Protein AF-A0A6P0JNZ3-F1 (afdb_monomer)

Secondary structure (DSSP, 8-state):
---PPPSS-TT-TTGGGG--HHHHHTTGGG---B-HHHHHHHHHHHHTSTTTTSHHHHHHHHHHTT--HHHHHHHHHB-HHHHHHHSPPPHHHHHHHHHHH-S--TT-----TTTS-TTTGGGGGGGGGHHHHHHHHHHHHHHHHHHHHH-S--SB-TTTHHHHHHTTHHHHHHHHHHHHHHHHHHHHHHTT----SSHHHHHHHHHHHHTSHHHHHHHHHHSHHHHHHHHHHHHHHHHHHHHHHHHHHHHHHHHHHHTT----SEEEEEE-SS--BTTTB--EEEEETTS-EEEEESS--HHHHHHHHHHHHHHHTT-SSPPP---EEE-SSSEEEE----BEESSHHHHHHHHHHHHHHHHHHHHTT----BTTSEEEETTEEEE---TTTT------TTS-HHHHHHHHHHHTSGGGGS-S--EE--SSS--EE-BTTT--SSEE-SSPEEEEESTTSTT-EEEEE--EEPP-TTS-EETTEEPPGGGGHHHHHHHHHHHHHHHHHT-

Mean predicted aligned error: 6.79 Å

Solvent-accessible surface area (backbone atoms only — not comparable to full-atom values): 27688 Å² total; per-residue (Å²): 132,82,80,72,77,60,59,54,59,83,86,45,28,52,49,49,69,37,58,52,69,76,70,54,56,81,51,58,88,64,71,80,44,64,40,62,71,62,10,52,55,48,50,52,56,51,41,70,35,86,72,32,58,39,65,70,54,35,52,52,50,34,53,76,72,74,42,53,76,66,57,49,47,45,62,52,9,46,36,43,60,38,48,39,74,64,46,77,89,52,72,47,55,55,50,48,35,56,17,57,60,53,88,79,46,80,93,51,85,78,72,58,52,88,78,39,53,45,88,48,29,60,53,35,61,44,40,44,46,40,39,53,54,27,44,40,50,52,52,41,51,51,51,50,52,54,47,60,76,75,43,96,58,70,60,42,49,83,88,54,47,60,58,42,70,47,63,63,47,58,60,56,53,25,62,73,43,44,66,60,50,35,50,52,44,45,52,36,52,77,69,66,70,49,51,60,98,44,50,45,44,22,34,38,39,47,38,56,51,28,54,36,61,57,53,22,39,53,51,34,43,76,39,18,49,59,43,41,52,54,42,49,51,44,50,25,49,38,53,43,51,51,52,50,53,51,50,50,44,75,41,41,70,58,49,34,62,75,68,71,48,79,41,62,40,51,69,42,58,46,70,63,76,43,74,69,42,94,69,64,38,35,32,29,41,40,33,20,71,67,70,43,51,38,31,40,34,81,41,56,38,64,64,59,51,54,50,44,52,50,47,52,51,46,36,73,74,64,46,76,81,61,72,84,76,81,60,67,52,74,63,68,60,20,32,40,32,64,59,84,66,65,36,61,22,84,50,70,67,36,52,45,47,18,33,19,49,47,14,27,49,50,35,52,35,47,75,42,43,22,37,77,32,24,30,86,28,25,36,9,40,24,43,39,69,42,80,47,84,73,85,41,53,63,52,76,88,84,76,66,90,86,51,56,69,73,56,48,55,50,49,51,56,48,61,76,32,70,65,37,25,21,38,53,70,47,71,42,70,70,83,79,84,58,45,44,40,53,8,21,52,44,44,62,61,73,36,67,47,81,58,60,39,81,41,82,38,56,59,47,32,52,71,33,40,81,40,76,39,84,36,71,43,74,61,67,47,28,56,38,19,51,76,81,42,80,58,65,52,79,82,42,49,67,35,22,52,50,20,21,53,51,43,45,50,53,53,62,78,70,107

Foldseek 3Di:
DPPDPQLQDLLPLLLLVLDDPVQLVVQLVQQDDFQQVQLVVVVVVQCPDPPNVDVVVVVVVCVVVPHDPVSSSSVSRGDSNSSSVRGPRDPLSVLVSVLSVDPDLPVDDQDQLVPDDLVCSLLLLCLLVSSSLSSLLVLLLVLLVVLVVVFPDALADSVCVSCQLCVCVSVVLSVLCVALLLVVLLVCVVVVVFDDPFQLSSSSSSSVQSNDNNSSSVSCSVVSNSSSVSSLLSVLSSVQSSVVRNVCRVCVVVVCVQVVDDQGHFDHKDFCLDDADDRRHDWIWTAGPVRFIKIKFQAFCPLVVVVLVVQVVCVVVVDPPGADHWRWDGPGGITMTGDAAADAAADVVLVLLLLLVVLQVLLVQLVQLFADQWQSQWAHHRSHIDGHDRPRTNPDDDADPPDDPVVRVVCVVCSSDSVRRQQDWDFDLPPDNFTATGGLQQGDAKGKDNFFDWDWDPRSGSNIDTDGHIDIDGHGRSFHHHVNHTDHSVVNVVSSNNSNVVNNVVVVVVD

Sequence (511 aa):
MTEFPHPVNPDCPHWYRGLPLGERLQHVETIEAVDGVGGDRRKQGWQAQTPLTNPELYDKKLEQIGLTPEQWSKILGETAASLASRCPSPPWLEQLHRAFARSDCSNIQIAPVEELSDEQASLGFLQSVKPLCSDAIARLEQGIETLSQTTPHLPFNPQKIKGILFAPVPEMLGSMLAQTMVLELHVARLQGQLSGATPKARLGSFMQQLANPERAVSLLQEYPVLARQLAVTLEQWVESSLECLQRLCSDWGDLCTHYQTEPGELVKVHQGAGDRHRGGRSVAILEFSSGFKLVYKPKSLAIDVHLQDLLAWLNQQGLKPAFPLLNILNRERYGWVEFISAETCHETEEIERFYERVGEYLALMYVLEATDFHLENLIAVGEYPVLIDLETLFRPEILDPDAPESRLIANQKMGRSVMSVGLLPQRTGVKAGTGLDLSGIGAVGEQTLPNRRLQLAGVGSDTMHLDRQPGTLAATHNRPHLNGKPVQGWQYRESILQGFTRLYRLLWEKR

pLDDT: mean 90.22, std 8.84, range [31.47, 98.06]

Radius of gyration: 27.18 Å; Cα contacts (8 Å, |Δi|>4): 774; chains: 1; bounding box: 67×61×68 Å

Nearest PDB structures (foldseek):
  6st5-assembly1_A  TM=8.780E-01  e=1.577E-17  Bacillus licheniformis
  5dzt-assembly1_A  TM=8.455E-01  e=6.134E-17  Enterococcus faecalis
  5iqh-assembly3_C  TM=3.984E-01  e=1.679E-01  Staphylococcus aureus
  8ow3-assembly1_A  TM=3.190E-01  e=1.043E+00  Homo sapiens
  6nsl-assembly1_A  TM=3.675E-01  e=1.448E+00  Homo sapiens

Structure (mmCIF, N/CA/C/O backbone):
data_AF-A0A6P0JNZ3-F1
#
_entry.id   AF-A0A6P0JNZ3-F1
#
loop_
_atom_site.group_PDB
_atom_site.id
_atom_site.type_symbol
_atom_site.label_atom_id
_atom_site.label_alt_id
_atom_site.label_comp_id
_atom_site.label_asym_id
_atom_site.label_entity_id
_atom_site.label_seq_id
_atom_site.pdbx_PDB_ins_code
_atom_site.Cartn_x
_atom_site.Cartn_y
_atom_site.Cartn_z
_atom_site.occupancy
_atom_site.B_iso_or_equiv
_atom_site.auth_seq_id
_atom_site.auth_comp_id
_atom_site.auth_asym_id
_atom_site.auth_atom_id
_atom_site.pdbx_PDB_model_num
ATOM 1 N N . MET A 1 1 ? 36.245 -23.676 -19.707 1.00 35.69 1 MET A N 1
ATOM 2 C CA . MET A 1 1 ? 34.903 -23.246 -19.277 1.00 35.69 1 MET A CA 1
ATOM 3 C C . MET A 1 1 ? 34.638 -21.934 -19.977 1.00 35.69 1 MET A C 1
ATOM 5 O O . MET A 1 1 ? 35.238 -20.938 -19.618 1.00 35.69 1 MET A O 1
ATOM 9 N N . THR A 1 2 ? 33.892 -21.975 -21.073 1.00 31.47 2 THR A N 1
ATOM 10 C CA . THR A 1 2 ? 33.425 -20.777 -21.773 1.00 31.47 2 THR A CA 1
ATOM 11 C C . THR A 1 2 ? 32.426 -20.073 -20.864 1.00 31.47 2 THR A C 1
ATOM 13 O O . THR A 1 2 ? 31.382 -20.651 -20.565 1.00 31.47 2 THR A O 1
ATOM 16 N N . GLU A 1 3 ? 32.772 -18.883 -20.373 1.00 37.09 3 GLU A N 1
ATOM 17 C CA . GLU A 1 3 ? 31.820 -17.973 -19.736 1.00 37.09 3 GLU A CA 1
ATOM 18 C C . GLU A 1 3 ? 30.715 -17.690 -20.755 1.00 37.09 3 GLU A C 1
ATOM 20 O O . GLU A 1 3 ? 30.948 -17.070 -21.793 1.00 37.09 3 GLU A O 1
ATOM 25 N N . PHE A 1 4 ? 29.522 -18.231 -20.514 1.00 43.97 4 PHE A N 1
ATOM 26 C CA . PHE A 1 4 ? 28.343 -17.787 -21.242 1.00 43.97 4 PHE A CA 1
ATOM 27 C C . PHE A 1 4 ? 28.122 -16.315 -20.872 1.00 43.97 4 PHE A C 1
ATOM 29 O O . PHE A 1 4 ? 28.184 -15.994 -19.682 1.00 43.97 4 PHE A O 1
ATOM 36 N N . PRO A 1 5 ? 27.914 -15.414 -21.846 1.00 58.19 5 PRO A N 1
ATOM 37 C CA . PRO A 1 5 ? 27.713 -14.004 -21.547 1.00 58.19 5 PRO A CA 1
ATOM 38 C C . PRO A 1 5 ? 26.530 -13.850 -20.589 1.00 58.19 5 PRO A C 1
ATOM 40 O O . PRO A 1 5 ? 25.477 -14.457 -20.790 1.00 58.19 5 PRO A O 1
ATOM 43 N N . HIS A 1 6 ? 26.709 -13.052 -19.533 1.00 72.19 6 HIS A N 1
ATOM 44 C CA . HIS A 1 6 ? 25.609 -12.697 -18.643 1.00 72.19 6 HIS A CA 1
ATOM 45 C C . HIS A 1 6 ? 24.471 -12.090 -19.475 1.00 72.19 6 HIS A C 1
ATOM 47 O O . HIS A 1 6 ? 24.722 -11.166 -20.251 1.00 72.19 6 HIS A O 1
ATOM 53 N N . PRO A 1 7 ? 23.224 -12.576 -19.331 1.00 80.25 7 PRO A N 1
ATOM 54 C CA . PRO A 1 7 ? 22.138 -12.163 -20.216 1.00 80.25 7 PRO A CA 1
ATOM 55 C C . PRO A 1 7 ? 21.796 -10.676 -20.044 1.00 80.25 7 PRO A C 1
ATOM 57 O O . PRO A 1 7 ? 21.377 -10.035 -21.001 1.00 80.25 7 PRO A O 1
ATOM 60 N N . VAL A 1 8 ? 22.038 -10.099 -18.860 1.00 86.88 8 VAL A N 1
ATOM 61 C CA . VAL A 1 8 ? 21.966 -8.649 -18.626 1.00 86.88 8 VAL A CA 1
ATOM 62 C C . VAL A 1 8 ? 23.337 -8.029 -18.870 1.00 86.88 8 VAL A C 1
ATOM 64 O O . VAL A 1 8 ? 24.233 -8.184 -18.042 1.00 86.88 8 VAL A O 1
ATOM 67 N N . ASN A 1 9 ? 23.471 -7.275 -19.962 1.00 87.88 9 ASN A N 1
ATOM 68 C CA . ASN A 1 9 ? 24.608 -6.390 -20.205 1.00 87.88 9 ASN A CA 1
ATOM 69 C C . ASN A 1 9 ? 24.331 -4.995 -19.595 1.00 87.88 9 ASN A C 1
ATOM 71 O O . ASN A 1 9 ? 23.477 -4.281 -20.138 1.00 87.88 9 ASN A O 1
ATOM 75 N N . PRO A 1 10 ? 25.015 -4.591 -18.503 1.00 85.00 10 PRO A N 1
ATOM 76 C CA . PRO A 1 10 ? 24.823 -3.278 -17.879 1.00 85.00 10 PRO A CA 1
ATOM 77 C C . PRO A 1 10 ? 25.204 -2.112 -18.798 1.00 85.00 10 PRO A C 1
ATOM 79 O O . PRO A 1 10 ? 24.588 -1.053 -18.720 1.00 85.00 10 PRO A O 1
ATOM 82 N N . ASP A 1 11 ? 26.136 -2.328 -19.732 1.00 85.75 11 ASP A N 1
ATOM 83 C CA . ASP A 1 11 ? 26.593 -1.307 -20.683 1.00 85.75 11 ASP A CA 1
ATOM 84 C C . ASP A 1 11 ? 25.564 -1.029 -21.790 1.00 85.75 11 ASP A C 1
ATOM 86 O O . ASP A 1 11 ? 25.757 -0.150 -22.632 1.00 85.75 11 ASP A O 1
ATOM 90 N N . CYS A 1 12 ? 24.456 -1.779 -21.831 1.00 91.19 12 CYS A N 1
ATOM 91 C CA . CYS A 1 12 ? 23.411 -1.538 -22.808 1.00 91.19 12 CYS A CA 1
ATOM 92 C C . CYS A 1 12 ? 22.724 -0.181 -22.550 1.00 91.19 12 CYS A C 1
ATOM 94 O O . CYS A 1 12 ? 22.040 -0.015 -21.532 1.00 91.19 12 CYS A O 1
ATOM 96 N N . PRO A 1 13 ? 22.768 0.774 -23.501 1.00 92.50 13 PRO A N 1
ATOM 97 C CA . PRO A 1 13 ? 22.254 2.118 -23.250 1.00 92.50 13 PRO A CA 1
ATOM 98 C C . PRO A 1 13 ? 20.740 2.194 -23.014 1.00 92.50 13 PRO A C 1
ATOM 100 O O . PRO A 1 13 ? 20.225 3.172 -22.472 1.00 92.50 13 PRO A O 1
ATOM 103 N N . HIS A 1 14 ? 19.992 1.171 -23.433 1.00 92.88 14 HIS A N 1
ATOM 104 C CA . HIS A 1 14 ? 18.536 1.148 -23.313 1.00 92.88 14 HIS A CA 1
ATOM 105 C C . HIS A 1 14 ? 18.055 1.126 -21.856 1.00 92.88 14 HIS A C 1
ATOM 107 O O . HIS A 1 14 ? 17.032 1.750 -21.568 1.00 92.88 14 HIS A O 1
ATOM 113 N N . TRP A 1 15 ? 18.813 0.523 -20.932 1.00 95.50 15 TRP A N 1
ATOM 114 C CA . TRP A 1 15 ? 18.474 0.502 -19.504 1.00 95.50 15 TRP A CA 1
ATOM 115 C C . TRP A 1 15 ? 18.338 1.897 -18.908 1.00 95.50 15 TRP A C 1
ATOM 117 O O . TRP A 1 15 ? 17.416 2.174 -18.139 1.00 95.50 15 TRP A O 1
ATOM 127 N N . TYR A 1 16 ? 19.195 2.816 -19.340 1.00 94.50 16 TYR A N 1
ATOM 128 C CA . TYR A 1 16 ? 19.241 4.180 -18.833 1.00 94.50 16 TYR A CA 1
ATOM 129 C C . TYR A 1 16 ? 17.988 4.989 -19.195 1.00 94.50 16 TYR A C 1
ATOM 131 O O . TYR A 1 16 ? 17.649 5.959 -18.518 1.00 94.50 16 TYR A O 1
ATOM 139 N N . ARG A 1 17 ? 17.188 4.549 -20.180 1.00 93.50 17 ARG A N 1
ATOM 140 C CA . ARG A 1 17 ? 15.856 5.135 -20.423 1.00 93.50 17 ARG A CA 1
ATOM 141 C C . ARG A 1 17 ? 14.879 4.904 -19.264 1.00 93.50 17 ARG A C 1
ATOM 143 O O . ARG A 1 17 ? 13.874 5.609 -19.199 1.00 93.50 17 ARG A O 1
ATOM 150 N N . GLY A 1 18 ? 15.168 3.973 -18.355 1.00 94.06 18 GLY A N 1
ATOM 151 C CA . GLY A 1 18 ? 14.425 3.760 -17.112 1.00 94.06 18 GLY A CA 1
ATOM 152 C C . GLY A 1 18 ? 14.658 4.834 -16.040 1.00 94.06 18 GLY A C 1
ATOM 153 O O . GLY A 1 18 ? 13.890 4.895 -15.078 1.00 94.06 18 GLY A O 1
ATOM 154 N N . LEU A 1 19 ? 15.674 5.698 -16.197 1.00 94.06 19 LEU A N 1
ATOM 155 C CA . LEU A 1 19 ? 15.976 6.758 -15.231 1.00 94.06 19 LEU A CA 1
ATOM 156 C C . LEU A 1 19 ? 14.848 7.808 -15.195 1.00 94.06 19 LEU A C 1
ATOM 158 O O . LEU A 1 19 ? 14.441 8.295 -16.261 1.00 94.06 19 LEU A O 1
ATOM 162 N N . PRO A 1 20 ? 14.348 8.195 -14.006 1.00 93.00 20 PRO A N 1
ATOM 163 C CA . PRO A 1 20 ? 13.378 9.269 -13.846 1.00 93.00 20 PRO A CA 1
ATOM 164 C C . PRO A 1 20 ? 14.037 10.625 -14.100 1.00 93.00 20 PRO A C 1
ATOM 166 O O . PRO A 1 20 ? 15.255 10.765 -14.002 1.00 93.00 20 PRO A O 1
ATOM 1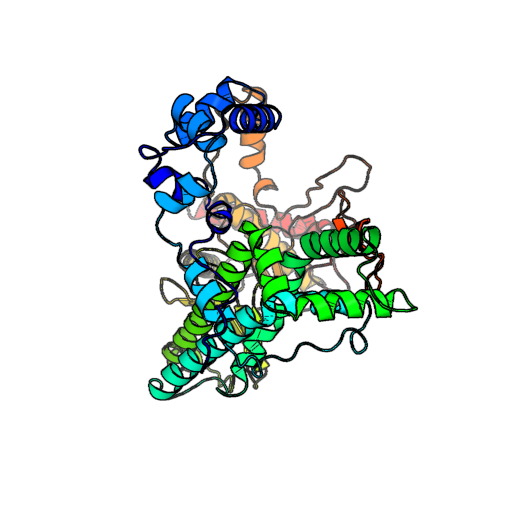69 N N . LEU A 1 21 ? 13.223 11.651 -14.354 1.00 90.94 21 LEU A N 1
ATOM 170 C CA . LEU A 1 21 ? 13.725 12.993 -14.649 1.00 90.94 21 LEU A CA 1
ATOM 171 C C . LEU A 1 21 ? 14.718 13.492 -13.588 1.00 90.94 21 LEU A C 1
ATOM 173 O O . LEU A 1 21 ? 15.805 13.907 -13.959 1.00 90.94 21 LEU A O 1
ATOM 177 N N . GLY A 1 22 ? 14.400 13.360 -12.295 1.00 89.56 22 GLY A N 1
ATOM 178 C CA . GLY A 1 22 ? 15.274 13.819 -11.207 1.00 89.56 22 GLY A CA 1
ATOM 179 C C . GLY A 1 22 ? 16.695 13.238 -11.239 1.00 89.56 22 GLY A C 1
ATOM 180 O O . GLY A 1 22 ? 17.647 13.973 -11.007 1.00 89.56 22 GLY A O 1
ATOM 181 N N . GLU A 1 23 ? 16.857 11.960 -11.599 1.00 90.69 23 GLU A N 1
ATOM 182 C CA . GLU A 1 23 ? 18.182 11.330 -11.752 1.00 90.69 23 GLU A CA 1
ATOM 183 C C . GLU A 1 23 ? 18.897 11.847 -13.014 1.00 90.69 23 GLU A C 1
ATOM 185 O O . GLU A 1 23 ? 20.102 12.081 -13.003 1.00 90.69 23 GLU A O 1
ATOM 190 N N . ARG A 1 24 ? 18.155 12.126 -14.096 1.00 91.00 24 ARG A N 1
ATOM 191 C CA . ARG A 1 24 ? 18.728 12.695 -15.331 1.00 91.00 24 ARG A CA 1
ATOM 192 C C . ARG A 1 24 ? 19.217 14.132 -15.160 1.00 91.00 24 ARG A C 1
ATOM 194 O O . ARG A 1 24 ? 20.134 14.529 -15.883 1.00 91.00 24 ARG A O 1
ATOM 201 N N . LEU A 1 25 ? 18.605 14.901 -14.253 1.00 88.75 25 LEU A N 1
ATOM 202 C CA . LEU A 1 25 ? 18.923 16.316 -14.031 1.00 88.75 25 LEU A CA 1
ATOM 203 C C . LEU A 1 25 ? 20.286 16.541 -13.375 1.00 88.75 25 LEU A C 1
ATOM 205 O O . LEU A 1 25 ? 20.912 17.559 -13.650 1.00 88.75 25 LEU A O 1
ATOM 209 N N . GLN A 1 26 ? 20.780 15.588 -12.581 1.00 86.00 26 GLN A N 1
ATOM 210 C CA . GLN A 1 26 ? 22.044 15.722 -11.841 1.00 86.00 26 GLN A CA 1
ATOM 211 C C . GLN A 1 26 ? 23.266 15.960 -12.746 1.00 86.00 26 GLN A C 1
ATOM 213 O O . GLN A 1 26 ? 24.259 16.528 -12.303 1.00 86.00 26 GLN A O 1
ATOM 218 N N . HIS A 1 27 ? 23.177 15.569 -14.022 1.00 81.81 27 HIS A N 1
ATOM 219 C CA . HIS A 1 27 ? 24.254 15.692 -15.008 1.00 81.81 27 HIS A CA 1
ATOM 220 C C . HIS A 1 27 ? 23.757 16.295 -16.333 1.00 81.81 27 HIS A C 1
ATOM 222 O O . HIS A 1 27 ? 24.199 15.896 -17.404 1.00 81.81 27 HIS A O 1
ATOM 228 N N . VAL A 1 28 ? 22.765 17.194 -16.300 1.00 84.00 28 VAL A N 1
ATOM 229 C CA . VAL A 1 28 ? 22.131 17.739 -17.523 1.00 84.00 28 VAL A CA 1
ATOM 230 C C . VAL A 1 28 ? 23.097 18.537 -18.414 1.00 84.00 28 VAL A C 1
ATOM 232 O O . VAL A 1 28 ? 22.898 18.638 -19.623 1.00 84.00 28 VAL A O 1
ATOM 235 N N . GLU A 1 29 ? 24.157 19.100 -17.836 1.00 82.38 29 GLU A N 1
ATOM 236 C CA . GLU A 1 29 ? 25.126 19.930 -18.561 1.00 82.38 29 GLU A CA 1
ATOM 237 C C . GLU A 1 29 ? 26.031 19.120 -19.499 1.00 82.38 29 GLU A C 1
ATOM 239 O O . GLU A 1 29 ? 26.552 19.670 -20.467 1.00 82.38 29 GLU A O 1
ATOM 244 N N . THR A 1 30 ? 26.164 17.812 -19.265 1.00 86.25 30 THR A N 1
ATOM 245 C CA . THR A 1 30 ? 27.039 16.904 -20.021 1.00 86.25 30 THR A CA 1
ATOM 246 C C . THR A 1 30 ? 26.301 16.130 -21.117 1.00 86.25 30 THR A C 1
ATOM 248 O O . THR A 1 30 ? 26.770 15.089 -21.564 1.00 86.25 30 THR A O 1
ATOM 251 N N . ILE A 1 31 ? 25.132 16.604 -21.565 1.00 86.94 31 ILE A N 1
ATOM 252 C CA . ILE A 1 31 ? 24.424 16.000 -22.705 1.00 86.94 31 ILE A CA 1
ATOM 253 C C . ILE A 1 31 ? 25.225 16.262 -23.988 1.00 86.94 31 ILE A C 1
ATOM 255 O O . ILE A 1 31 ? 25.295 17.399 -24.462 1.00 86.94 31 ILE A O 1
ATOM 259 N N . GLU A 1 32 ? 25.785 15.200 -24.565 1.00 79.56 32 GLU A N 1
ATOM 260 C CA . GLU A 1 32 ? 26.657 15.267 -25.745 1.00 79.56 32 GLU A CA 1
ATOM 261 C C . GLU A 1 32 ? 25.903 15.022 -27.059 1.00 79.56 32 GLU A C 1
ATOM 263 O O . GLU A 1 32 ? 26.216 15.646 -28.073 1.00 79.56 32 GLU A O 1
ATOM 268 N N . ALA A 1 33 ? 24.898 14.132 -27.058 1.00 82.44 33 ALA A N 1
ATOM 269 C CA . ALA A 1 33 ? 24.208 13.712 -28.282 1.00 82.44 33 ALA A CA 1
ATOM 270 C C . ALA A 1 33 ? 22.678 13.789 -28.180 1.00 82.44 33 ALA A C 1
ATOM 272 O O . ALA A 1 33 ? 22.043 13.116 -27.357 1.00 82.44 33 ALA A O 1
ATOM 273 N N . VAL A 1 34 ? 22.089 14.563 -29.097 1.00 87.88 34 VAL A N 1
ATOM 274 C CA . VAL A 1 34 ? 20.660 14.898 -29.149 1.00 87.88 34 VAL A CA 1
ATOM 275 C C . VAL A 1 34 ? 20.087 14.564 -30.533 1.00 87.88 34 VAL A C 1
ATOM 277 O O . VAL A 1 34 ? 20.591 15.018 -31.556 1.00 87.88 34 VAL A O 1
ATOM 280 N N . ASP A 1 35 ? 19.001 13.799 -30.560 1.00 89.06 35 ASP A N 1
ATOM 281 C CA . ASP A 1 35 ? 18.092 13.634 -31.694 1.00 89.06 35 ASP A CA 1
ATOM 282 C C . ASP A 1 35 ? 17.090 14.799 -31.698 1.00 89.06 35 ASP A C 1
ATOM 284 O O . ASP A 1 35 ? 16.086 14.776 -30.982 1.00 89.06 35 ASP A O 1
ATOM 288 N N . GLY A 1 36 ? 17.379 15.842 -32.482 1.00 87.00 36 GLY A N 1
ATOM 289 C CA . GLY A 1 36 ? 16.537 17.041 -32.554 1.00 87.00 36 GLY A CA 1
ATOM 290 C C . GLY A 1 36 ? 15.105 16.746 -33.010 1.00 87.00 36 GLY A C 1
ATOM 291 O O . GLY A 1 36 ? 14.153 17.213 -32.391 1.00 87.00 36 GLY A O 1
ATOM 292 N N . VAL A 1 37 ? 14.935 15.887 -34.022 1.00 89.25 37 VAL A N 1
ATOM 293 C CA . VAL A 1 37 ? 13.610 15.534 -34.566 1.00 89.25 37 VAL A CA 1
ATOM 294 C C . VAL A 1 37 ? 12.797 14.745 -33.538 1.00 89.25 37 VAL A C 1
ATOM 296 O O . VAL A 1 37 ? 11.621 15.034 -33.296 1.00 89.25 37 VAL A O 1
ATOM 299 N N . GLY A 1 38 ? 13.417 13.749 -32.899 1.00 88.81 38 GLY A N 1
ATOM 300 C CA . GLY A 1 38 ? 12.784 12.982 -31.830 1.00 88.81 38 GLY A CA 1
ATOM 301 C C . GLY A 1 38 ? 12.458 13.834 -30.604 1.00 88.81 38 GLY A C 1
ATOM 302 O O . GLY A 1 38 ? 11.391 13.650 -30.008 1.00 88.81 38 GLY A O 1
ATOM 303 N N . GLY A 1 39 ? 13.341 14.773 -30.257 1.00 90.94 39 GLY A N 1
ATOM 304 C CA . GLY A 1 39 ? 13.159 15.734 -29.173 1.00 90.94 39 GLY A CA 1
ATOM 305 C C . GLY A 1 39 ? 11.959 16.647 -29.394 1.00 90.94 39 GLY A C 1
ATOM 306 O O . GLY A 1 39 ? 11.085 16.719 -28.528 1.00 90.94 39 GLY A O 1
ATOM 307 N N . ASP A 1 40 ? 11.849 17.251 -30.577 1.00 91.94 40 ASP A N 1
ATOM 308 C CA . ASP A 1 40 ? 10.730 18.128 -30.935 1.00 91.94 40 ASP A CA 1
ATOM 309 C C . ASP A 1 40 ? 9.393 17.386 -30.913 1.00 91.94 40 ASP A C 1
ATOM 311 O O . ASP A 1 40 ? 8.411 17.871 -30.344 1.00 91.94 40 ASP A O 1
ATOM 315 N N . ARG A 1 41 ? 9.356 16.155 -31.439 1.00 93.75 41 ARG A N 1
ATOM 316 C CA . ARG A 1 41 ? 8.155 15.311 -31.379 1.00 93.75 41 ARG A CA 1
ATOM 317 C C . ARG A 1 41 ? 7.728 15.026 -29.936 1.00 93.75 41 ARG A C 1
ATOM 319 O O . ARG A 1 41 ? 6.541 15.087 -29.620 1.00 93.75 41 ARG A O 1
ATOM 326 N N . ARG A 1 42 ? 8.672 14.707 -29.042 1.00 93.88 42 ARG A N 1
ATOM 327 C CA . ARG A 1 42 ? 8.367 14.472 -27.617 1.00 93.88 42 ARG A CA 1
ATOM 328 C C . ARG A 1 42 ? 7.909 15.759 -26.930 1.00 93.88 42 ARG A C 1
ATOM 330 O O . ARG A 1 42 ? 6.982 15.702 -26.127 1.00 93.88 42 ARG A O 1
ATOM 337 N N . LYS A 1 43 ? 8.505 16.906 -27.269 1.00 92.50 43 LYS A N 1
ATOM 338 C CA . LYS A 1 43 ? 8.119 18.229 -26.753 1.00 92.50 43 LYS A CA 1
ATOM 339 C C . LYS A 1 43 ? 6.672 18.561 -27.102 1.00 92.50 43 LYS A C 1
ATOM 341 O O . LYS A 1 43 ? 5.897 18.884 -26.206 1.00 92.50 43 LYS A O 1
ATOM 346 N N . GLN A 1 44 ? 6.287 18.374 -28.363 1.00 92.69 44 GLN A N 1
ATOM 347 C CA . GLN A 1 44 ? 4.897 18.517 -28.806 1.00 92.69 44 GLN A CA 1
ATOM 348 C C . GLN A 1 44 ? 3.962 17.562 -28.056 1.00 92.69 44 GLN A C 1
ATOM 350 O O . GLN A 1 44 ? 2.882 17.961 -27.635 1.00 92.69 44 GLN A O 1
ATOM 355 N N . GLY A 1 45 ? 4.397 16.318 -27.827 1.00 93.44 45 GLY A N 1
ATOM 356 C CA . GLY A 1 45 ? 3.646 15.345 -27.034 1.00 93.44 45 GLY A CA 1
ATOM 357 C C . GLY A 1 45 ? 3.360 15.814 -25.603 1.00 93.44 45 GLY A C 1
ATOM 358 O O . GLY A 1 45 ? 2.250 15.619 -25.117 1.00 93.44 45 GLY A O 1
ATOM 359 N N . TRP A 1 46 ? 4.322 16.464 -24.942 1.00 91.88 46 TRP A N 1
ATOM 360 C CA . TRP A 1 46 ? 4.116 17.078 -23.624 1.00 91.88 46 TRP A CA 1
ATOM 361 C C . TRP A 1 46 ? 3.177 18.286 -23.686 1.00 91.88 46 TRP A C 1
ATOM 363 O O . TRP A 1 46 ? 2.258 18.387 -22.878 1.00 91.88 46 TRP A O 1
ATOM 373 N N . GLN A 1 47 ? 3.364 19.167 -24.670 1.00 92.12 47 GLN A N 1
ATOM 374 C CA . GLN A 1 47 ? 2.528 20.357 -24.871 1.00 92.12 47 GLN A CA 1
ATOM 375 C C . GLN A 1 47 ? 1.092 20.023 -25.309 1.00 92.12 47 GLN A C 1
ATOM 377 O O . GLN A 1 47 ? 0.216 20.875 -25.241 1.00 92.12 47 GLN A O 1
ATOM 382 N N . ALA A 1 48 ? 0.823 18.785 -25.729 1.00 93.69 48 ALA A N 1
ATOM 383 C CA . ALA A 1 48 ? -0.518 18.305 -26.047 1.00 93.69 48 ALA A CA 1
ATOM 384 C C . ALA A 1 48 ? -1.292 17.767 -24.824 1.00 93.69 48 ALA A C 1
ATOM 386 O O . ALA A 1 48 ? -2.467 17.426 -24.954 1.00 93.69 48 ALA A O 1
ATOM 387 N N . GLN A 1 49 ? -0.668 17.670 -23.642 1.00 91.69 49 GLN A N 1
ATOM 388 C CA . GLN A 1 49 ? -1.304 17.136 -22.432 1.00 91.69 49 GLN A CA 1
ATOM 389 C C . GLN A 1 49 ? -1.781 18.256 -21.508 1.00 91.69 49 GLN A C 1
ATOM 391 O O . GLN A 1 49 ? -1.021 19.148 -21.155 1.00 91.69 49 GLN A O 1
ATOM 396 N N . THR A 1 50 ? -3.031 18.212 -21.052 1.00 86.50 50 THR A N 1
ATOM 397 C CA . THR A 1 50 ? -3.521 19.129 -20.009 1.00 86.50 50 THR A CA 1
ATOM 398 C C . THR A 1 50 ? -2.820 18.833 -18.668 1.00 86.50 50 THR A C 1
ATOM 400 O O . THR A 1 50 ? -2.677 17.660 -18.325 1.00 86.50 50 THR A O 1
ATOM 403 N N . PRO A 1 51 ? -2.407 19.845 -17.874 1.00 87.75 51 PRO A N 1
ATOM 404 C CA . PRO A 1 51 ? -2.582 21.289 -18.085 1.00 87.75 51 PRO A CA 1
ATOM 405 C C . PRO A 1 51 ? -1.461 21.974 -18.892 1.00 87.75 51 PRO A C 1
ATOM 407 O O . PRO A 1 51 ? -1.514 23.182 -19.099 1.00 87.75 51 PRO A O 1
ATOM 410 N N . LEU A 1 52 ? -0.473 21.222 -19.376 1.00 89.25 52 LEU A N 1
ATOM 411 C CA . LEU A 1 52 ? 0.707 21.707 -20.105 1.00 89.25 52 LEU A CA 1
ATOM 412 C C . LEU A 1 52 ? 0.417 22.230 -21.524 1.00 89.25 52 LEU A C 1
ATOM 414 O O . LEU A 1 52 ? 1.304 22.775 -22.173 1.00 89.25 52 LEU A O 1
ATOM 418 N N . THR A 1 53 ? -0.829 22.119 -21.986 1.00 91.06 53 THR A N 1
ATOM 419 C CA . THR A 1 53 ? -1.345 22.844 -23.156 1.00 91.06 53 THR A CA 1
ATOM 420 C C . THR A 1 53 ? -1.366 24.360 -22.951 1.00 91.06 53 THR A C 1
ATOM 422 O O . THR A 1 53 ? -1.398 25.096 -23.933 1.00 91.06 53 THR A O 1
ATOM 425 N N . ASN A 1 54 ? -1.379 24.841 -21.700 1.00 91.56 54 ASN A N 1
ATOM 426 C CA . ASN A 1 54 ? -1.210 26.259 -21.385 1.00 91.56 54 ASN A CA 1
ATOM 427 C C . ASN A 1 54 ? 0.298 26.593 -21.315 1.00 91.56 54 ASN A C 1
ATOM 429 O O . ASN A 1 54 ? 0.975 26.052 -20.436 1.00 91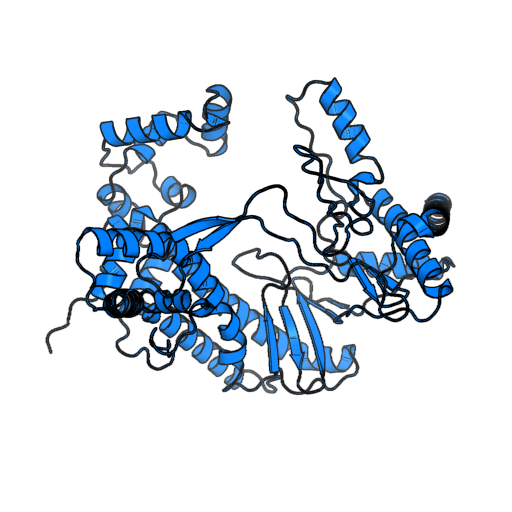.56 54 ASN A O 1
ATOM 433 N N . PRO A 1 55 ? 0.817 27.493 -22.176 1.00 89.50 55 PRO A N 1
ATOM 434 C CA . PRO A 1 55 ? 2.228 27.880 -22.179 1.00 89.50 55 PRO A CA 1
ATOM 435 C C . PRO A 1 55 ? 2.734 28.409 -20.831 1.00 89.50 55 PRO A C 1
ATOM 437 O O . PRO A 1 55 ? 3.823 28.040 -20.410 1.00 89.50 55 PRO A O 1
ATOM 440 N N . GLU A 1 56 ? 1.930 29.188 -20.106 1.00 90.50 56 GLU A N 1
ATOM 441 C CA . GLU A 1 56 ? 2.330 29.746 -18.808 1.00 90.50 56 GLU A CA 1
ATOM 442 C C . GLU A 1 56 ? 2.504 28.648 -17.753 1.00 90.50 56 GLU A C 1
ATOM 444 O O . GLU A 1 56 ? 3.459 28.660 -16.980 1.00 90.50 56 GLU A O 1
ATOM 449 N N . LEU A 1 57 ? 1.607 27.654 -17.737 1.00 89.94 57 LEU A N 1
ATOM 450 C CA . LEU A 1 57 ? 1.715 26.512 -16.823 1.00 89.94 57 LEU A CA 1
ATOM 451 C C . LEU A 1 57 ? 2.862 25.581 -17.209 1.00 89.94 57 LEU A C 1
ATOM 453 O O . LEU A 1 57 ? 3.475 24.971 -16.334 1.00 89.94 57 LEU A O 1
ATOM 457 N N . TYR A 1 58 ? 3.152 25.473 -18.503 1.00 90.56 58 TYR A N 1
ATOM 458 C CA . TYR A 1 58 ? 4.298 24.733 -19.004 1.00 90.56 58 TYR A CA 1
ATOM 459 C C . TYR A 1 58 ? 5.616 25.378 -18.556 1.00 90.56 58 TYR A C 1
ATOM 461 O O . TYR A 1 58 ? 6.440 24.697 -17.946 1.00 90.56 58 TYR A O 1
ATOM 469 N N . ASP A 1 59 ? 5.779 26.686 -18.757 1.00 90.31 59 ASP A N 1
ATOM 470 C CA . ASP A 1 59 ? 6.981 27.421 -18.350 1.00 90.31 59 ASP A CA 1
ATOM 471 C C . ASP A 1 59 ? 7.134 27.440 -16.824 1.00 90.31 59 ASP A C 1
ATOM 473 O O . ASP A 1 59 ? 8.199 27.100 -16.307 1.00 90.31 59 ASP A O 1
ATOM 477 N N . LYS A 1 60 ? 6.044 27.690 -16.084 1.00 90.44 60 LYS A N 1
ATOM 478 C CA . LYS A 1 60 ? 6.022 27.594 -14.614 1.00 90.44 60 LYS A CA 1
ATOM 479 C C . LYS A 1 60 ? 6.413 26.197 -14.135 1.00 90.44 60 LYS A C 1
ATOM 481 O O . LYS A 1 60 ? 7.090 26.058 -13.119 1.00 90.44 60 LYS A O 1
ATOM 486 N N . LYS A 1 61 ? 6.013 25.139 -14.852 1.00 90.56 61 LYS A N 1
ATOM 487 C CA . LYS A 1 61 ? 6.408 23.770 -14.508 1.00 90.56 61 LYS A CA 1
ATOM 488 C C . LYS A 1 61 ? 7.900 23.538 -14.727 1.00 90.56 61 LYS A C 1
ATOM 490 O O . LYS A 1 61 ? 8.502 22.874 -13.886 1.00 90.56 61 LYS A O 1
ATOM 495 N N . LEU A 1 62 ? 8.474 24.055 -15.815 1.00 91.50 62 LEU A N 1
ATOM 496 C CA . LEU A 1 62 ? 9.915 23.984 -16.081 1.00 91.50 62 LEU A CA 1
ATOM 497 C C . LEU A 1 62 ? 10.718 24.753 -15.024 1.00 91.50 62 LEU A C 1
ATOM 499 O O . LEU A 1 62 ? 11.677 24.214 -14.477 1.00 91.50 62 LEU A O 1
ATOM 503 N N . GLU A 1 63 ? 10.270 25.952 -14.656 1.00 91.94 63 GLU A N 1
ATOM 504 C CA . GLU A 1 63 ? 10.881 26.753 -13.593 1.00 91.94 63 GLU A CA 1
ATOM 505 C C . GLU A 1 63 ? 10.842 26.023 -12.240 1.00 91.94 63 GLU A C 1
ATOM 507 O O . GLU A 1 63 ? 11.862 25.915 -11.562 1.00 91.94 63 GLU A O 1
ATOM 512 N N . GLN A 1 64 ? 9.700 25.424 -11.876 1.00 90.25 64 GLN A N 1
ATOM 513 C CA . GLN A 1 64 ? 9.549 24.650 -10.635 1.00 90.25 64 GLN A CA 1
ATOM 514 C C . GLN A 1 64 ? 10.508 23.461 -10.523 1.00 90.25 64 GLN A C 1
ATOM 516 O O . GLN A 1 64 ? 10.883 23.079 -9.416 1.00 90.25 64 GLN A O 1
ATOM 521 N N . ILE A 1 65 ? 10.864 22.839 -11.647 1.00 89.56 65 ILE A N 1
ATOM 522 C CA . ILE A 1 65 ? 11.826 21.728 -11.685 1.00 89.56 65 ILE A CA 1
ATOM 523 C C . ILE A 1 65 ? 13.258 22.203 -11.971 1.00 89.56 65 ILE A C 1
ATOM 525 O O . ILE A 1 65 ? 14.147 21.366 -12.110 1.00 89.56 65 ILE A O 1
ATOM 529 N N . GLY A 1 66 ? 13.482 23.520 -12.041 1.00 89.69 66 GLY A N 1
ATOM 530 C CA . GLY A 1 66 ? 14.794 24.133 -12.229 1.00 89.69 66 GLY A CA 1
ATOM 531 C C . GLY A 1 66 ? 15.379 23.953 -13.629 1.00 89.69 66 GLY A C 1
ATOM 532 O O . GLY A 1 66 ? 16.593 23.825 -13.758 1.00 89.69 66 GLY A O 1
ATOM 533 N N . LEU A 1 67 ? 14.541 23.899 -14.669 1.00 90.38 67 LEU A N 1
ATOM 534 C CA . LEU A 1 67 ? 14.973 23.702 -16.054 1.00 90.38 67 LEU A CA 1
ATOM 535 C C . LEU A 1 67 ? 14.729 24.928 -16.927 1.00 90.38 67 LEU A C 1
ATOM 537 O O . LEU A 1 67 ? 13.637 25.494 -16.926 1.00 90.38 67 LEU A O 1
ATOM 541 N N . THR A 1 68 ? 15.704 25.255 -17.777 1.00 89.81 68 THR A N 1
ATOM 542 C CA . THR A 1 68 ? 15.470 26.171 -18.902 1.00 89.81 68 THR A CA 1
ATOM 543 C C . THR A 1 68 ? 14.794 25.447 -20.079 1.00 89.81 68 THR A C 1
ATOM 545 O O . THR A 1 68 ? 14.944 24.224 -20.231 1.00 89.81 68 THR A O 1
ATOM 548 N N . PRO A 1 69 ? 14.082 26.165 -20.970 1.00 88.31 69 PRO A N 1
ATOM 549 C CA . PRO A 1 69 ? 13.518 25.581 -22.190 1.00 88.31 69 PRO A CA 1
ATOM 550 C C . PRO A 1 69 ? 14.555 24.866 -23.074 1.00 88.31 69 PRO A C 1
ATOM 552 O O . PRO A 1 69 ? 14.239 23.857 -23.718 1.00 88.31 69 PRO A O 1
ATOM 555 N N . GLU A 1 70 ? 15.798 25.349 -23.093 1.00 87.69 70 GLU A N 1
ATOM 556 C CA . GLU A 1 70 ? 16.918 24.754 -23.827 1.00 87.69 70 GLU A CA 1
ATOM 557 C C . GLU A 1 70 ? 17.350 23.430 -23.194 1.00 87.69 70 GLU A C 1
ATOM 559 O O . GLU A 1 70 ? 17.474 22.428 -23.899 1.00 87.69 70 GLU A O 1
ATOM 564 N N . GLN A 1 71 ? 17.539 23.397 -21.869 1.00 89.38 71 GLN A N 1
ATOM 565 C CA . GLN A 1 71 ? 17.878 22.171 -21.139 1.00 89.38 71 GLN A CA 1
ATOM 566 C C . GLN A 1 71 ? 16.788 21.112 -21.301 1.00 89.38 71 GLN A C 1
ATOM 568 O O . GLN A 1 71 ? 17.082 19.949 -21.574 1.00 89.38 71 GLN A O 1
ATOM 573 N N . TRP A 1 72 ? 15.523 21.520 -21.214 1.00 91.44 72 TRP A N 1
ATOM 574 C CA . TRP A 1 72 ? 14.396 20.625 -21.430 1.00 91.44 72 TRP A CA 1
ATOM 575 C C . TRP A 1 72 ? 14.372 20.049 -22.849 1.00 91.44 72 TRP A C 1
ATOM 577 O O . TRP A 1 72 ? 14.199 18.844 -23.029 1.00 91.44 72 TRP A O 1
ATOM 587 N N . SER A 1 73 ? 14.628 20.879 -23.863 1.00 89.81 73 SER A N 1
ATOM 588 C CA . SER A 1 73 ? 14.701 20.419 -25.256 1.00 89.81 73 SER A CA 1
ATOM 589 C C . SER A 1 73 ? 15.869 19.440 -25.468 1.00 89.81 73 SER A C 1
ATOM 591 O O . SER A 1 73 ? 15.694 18.420 -26.137 1.00 89.81 73 SER A O 1
ATOM 593 N N . LYS A 1 74 ? 17.028 19.673 -24.827 1.00 90.69 74 LYS A N 1
ATOM 594 C CA . LYS A 1 74 ? 18.161 18.730 -24.829 1.00 90.69 74 LYS A CA 1
ATOM 595 C C . LYS A 1 74 ? 17.803 17.391 -24.181 1.00 90.69 74 LYS A C 1
ATOM 597 O O . LYS A 1 74 ? 18.056 16.356 -24.786 1.00 90.69 74 LYS A O 1
ATOM 602 N N . ILE A 1 75 ? 17.169 17.397 -23.004 1.00 92.56 75 ILE A N 1
ATOM 603 C CA . ILE A 1 75 ? 16.726 16.172 -22.308 1.00 92.56 75 ILE A CA 1
ATOM 604 C C . ILE A 1 75 ? 15.741 15.383 -23.171 1.00 92.56 75 ILE A C 1
ATOM 606 O O . ILE A 1 75 ? 15.825 14.159 -23.272 1.00 92.56 75 ILE A O 1
ATOM 610 N N . LEU A 1 76 ? 14.792 16.076 -23.802 1.00 92.75 76 LEU A N 1
ATOM 611 C CA . LEU A 1 76 ? 13.801 15.431 -24.650 1.00 92.75 76 LEU A CA 1
ATOM 612 C C . LEU A 1 76 ? 14.418 14.813 -25.898 1.00 92.75 76 LEU A C 1
ATOM 614 O O . LEU A 1 76 ? 13.947 13.759 -26.315 1.00 92.75 76 LEU A O 1
ATOM 618 N N . GLY A 1 77 ? 15.445 15.419 -26.491 1.00 92.56 77 GLY A N 1
ATOM 619 C CA . GLY A 1 77 ? 16.143 14.847 -27.642 1.00 92.56 77 GLY A CA 1
ATOM 620 C C . GLY A 1 77 ? 17.270 13.879 -27.279 1.00 92.56 77 GLY A C 1
ATOM 621 O O . GLY A 1 77 ? 17.809 13.226 -28.162 1.00 92.56 77 GLY A O 1
ATOM 622 N N . GLU A 1 78 ? 17.636 13.740 -26.008 1.00 93.50 78 GLU A N 1
ATOM 623 C CA . GLU A 1 78 ? 18.794 12.945 -25.606 1.00 93.50 78 GLU A CA 1
ATOM 624 C C . GLU A 1 78 ? 18.713 11.475 -26.069 1.00 93.50 78 GLU A C 1
ATOM 626 O O . GLU A 1 78 ? 17.687 10.788 -25.941 1.00 93.50 78 GLU A O 1
ATOM 631 N N . THR A 1 79 ? 19.829 10.989 -26.618 1.00 92.50 79 THR A N 1
ATOM 632 C CA . THR A 1 79 ? 19.977 9.595 -27.053 1.00 92.50 79 THR A CA 1
ATOM 633 C C . THR A 1 79 ? 20.254 8.660 -25.873 1.00 92.50 79 THR A C 1
ATOM 635 O O . THR A 1 79 ? 20.785 9.060 -24.843 1.00 92.50 79 THR A O 1
ATOM 638 N N . ALA A 1 80 ? 19.932 7.371 -26.028 1.00 91.12 80 ALA A N 1
ATOM 639 C CA . ALA A 1 80 ? 20.197 6.378 -24.984 1.00 91.12 80 ALA A CA 1
ATOM 640 C C . ALA A 1 80 ? 21.699 6.267 -24.659 1.00 91.12 80 ALA A C 1
ATOM 642 O O . ALA A 1 80 ? 22.056 6.161 -23.494 1.00 91.12 80 ALA A O 1
ATOM 643 N N . ALA A 1 81 ? 22.561 6.341 -25.681 1.00 92.31 81 ALA A N 1
ATOM 644 C CA . ALA A 1 81 ? 24.016 6.287 -25.530 1.00 92.31 81 ALA A CA 1
ATOM 645 C C . ALA A 1 81 ? 24.571 7.483 -24.743 1.00 92.31 81 ALA A C 1
ATOM 647 O O . ALA A 1 81 ? 25.337 7.267 -23.813 1.00 92.31 81 ALA A O 1
ATOM 648 N N . SER A 1 82 ? 24.129 8.709 -25.058 1.00 92.56 82 SER A N 1
ATOM 649 C CA . SER A 1 82 ? 24.476 9.916 -24.282 1.00 92.56 82 SER A CA 1
ATOM 650 C C . SER A 1 82 ? 24.043 9.787 -22.825 1.00 92.56 82 SER A C 1
ATOM 652 O O . SER A 1 82 ? 24.792 10.115 -21.912 1.00 92.56 82 SER A O 1
ATOM 654 N N . LEU A 1 83 ? 22.833 9.270 -22.595 1.00 91.81 83 LEU A N 1
ATOM 655 C CA . LEU A 1 83 ? 22.325 9.109 -21.240 1.00 91.81 83 LEU A CA 1
ATOM 656 C C . LEU A 1 83 ? 23.131 8.066 -20.449 1.00 91.81 83 LEU A C 1
ATOM 658 O O . LEU A 1 83 ? 23.414 8.279 -19.275 1.00 91.81 83 LEU A O 1
ATOM 662 N N . ALA A 1 84 ? 23.519 6.964 -21.094 1.00 92.00 84 ALA A N 1
ATOM 663 C CA . ALA A 1 84 ? 24.328 5.913 -20.486 1.00 92.00 84 ALA A CA 1
ATOM 664 C C . ALA A 1 84 ? 25.773 6.342 -20.206 1.00 92.00 84 ALA A C 1
ATOM 666 O O . ALA A 1 84 ? 26.327 5.949 -19.186 1.00 92.00 84 ALA A O 1
ATOM 667 N N . SER A 1 85 ? 26.381 7.164 -21.069 1.00 91.75 85 SER A N 1
ATOM 668 C CA . SER A 1 85 ? 27.760 7.625 -20.871 1.00 91.75 85 SER A CA 1
ATOM 669 C C . SER A 1 85 ? 27.896 8.617 -19.717 1.00 91.75 85 SER A C 1
ATOM 671 O O . SER A 1 85 ? 28.925 8.629 -19.044 1.00 91.75 85 SER A O 1
ATOM 673 N N . ARG A 1 86 ? 26.875 9.451 -19.478 1.00 91.44 86 ARG A N 1
ATOM 674 C CA . ARG A 1 86 ? 26.945 10.518 -18.466 1.00 91.44 86 ARG A CA 1
ATOM 675 C C . ARG A 1 86 ? 26.339 10.168 -17.110 1.00 91.44 86 ARG A C 1
ATOM 677 O O . ARG A 1 86 ? 26.599 10.880 -16.143 1.00 91.44 86 ARG A O 1
ATOM 684 N N . CYS A 1 87 ? 25.490 9.145 -17.031 1.00 90.44 87 CYS A N 1
ATOM 685 C CA . CYS A 1 87 ? 24.853 8.736 -15.781 1.00 90.44 87 CYS A CA 1
ATOM 686 C C . CYS A 1 87 ? 25.562 7.512 -15.184 1.00 90.44 87 CYS A C 1
ATOM 688 O O . CYS A 1 87 ? 25.896 6.584 -15.920 1.00 90.44 87 CYS A O 1
ATOM 690 N N . PRO A 1 88 ? 25.750 7.451 -13.852 1.00 90.00 88 PRO A N 1
ATOM 691 C CA . PRO A 1 88 ? 26.255 6.241 -13.212 1.00 90.00 88 PRO A CA 1
ATOM 692 C C . PRO A 1 88 ? 25.270 5.077 -13.395 1.00 90.00 88 PRO A C 1
ATOM 694 O O . PRO A 1 88 ? 24.062 5.290 -13.545 1.00 90.00 88 PRO A O 1
ATOM 697 N N . SER A 1 89 ? 25.783 3.843 -13.358 1.00 90.06 89 SER A N 1
ATOM 698 C CA . SER A 1 89 ? 24.934 2.646 -13.327 1.00 90.06 89 SER A CA 1
ATOM 699 C C . SER A 1 89 ? 23.999 2.717 -12.113 1.00 90.06 89 SER A C 1
ATOM 701 O O . SER A 1 89 ? 24.478 2.899 -10.989 1.00 90.06 89 SER A O 1
ATOM 703 N N . PRO A 1 90 ? 22.670 2.630 -12.297 1.00 91.50 90 PRO A N 1
ATOM 704 C CA . PRO A 1 90 ? 21.750 2.751 -11.181 1.00 91.50 90 PRO A CA 1
ATOM 705 C C . PRO A 1 90 ? 21.677 1.437 -10.375 1.00 91.50 90 PRO A C 1
ATOM 707 O O . PRO A 1 90 ? 21.740 0.356 -10.965 1.00 91.50 90 PRO A O 1
ATOM 710 N N . PRO A 1 91 ? 21.422 1.481 -9.050 1.00 92.88 91 PRO A N 1
ATOM 711 C CA . PRO A 1 91 ? 21.424 0.281 -8.200 1.00 92.88 91 PRO A CA 1
ATOM 712 C C . PRO A 1 91 ? 20.461 -0.831 -8.648 1.00 92.88 91 PRO A C 1
ATOM 714 O O . PRO A 1 91 ? 20.755 -2.018 -8.522 1.00 92.88 91 PRO A O 1
ATOM 717 N N . TRP A 1 92 ? 19.309 -0.466 -9.224 1.00 95.25 92 TRP A N 1
ATOM 718 C CA . TRP A 1 92 ? 18.337 -1.442 -9.734 1.00 95.25 92 TRP A CA 1
ATOM 719 C C . TRP A 1 92 ? 18.866 -2.231 -10.946 1.00 95.25 92 TRP A C 1
ATOM 721 O O . TRP A 1 92 ? 18.429 -3.357 -11.176 1.00 95.25 92 TRP A O 1
ATOM 731 N N . LEU A 1 93 ? 19.805 -1.668 -11.717 1.00 95.06 93 LEU A N 1
ATOM 732 C CA . LEU A 1 93 ? 20.439 -2.354 -12.845 1.00 95.06 93 LEU A CA 1
ATOM 733 C C . LEU A 1 93 ? 21.494 -3.351 -12.359 1.00 95.06 93 LEU A C 1
ATOM 735 O O . LEU A 1 93 ? 21.569 -4.461 -12.880 1.00 95.06 93 LEU A O 1
ATOM 739 N N . GLU A 1 94 ? 22.247 -3.003 -11.315 1.00 92.88 94 GLU A N 1
ATOM 740 C CA . GLU A 1 94 ? 23.158 -3.940 -10.644 1.00 92.88 94 GLU A CA 1
ATOM 741 C C . GLU A 1 94 ? 22.390 -5.120 -10.038 1.00 92.88 94 GLU A C 1
ATOM 743 O O . GLU A 1 94 ? 22.803 -6.272 -10.174 1.00 92.88 94 GLU A O 1
ATOM 748 N N . GLN A 1 95 ? 21.225 -4.852 -9.438 1.00 93.81 95 GLN A N 1
ATOM 749 C CA . GLN A 1 95 ? 20.315 -5.887 -8.950 1.00 93.81 95 GLN A CA 1
ATOM 750 C C . GLN A 1 95 ? 19.830 -6.803 -10.081 1.00 93.81 95 GLN A C 1
ATOM 752 O O . GLN A 1 95 ? 19.848 -8.022 -9.916 1.00 93.81 95 GLN A O 1
ATOM 757 N N . LEU A 1 96 ? 19.425 -6.251 -11.232 1.00 94.81 96 LEU A N 1
ATOM 758 C CA . LEU A 1 96 ? 19.055 -7.053 -12.405 1.00 94.81 96 LEU A CA 1
ATOM 759 C C . LEU A 1 96 ? 20.219 -7.924 -12.874 1.00 94.81 96 LEU A C 1
ATOM 761 O O . LEU A 1 96 ? 20.040 -9.124 -13.076 1.00 94.81 96 LEU A O 1
ATOM 765 N N . HIS A 1 97 ? 21.407 -7.336 -13.012 1.00 93.50 97 HIS A N 1
ATOM 766 C CA . HIS A 1 97 ? 22.600 -8.053 -13.439 1.00 93.50 97 HIS A CA 1
ATOM 767 C C . HIS A 1 97 ? 22.928 -9.209 -12.487 1.00 93.50 97 HIS A C 1
ATOM 769 O O . HIS A 1 97 ? 23.063 -10.348 -12.933 1.00 93.50 97 HIS A O 1
ATOM 775 N N . ARG A 1 98 ? 22.936 -8.953 -11.173 1.00 92.31 98 ARG A N 1
ATOM 776 C CA . ARG A 1 98 ? 23.131 -9.979 -10.139 1.00 92.31 98 ARG A CA 1
ATOM 777 C C . ARG A 1 98 ? 22.069 -11.073 -10.208 1.00 92.31 98 ARG A C 1
ATOM 779 O O . ARG A 1 98 ? 22.412 -12.250 -10.174 1.00 92.31 98 ARG A O 1
ATOM 786 N N . ALA A 1 99 ? 20.792 -10.710 -10.296 1.00 94.44 99 ALA A N 1
ATOM 787 C CA . ALA A 1 99 ? 19.699 -11.674 -10.267 1.00 94.44 99 ALA A CA 1
ATOM 788 C C . ALA A 1 99 ? 19.736 -12.618 -11.476 1.00 94.44 99 ALA A C 1
ATOM 790 O O . ALA A 1 99 ? 19.613 -13.829 -11.320 1.00 94.44 99 ALA A O 1
ATOM 791 N N . PHE A 1 100 ? 19.960 -12.078 -12.675 1.00 93.25 100 PHE A N 1
ATOM 792 C CA . PHE A 1 100 ? 20.032 -12.858 -13.912 1.00 93.25 100 PHE A CA 1
ATOM 793 C C . PHE A 1 100 ? 21.388 -13.552 -14.131 1.00 93.25 100 PHE A C 1
ATOM 795 O O . PHE A 1 100 ? 21.505 -14.404 -15.010 1.00 93.25 100 PHE A O 1
ATOM 802 N N . ALA A 1 101 ? 22.403 -13.232 -13.324 1.00 90.44 101 ALA A N 1
ATOM 803 C CA . ALA A 1 101 ? 23.644 -13.996 -13.229 1.00 90.44 101 ALA A CA 1
ATOM 804 C C . ALA A 1 101 ? 23.478 -15.324 -12.470 1.00 90.44 101 ALA A C 1
ATOM 806 O O . ALA A 1 101 ? 24.319 -16.216 -12.601 1.00 90.44 101 ALA A O 1
ATOM 807 N N . ARG A 1 102 ? 22.408 -15.475 -11.678 1.00 85.69 102 ARG A N 1
ATOM 808 C CA . ARG A 1 102 ? 22.146 -16.693 -10.906 1.00 85.69 102 ARG A CA 1
ATOM 809 C C . ARG A 1 102 ? 21.718 -17.830 -11.830 1.00 85.69 102 ARG A C 1
ATOM 811 O O . ARG A 1 102 ? 20.718 -17.729 -12.535 1.00 85.69 102 ARG A O 1
ATOM 818 N N . SER A 1 103 ? 22.436 -18.947 -11.764 1.00 75.81 103 SER A N 1
ATOM 819 C CA . SER A 1 103 ? 22.066 -20.184 -12.462 1.00 75.81 103 SER A CA 1
ATOM 820 C C . SER A 1 103 ? 20.980 -20.977 -11.729 1.00 75.81 103 SER A C 1
ATOM 822 O O . SER A 1 103 ? 20.203 -21.683 -12.368 1.00 75.81 103 SER A O 1
ATOM 824 N N . ASP A 1 104 ? 20.901 -20.847 -10.400 1.00 85.75 104 ASP A N 1
ATOM 825 C CA . ASP A 1 104 ? 19.933 -21.555 -9.565 1.00 85.75 104 ASP A CA 1
ATOM 826 C C . ASP A 1 104 ? 18.798 -20.635 -9.087 1.00 85.75 104 ASP A C 1
ATOM 828 O O . ASP A 1 104 ? 19.008 -19.685 -8.324 1.00 85.75 104 ASP A O 1
ATOM 832 N N . CYS A 1 105 ? 17.585 -20.964 -9.536 1.00 88.88 105 CYS A N 1
ATOM 833 C CA . CYS A 1 105 ? 16.322 -20.351 -9.123 1.00 88.88 105 CYS A CA 1
ATOM 834 C C . CYS A 1 105 ? 15.359 -21.388 -8.511 1.00 88.88 105 CYS A C 1
ATOM 836 O O . CYS A 1 105 ? 14.143 -21.278 -8.677 1.00 88.88 105 CYS A O 1
ATOM 838 N N . SER A 1 106 ? 15.886 -22.438 -7.875 1.00 88.06 106 SER A N 1
ATOM 839 C CA . SER A 1 106 ? 15.106 -23.537 -7.283 1.00 88.06 106 SER A CA 1
ATOM 840 C C . SER A 1 106 ? 14.319 -23.140 -6.030 1.00 88.06 106 SER A C 1
ATOM 842 O O . SER A 1 106 ? 13.324 -23.788 -5.707 1.00 88.06 106 SER A O 1
ATOM 844 N N . ASN A 1 107 ? 14.706 -22.047 -5.363 1.00 88.50 107 ASN A N 1
ATOM 845 C CA . ASN A 1 107 ? 14.008 -21.497 -4.195 1.00 88.50 107 ASN A CA 1
ATOM 846 C C . ASN A 1 107 ? 12.634 -20.875 -4.520 1.00 88.50 107 ASN A C 1
ATOM 848 O O . ASN A 1 107 ? 11.908 -20.493 -3.604 1.00 88.50 107 ASN A O 1
ATOM 852 N N . ILE A 1 108 ? 12.263 -20.796 -5.803 1.00 89.75 108 ILE A N 1
ATOM 853 C CA . ILE A 1 108 ? 10.933 -20.399 -6.257 1.00 89.75 108 ILE A CA 1
ATOM 854 C C . ILE A 1 108 ? 10.427 -21.341 -7.353 1.00 89.75 108 ILE A C 1
ATOM 856 O O . ILE A 1 108 ? 11.102 -21.631 -8.345 1.00 89.75 108 ILE A O 1
ATOM 860 N N . GLN A 1 109 ? 9.186 -21.788 -7.193 1.00 87.62 109 GLN A N 1
ATOM 861 C CA . GLN A 1 109 ? 8.476 -22.591 -8.179 1.00 87.62 109 GLN A CA 1
ATOM 862 C C . GLN A 1 109 ? 7.263 -21.810 -8.669 1.00 87.62 109 GLN A C 1
ATOM 864 O O . GLN A 1 109 ? 6.468 -21.313 -7.877 1.00 87.62 109 GLN A O 1
ATOM 869 N N . ILE A 1 110 ? 7.150 -21.688 -9.987 1.00 86.44 110 ILE A N 1
ATOM 870 C CA . ILE A 1 110 ? 5.998 -21.089 -10.656 1.00 86.44 110 ILE A CA 1
ATOM 871 C C . ILE A 1 110 ? 5.328 -22.237 -11.395 1.00 86.44 110 ILE A C 1
ATOM 873 O O . ILE A 1 110 ? 5.984 -22.894 -12.210 1.00 86.44 110 ILE A O 1
ATOM 877 N N . ALA A 1 111 ? 4.064 -22.499 -11.069 1.00 85.00 111 ALA A N 1
ATOM 878 C CA . ALA A 1 111 ? 3.322 -23.599 -11.666 1.00 85.00 111 ALA A CA 1
ATOM 879 C C . ALA A 1 111 ? 3.216 -23.424 -13.197 1.00 85.00 111 ALA A C 1
ATOM 881 O O . ALA A 1 111 ? 3.088 -22.289 -13.678 1.00 85.00 111 ALA A O 1
ATOM 882 N N . PRO A 1 112 ? 3.275 -24.519 -13.974 1.00 80.75 112 PRO A N 1
ATOM 883 C CA . PRO A 1 112 ? 2.953 -24.503 -15.397 1.00 80.75 112 PRO A CA 1
ATOM 884 C C . PRO A 1 112 ? 1.540 -23.965 -15.641 1.00 80.75 112 PRO A C 1
ATOM 886 O O . PRO A 1 112 ? 0.638 -24.179 -14.832 1.00 80.75 112 PRO A O 1
ATOM 889 N N . VAL A 1 113 ? 1.311 -23.296 -16.775 1.00 81.12 113 VAL A N 1
ATOM 890 C CA . VAL A 1 113 ? -0.006 -22.698 -17.073 1.00 81.12 113 VAL A CA 1
ATOM 891 C C . VAL A 1 113 ? -1.114 -23.749 -17.198 1.00 81.12 113 VAL A C 1
ATOM 893 O O . VAL A 1 113 ? -2.292 -23.453 -17.010 1.00 81.12 113 VAL A O 1
ATOM 896 N N . GLU A 1 114 ? -0.741 -24.983 -17.525 1.00 81.38 114 GLU A N 1
ATOM 897 C CA . GLU A 1 114 ? -1.633 -26.131 -17.623 1.00 81.38 114 GLU A CA 1
ATOM 898 C C . GLU A 1 114 ? -2.236 -26.501 -16.263 1.00 81.38 114 GLU A C 1
ATOM 900 O O . GLU A 1 114 ? -3.372 -26.970 -16.215 1.00 81.38 114 GLU A O 1
ATOM 905 N N . GLU A 1 115 ? -1.499 -26.247 -15.180 1.00 84.88 115 GLU A N 1
ATOM 906 C CA . GLU A 1 115 ? -1.900 -26.515 -13.794 1.00 84.88 115 GLU A CA 1
ATOM 907 C C . GLU A 1 115 ? -2.606 -25.316 -13.144 1.00 84.88 115 GLU A C 1
ATOM 909 O O . GLU A 1 115 ? -3.285 -25.473 -12.130 1.00 84.88 115 GLU A O 1
ATOM 914 N N . LEU A 1 116 ? -2.476 -24.121 -13.729 1.00 84.19 116 LEU A N 1
ATOM 915 C CA . LEU A 1 116 ? -3.148 -22.915 -13.257 1.00 84.19 116 LEU A CA 1
ATOM 916 C C . LEU A 1 116 ? -4.622 -22.900 -13.684 1.00 84.19 116 LEU A C 1
ATOM 918 O O . LEU A 1 116 ? -4.981 -23.251 -14.821 1.00 84.19 116 LEU A O 1
ATOM 922 N N . SER A 1 117 ? -5.480 -22.423 -12.776 1.00 86.69 117 SER A N 1
ATOM 923 C CA . SER A 1 117 ? -6.835 -22.019 -13.149 1.00 86.69 117 SER A CA 1
ATOM 924 C C . SER A 1 117 ? -6.777 -20.843 -14.126 1.00 86.69 117 SER A C 1
ATOM 926 O O . SER A 1 117 ? -5.782 -20.117 -14.195 1.00 86.69 117 SER A O 1
ATOM 928 N N . ASP A 1 118 ? -7.852 -20.624 -14.879 1.00 82.62 118 ASP A N 1
ATOM 929 C CA . ASP A 1 118 ? -7.891 -19.517 -15.835 1.00 82.62 118 ASP A CA 1
ATOM 930 C C . ASP A 1 118 ? -7.728 -18.161 -15.127 1.00 82.62 118 ASP A C 1
ATOM 932 O O . ASP A 1 118 ? -7.037 -17.289 -15.639 1.00 82.62 118 ASP A O 1
ATOM 936 N N . GLU A 1 119 ? -8.249 -18.016 -13.905 1.00 80.56 119 GLU A N 1
ATOM 937 C CA . GLU A 1 119 ? -8.091 -16.827 -13.051 1.00 80.56 119 GLU A CA 1
ATOM 938 C C . GLU A 1 119 ? -6.639 -16.605 -12.600 1.00 80.56 119 GLU A C 1
ATOM 940 O O . GLU A 1 119 ? -6.195 -15.468 -12.451 1.00 80.56 119 GLU A O 1
ATOM 945 N N . GLN A 1 120 ? -5.879 -17.687 -12.423 1.00 85.50 120 GLN A N 1
ATOM 946 C CA . GLN A 1 120 ? -4.480 -17.650 -11.998 1.00 85.50 120 GLN A CA 1
ATOM 947 C C . GLN A 1 120 ? -3.496 -17.597 -13.169 1.00 85.50 120 GLN A C 1
ATOM 949 O O . GLN A 1 120 ? -2.307 -17.380 -12.948 1.00 85.50 120 GLN A O 1
ATOM 954 N N . ALA A 1 121 ? -3.947 -17.778 -14.414 1.00 85.50 121 ALA A N 1
ATOM 955 C CA . ALA A 1 121 ? -3.059 -17.933 -15.566 1.00 85.50 121 ALA A CA 1
ATOM 956 C C . ALA A 1 121 ? -2.118 -16.730 -15.791 1.00 85.50 121 ALA A C 1
ATOM 958 O O . ALA A 1 121 ? -1.023 -16.895 -16.329 1.00 85.50 121 ALA A O 1
ATOM 959 N N . SER A 1 122 ? -2.503 -15.528 -15.344 1.00 85.75 122 SER A N 1
ATOM 960 C CA . SER A 1 122 ? -1.655 -14.327 -15.380 1.00 85.75 122 SER A CA 1
ATOM 961 C C . SER A 1 122 ? -0.431 -14.412 -14.456 1.00 85.75 122 SER A C 1
ATOM 963 O O . SER A 1 122 ? 0.583 -13.776 -14.739 1.00 85.75 122 SER A O 1
ATOM 965 N N . LEU A 1 123 ? -0.456 -15.249 -13.410 1.00 89.25 123 LEU A N 1
ATOM 966 C CA . LEU A 1 123 ? 0.717 -15.527 -12.569 1.00 89.25 123 LEU A CA 1
ATOM 967 C C . LEU A 1 123 ? 1.837 -16.219 -13.358 1.00 89.25 123 LEU A C 1
ATOM 969 O O . LEU A 1 123 ? 3.004 -16.109 -12.988 1.00 89.25 123 LEU A O 1
ATOM 973 N N . GLY A 1 124 ? 1.515 -16.863 -14.486 1.00 91.06 124 GLY A N 1
ATOM 974 C CA . GLY A 1 124 ? 2.510 -17.408 -15.410 1.00 91.06 124 GLY A CA 1
ATOM 975 C C . GLY A 1 124 ? 3.474 -16.346 -15.955 1.00 91.06 124 GLY A C 1
ATOM 976 O O . GLY A 1 124 ? 4.622 -16.664 -16.256 1.00 91.06 124 GLY A O 1
ATOM 977 N N . PHE A 1 125 ? 3.071 -15.069 -16.005 1.00 94.06 125 PHE A N 1
ATOM 978 C CA . PHE A 1 125 ? 3.954 -13.981 -16.435 1.00 94.06 125 PHE A CA 1
ATOM 979 C C . PHE A 1 125 ? 5.170 -13.798 -15.523 1.00 94.06 125 PHE A C 1
ATOM 981 O O . PHE A 1 125 ? 6.196 -13.287 -15.967 1.00 94.06 125 PHE A O 1
ATOM 988 N N . LEU A 1 126 ? 5.107 -14.277 -14.277 1.00 95.12 126 LEU A N 1
ATOM 989 C CA . LEU A 1 126 ? 6.233 -14.235 -13.347 1.00 95.12 126 LEU A CA 1
ATOM 990 C C . LEU A 1 126 ? 7.447 -15.027 -13.846 1.00 95.12 126 LEU A C 1
ATOM 992 O O . LEU A 1 126 ? 8.552 -14.784 -13.364 1.00 95.12 126 LEU A O 1
ATOM 996 N N . GLN A 1 127 ? 7.285 -15.925 -14.827 1.00 93.88 127 GLN A N 1
ATOM 997 C CA . GLN A 1 127 ? 8.405 -16.642 -15.443 1.00 93.88 127 GLN A CA 1
ATOM 998 C C . GLN A 1 127 ? 9.476 -15.680 -15.982 1.00 93.88 127 GLN A C 1
ATOM 1000 O O . GLN A 1 127 ? 10.663 -15.952 -15.814 1.00 93.88 127 GLN A O 1
ATOM 1005 N N . SER A 1 128 ? 9.086 -14.514 -16.520 1.00 94.69 128 SER A N 1
ATOM 1006 C CA . SER A 1 128 ? 10.038 -13.517 -17.036 1.00 94.69 128 SER A CA 1
ATOM 1007 C C . SER A 1 128 ? 10.885 -12.852 -15.949 1.00 94.69 128 SER A C 1
ATOM 1009 O O . SER A 1 128 ? 11.913 -12.250 -16.241 1.00 94.69 128 SER A O 1
ATOM 1011 N N . VAL A 1 129 ? 10.441 -12.896 -14.692 1.00 95.62 129 VAL A N 1
ATOM 1012 C CA . VAL A 1 129 ? 11.096 -12.240 -13.546 1.00 95.62 129 VAL A CA 1
ATOM 1013 C C . VAL A 1 129 ? 11.429 -13.229 -12.434 1.00 95.62 129 VAL A C 1
ATOM 1015 O O . VAL A 1 129 ? 11.753 -12.833 -11.312 1.00 95.62 129 VAL A O 1
ATOM 1018 N N . LYS A 1 130 ? 11.400 -14.530 -12.743 1.00 95.25 130 LYS A N 1
ATOM 1019 C CA . LYS A 1 130 ? 11.765 -15.598 -11.815 1.00 95.25 130 LYS A CA 1
ATOM 1020 C C . LYS A 1 130 ? 13.158 -15.382 -11.198 1.00 95.25 130 LYS A C 1
ATOM 1022 O O . LYS A 1 130 ? 13.253 -15.523 -9.976 1.00 95.25 130 LYS A O 1
ATOM 1027 N N . PRO A 1 131 ? 14.204 -14.976 -11.954 1.00 95.81 131 PRO A N 1
ATOM 1028 C CA . PRO A 1 131 ? 15.520 -14.712 -11.369 1.00 95.81 131 PRO A CA 1
ATOM 1029 C C . PRO A 1 131 ? 15.509 -13.583 -10.333 1.00 95.81 131 PRO A C 1
ATOM 1031 O O . PRO A 1 131 ? 16.123 -13.716 -9.278 1.00 95.81 131 PRO A O 1
ATOM 1034 N N . LEU A 1 132 ? 14.752 -12.506 -10.579 1.00 95.94 132 LEU A N 1
ATOM 1035 C CA . LEU A 1 132 ? 14.602 -11.401 -9.624 1.00 95.94 132 LEU A CA 1
ATOM 1036 C C . LEU A 1 132 ? 13.912 -11.843 -8.334 1.00 95.94 132 LEU A C 1
ATOM 1038 O O . LEU A 1 132 ? 14.358 -11.492 -7.244 1.00 95.94 132 LEU A O 1
ATOM 1042 N N . CYS A 1 133 ? 12.836 -12.625 -8.450 1.00 96.31 133 CYS A N 1
ATOM 1043 C CA . CYS A 1 133 ? 12.128 -13.153 -7.286 1.00 96.31 133 CYS A CA 1
ATOM 1044 C C . CYS A 1 133 ? 13.031 -14.091 -6.474 1.00 96.31 133 CYS A C 1
ATOM 1046 O O . CYS A 1 133 ? 13.084 -13.994 -5.251 1.00 96.31 133 CYS A O 1
ATOM 1048 N N . SER A 1 134 ? 13.771 -14.967 -7.160 1.00 95.94 134 SER A N 1
ATOM 1049 C CA . SER A 1 134 ? 14.729 -15.884 -6.542 1.00 95.94 134 SER A CA 1
ATOM 1050 C C . SER A 1 134 ? 15.826 -15.145 -5.770 1.00 95.94 134 SER A C 1
ATOM 1052 O O . SER A 1 134 ? 16.109 -15.502 -4.625 1.00 95.94 134 SER A O 1
ATOM 1054 N N . ASP A 1 135 ? 16.412 -14.103 -6.368 1.00 95.94 135 ASP A N 1
ATOM 1055 C CA . ASP A 1 135 ? 17.429 -13.259 -5.733 1.00 95.94 135 ASP A CA 1
ATOM 1056 C C . ASP A 1 135 ? 16.882 -12.541 -4.490 1.00 95.94 135 ASP A C 1
ATOM 1058 O O . ASP A 1 135 ? 17.508 -12.571 -3.429 1.00 95.94 135 ASP A O 1
ATOM 1062 N N . ALA A 1 136 ? 15.679 -11.968 -4.584 1.00 96.56 136 ALA A N 1
ATOM 1063 C CA . ALA A 1 136 ? 15.026 -11.300 -3.462 1.00 96.56 136 ALA A CA 1
ATOM 1064 C C . ALA A 1 136 ? 14.728 -12.266 -2.300 1.00 96.56 136 ALA A C 1
ATOM 1066 O O . ALA A 1 136 ? 14.997 -11.936 -1.144 1.00 96.56 136 ALA A O 1
ATOM 1067 N N . ILE A 1 137 ? 14.232 -13.475 -2.593 1.00 96.25 137 ILE A N 1
ATOM 1068 C CA . ILE A 1 137 ? 14.005 -14.522 -1.584 1.00 96.25 137 ILE A CA 1
ATOM 1069 C C . ILE A 1 137 ? 15.325 -14.921 -0.919 1.00 96.25 137 ILE A C 1
ATOM 1071 O O . ILE A 1 137 ? 15.386 -14.967 0.305 1.00 96.25 137 ILE A O 1
ATOM 1075 N N . ALA A 1 138 ? 16.388 -15.150 -1.696 1.00 95.50 138 ALA A N 1
ATOM 1076 C CA . ALA A 1 138 ? 17.689 -15.542 -1.151 1.00 95.50 138 ALA A CA 1
ATOM 1077 C C . ALA A 1 138 ? 18.262 -14.475 -0.202 1.00 95.50 138 ALA A C 1
ATOM 1079 O O . ALA A 1 138 ? 18.795 -14.794 0.860 1.00 95.50 138 ALA A O 1
ATOM 1080 N N . ARG A 1 139 ? 18.105 -13.191 -0.547 1.00 96.12 139 ARG A N 1
ATOM 1081 C CA . ARG A 1 139 ? 18.492 -12.081 0.333 1.00 96.12 139 ARG A CA 1
ATOM 1082 C C . ARG A 1 139 ? 17.657 -12.016 1.610 1.00 96.12 139 ARG A C 1
ATOM 1084 O O . ARG A 1 139 ? 18.205 -11.757 2.679 1.00 96.12 139 ARG A O 1
ATOM 1091 N N . LEU A 1 140 ? 16.344 -12.231 1.508 1.00 97.25 140 LEU A N 1
ATOM 1092 C CA . LEU A 1 140 ? 15.468 -12.296 2.678 1.00 97.25 140 LEU A CA 1
ATOM 1093 C C . LEU A 1 140 ? 15.899 -13.443 3.605 1.00 97.25 140 LEU A C 1
ATOM 1095 O O . LEU A 1 140 ? 16.020 -13.236 4.808 1.00 97.25 140 LEU A O 1
ATOM 1099 N N . GLU A 1 141 ? 16.176 -14.625 3.051 1.00 96.50 141 GLU A N 1
ATOM 1100 C CA . GLU A 1 141 ? 16.660 -15.793 3.798 1.00 96.50 141 GLU A CA 1
ATOM 1101 C C . GLU A 1 141 ? 17.979 -15.498 4.524 1.00 96.50 141 GLU A C 1
ATOM 1103 O O . GLU A 1 141 ? 18.083 -15.764 5.720 1.00 96.50 141 GLU A O 1
ATOM 1108 N N . GLN A 1 142 ? 18.944 -14.867 3.848 1.00 96.44 142 GLN A N 1
ATOM 1109 C CA . GLN A 1 142 ? 20.212 -14.452 4.457 1.00 96.44 142 GLN A CA 1
ATOM 1110 C C . GLN A 1 142 ? 20.008 -13.451 5.609 1.00 96.44 142 GLN A C 1
ATOM 1112 O O . GLN A 1 142 ? 20.661 -13.543 6.654 1.00 96.44 142 GLN A O 1
ATOM 1117 N N . GLY A 1 143 ? 19.091 -12.494 5.444 1.00 97.44 143 GLY A N 1
ATOM 1118 C CA . GLY A 1 143 ? 18.733 -11.550 6.502 1.00 97.44 143 GLY A CA 1
ATOM 1119 C C . GLY A 1 143 ? 18.060 -12.232 7.698 1.00 97.44 143 GLY A C 1
ATOM 1120 O O . GLY A 1 143 ? 18.396 -11.928 8.842 1.00 97.44 143 GLY A O 1
ATOM 1121 N N . ILE A 1 144 ? 17.170 -13.202 7.454 1.00 97.06 144 ILE A N 1
ATOM 1122 C CA . ILE A 1 144 ? 16.529 -14.009 8.506 1.00 97.06 144 ILE A CA 1
ATOM 1123 C C . ILE A 1 144 ? 17.563 -14.861 9.249 1.00 97.06 144 ILE A C 1
ATOM 1125 O O . ILE A 1 144 ? 17.507 -14.951 10.474 1.00 97.06 144 ILE A O 1
ATOM 1129 N N . GLU A 1 145 ? 18.514 -15.472 8.542 1.00 96.31 145 GLU A N 1
ATOM 1130 C CA . GLU A 1 145 ? 19.594 -16.252 9.153 1.00 96.31 145 GLU A CA 1
ATOM 1131 C C . GLU A 1 145 ? 20.459 -15.374 10.064 1.00 96.31 145 GLU A C 1
ATOM 1133 O O . GLU A 1 145 ? 20.691 -15.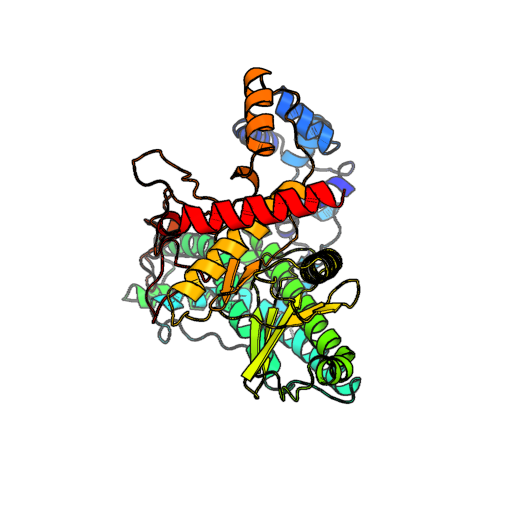715 11.223 1.00 96.31 145 GLU A O 1
ATOM 1138 N N . THR A 1 146 ? 20.850 -14.195 9.577 1.00 96.06 146 THR A N 1
ATOM 1139 C CA . THR A 1 146 ? 21.614 -13.214 10.361 1.00 96.06 146 THR A CA 1
ATOM 1140 C C . THR A 1 146 ? 20.843 -12.782 11.615 1.00 96.06 146 THR A C 1
ATOM 1142 O O . THR A 1 146 ? 21.398 -12.730 12.715 1.00 96.06 146 THR A O 1
ATOM 1145 N N . LEU A 1 147 ? 19.539 -12.519 11.481 1.00 95.38 147 LEU A N 1
ATOM 1146 C CA . LEU A 1 147 ? 18.666 -12.177 12.607 1.00 95.38 147 LEU A CA 1
ATOM 1147 C C . LEU A 1 147 ? 18.553 -13.334 13.614 1.00 95.38 147 LEU A C 1
ATOM 1149 O O . LEU A 1 147 ? 18.588 -13.107 14.822 1.00 95.38 147 LEU A O 1
ATOM 1153 N N . SER A 1 148 ? 18.481 -14.573 13.123 1.00 94.31 148 SER A N 1
ATOM 1154 C CA . SER A 1 148 ? 18.407 -15.789 13.944 1.00 94.31 148 SER A CA 1
ATOM 1155 C C . SER A 1 148 ? 19.681 -16.041 14.751 1.00 94.31 148 SER A C 1
ATOM 1157 O O . SER A 1 148 ? 19.611 -16.575 15.851 1.00 94.31 148 SER A O 1
ATOM 1159 N N . GLN A 1 149 ? 20.843 -15.639 14.233 1.00 93.56 149 GLN A N 1
ATOM 1160 C CA . GLN A 1 149 ? 22.128 -15.753 14.933 1.00 93.56 149 GLN A CA 1
ATOM 1161 C C . GLN A 1 149 ? 22.327 -14.666 16.001 1.00 93.56 149 GLN A C 1
ATOM 1163 O O . GLN A 1 149 ? 23.077 -14.863 16.954 1.00 93.56 149 GLN A O 1
ATOM 1168 N N . THR A 1 150 ? 21.680 -13.510 15.835 1.00 92.06 150 THR A N 1
ATOM 1169 C CA . THR A 1 150 ? 21.885 -12.313 16.671 1.00 92.06 150 THR A CA 1
ATOM 1170 C C . THR A 1 150 ? 20.795 -12.092 17.717 1.00 92.06 150 THR A C 1
ATOM 1172 O O . THR A 1 150 ? 20.990 -11.300 18.639 1.00 92.06 150 THR A O 1
ATOM 1175 N N . THR A 1 151 ? 19.667 -12.794 17.606 1.00 90.12 151 THR A N 1
ATOM 1176 C CA . THR A 1 151 ? 18.500 -12.607 18.475 1.00 90.12 151 THR A CA 1
ATOM 1177 C C . THR A 1 151 ? 18.268 -13.843 19.349 1.00 90.12 151 THR A C 1
ATOM 1179 O O . THR A 1 151 ? 18.172 -14.945 18.815 1.00 90.12 151 THR A O 1
ATOM 1182 N N . PRO A 1 152 ? 18.110 -13.694 20.679 1.00 82.25 152 PRO A N 1
ATOM 1183 C CA . PRO A 1 152 ? 17.921 -14.831 21.583 1.00 82.25 152 PRO A CA 1
ATOM 1184 C C . PRO A 1 152 ? 16.541 -15.498 21.470 1.00 82.25 152 PRO A C 1
ATOM 1186 O O . PRO A 1 152 ? 16.417 -16.687 21.748 1.00 82.25 152 PRO A O 1
ATOM 1189 N N . HIS A 1 153 ? 15.506 -14.751 21.079 1.00 87.06 153 HIS A N 1
ATOM 1190 C CA . HIS A 1 153 ? 14.142 -15.254 20.938 1.00 87.06 153 HIS A CA 1
ATOM 1191 C C . HIS A 1 153 ? 13.556 -14.824 19.594 1.00 87.06 153 HIS A C 1
ATOM 1193 O O . HIS A 1 153 ? 13.469 -13.631 19.306 1.00 87.06 153 HIS A O 1
ATOM 1199 N N . LEU A 1 154 ? 13.106 -15.791 18.796 1.00 94.12 154 LEU A N 1
ATOM 1200 C CA . LEU A 1 154 ? 12.451 -15.542 17.517 1.00 94.12 154 LEU A CA 1
ATOM 1201 C C . LEU A 1 154 ? 10.945 -15.767 17.674 1.00 94.12 154 LEU A C 1
ATOM 1203 O O . LEU A 1 154 ? 10.524 -16.904 17.879 1.00 94.12 154 LEU A O 1
ATOM 1207 N N . PRO A 1 155 ? 10.109 -14.724 17.550 1.00 95.44 155 PRO A N 1
ATOM 1208 C CA . PRO A 1 155 ? 8.655 -14.854 17.620 1.00 95.44 155 PRO A CA 1
ATOM 1209 C C . PRO A 1 155 ? 8.045 -15.401 16.319 1.00 95.44 155 PRO A C 1
ATOM 1211 O O . PRO A 1 155 ? 6.904 -15.108 15.979 1.00 95.44 155 PRO A O 1
ATOM 1214 N N . PHE A 1 156 ? 8.813 -16.163 15.544 1.00 96.88 156 PHE A N 1
ATOM 1215 C CA . PHE A 1 156 ? 8.419 -16.750 14.270 1.00 96.88 156 PHE A CA 1
ATOM 1216 C C . PHE A 1 156 ? 9.310 -17.950 13.953 1.00 96.88 156 PHE A C 1
ATOM 1218 O O . PHE A 1 156 ? 10.439 -18.050 14.428 1.00 96.88 156 PHE A O 1
ATOM 1225 N N . ASN A 1 157 ? 8.828 -18.828 13.077 1.00 96.00 157 ASN A N 1
ATOM 1226 C CA . ASN A 1 157 ? 9.608 -19.950 12.570 1.00 96.00 157 ASN A CA 1
ATOM 1227 C C . ASN A 1 157 ? 10.487 -19.508 11.371 1.00 96.00 157 ASN A C 1
ATOM 1229 O O . ASN A 1 157 ? 9.928 -19.171 10.318 1.00 96.00 157 ASN A O 1
ATOM 1233 N N . PRO A 1 158 ? 11.835 -19.536 11.467 1.00 94.19 158 PRO A N 1
ATOM 1234 C CA . PRO A 1 158 ? 12.729 -19.052 10.405 1.00 94.19 158 PRO A CA 1
ATOM 1235 C C . PRO A 1 158 ? 12.578 -19.789 9.071 1.00 94.19 158 PRO A C 1
ATOM 1237 O O . PRO A 1 158 ? 12.788 -19.205 8.011 1.00 94.19 158 PRO A O 1
ATOM 1240 N N . GLN A 1 159 ? 12.175 -21.062 9.098 1.00 91.56 159 GLN A N 1
ATOM 1241 C CA . GLN A 1 159 ? 11.988 -21.862 7.889 1.00 91.56 159 GLN A CA 1
ATOM 1242 C C . GLN A 1 159 ? 10.669 -21.538 7.167 1.00 91.56 159 GLN A C 1
ATOM 1244 O O . GLN A 1 159 ? 10.597 -21.664 5.942 1.00 91.56 159 GLN A O 1
ATOM 1249 N N . LYS A 1 160 ? 9.627 -21.115 7.899 1.00 94.00 160 LYS A N 1
ATOM 1250 C CA . LYS A 1 160 ? 8.287 -20.829 7.348 1.00 94.00 160 LYS A CA 1
ATOM 1251 C C . LYS A 1 160 ? 8.059 -19.356 7.013 1.00 94.00 160 LYS A C 1
ATOM 1253 O O . LYS A 1 160 ? 7.311 -19.061 6.080 1.00 94.00 160 LYS A O 1
ATOM 1258 N N . ILE A 1 161 ? 8.697 -18.433 7.739 1.00 95.75 161 ILE A N 1
ATOM 1259 C CA . ILE A 1 161 ? 8.389 -16.996 7.663 1.00 95.75 161 ILE A CA 1
ATOM 1260 C C . ILE A 1 161 ? 8.568 -16.408 6.257 1.00 95.75 161 ILE A C 1
ATOM 1262 O O . ILE A 1 161 ? 7.776 -15.568 5.837 1.00 95.75 161 ILE A O 1
ATOM 1266 N N . LYS A 1 162 ? 9.528 -16.918 5.474 1.00 94.25 162 LYS A N 1
ATOM 1267 C CA . LYS A 1 162 ? 9.727 -16.500 4.078 1.00 94.25 162 LYS A CA 1
ATOM 1268 C C . LYS A 1 162 ? 8.480 -16.712 3.215 1.00 94.25 162 LYS A C 1
ATOM 1270 O O . LYS A 1 162 ? 8.119 -15.834 2.442 1.00 94.25 162 LYS A O 1
ATOM 1275 N N . GLY A 1 163 ? 7.801 -17.852 3.372 1.00 93.38 163 GLY A N 1
ATOM 1276 C CA . GLY A 1 163 ? 6.605 -18.185 2.600 1.00 93.38 163 GLY A CA 1
ATOM 1277 C C . GLY A 1 163 ? 5.432 -17.294 2.990 1.00 93.38 163 GLY A C 1
ATOM 1278 O O . GLY A 1 163 ? 4.699 -16.829 2.123 1.00 93.38 163 GLY A O 1
ATOM 1279 N N . ILE A 1 164 ? 5.318 -16.984 4.285 1.00 95.19 164 ILE A N 1
ATOM 1280 C CA . ILE A 1 164 ? 4.313 -16.057 4.815 1.00 95.19 164 ILE A CA 1
ATOM 1281 C C . ILE A 1 164 ? 4.513 -14.650 4.230 1.00 95.19 164 ILE A C 1
ATOM 1283 O O . ILE A 1 164 ? 3.555 -14.034 3.772 1.00 95.19 164 ILE A O 1
ATOM 1287 N N . LEU A 1 165 ? 5.752 -14.151 4.210 1.00 95.44 165 LEU A N 1
ATOM 1288 C CA . LEU A 1 165 ? 6.080 -12.811 3.708 1.00 95.44 165 LEU A CA 1
ATOM 1289 C C . LEU A 1 165 ? 6.022 -12.699 2.179 1.00 95.44 165 LEU A C 1
ATOM 1291 O O . LEU A 1 165 ? 5.729 -11.623 1.659 1.00 95.44 165 LEU A O 1
ATOM 1295 N N . PHE A 1 166 ? 6.321 -13.783 1.459 1.00 93.81 166 PHE A N 1
ATOM 1296 C CA . PHE A 1 166 ? 6.318 -13.804 -0.005 1.00 93.81 166 PHE A CA 1
ATOM 1297 C C . PHE A 1 166 ? 4.926 -14.052 -0.600 1.00 93.81 166 PHE A C 1
ATOM 1299 O O . PHE A 1 166 ? 4.698 -13.695 -1.750 1.00 93.81 166 PHE A O 1
ATOM 1306 N N . ALA A 1 167 ? 3.977 -14.602 0.164 1.00 91.88 167 ALA A N 1
ATOM 1307 C CA . ALA A 1 167 ? 2.625 -14.920 -0.305 1.00 91.88 167 ALA A CA 1
ATOM 1308 C C . ALA A 1 167 ? 1.925 -13.816 -1.144 1.00 91.88 167 ALA A C 1
ATOM 1310 O O . ALA A 1 167 ? 1.364 -14.166 -2.182 1.00 91.88 167 ALA A O 1
ATOM 1311 N N . PRO A 1 168 ? 1.967 -12.511 -0.788 1.00 89.69 168 PRO A N 1
ATOM 1312 C CA . PRO A 1 168 ? 1.329 -11.458 -1.593 1.00 89.69 168 PRO A CA 1
ATOM 1313 C C . PRO A 1 168 ? 2.167 -10.968 -2.793 1.00 89.69 168 PRO A C 1
ATOM 1315 O O . PRO A 1 168 ? 1.665 -10.234 -3.646 1.00 89.69 168 PRO A O 1
ATOM 1318 N N . VAL A 1 169 ? 3.453 -11.327 -2.876 1.00 92.31 169 VAL A N 1
ATOM 1319 C CA . VAL A 1 169 ? 4.381 -10.801 -3.893 1.00 92.31 169 VAL A CA 1
ATOM 1320 C C . VAL A 1 169 ? 4.012 -11.230 -5.323 1.00 92.31 169 VAL A C 1
ATOM 1322 O O . VAL A 1 169 ? 4.022 -10.362 -6.198 1.00 92.31 169 VAL A O 1
ATOM 1325 N N . PRO A 1 170 ? 3.646 -12.500 -5.601 1.00 92.44 170 PRO A N 1
ATOM 1326 C CA . PRO A 1 170 ? 3.225 -12.937 -6.932 1.00 92.44 170 PRO A CA 1
ATOM 1327 C C . PRO A 1 170 ? 2.092 -12.107 -7.540 1.00 92.44 170 PRO A C 1
ATOM 1329 O O . PRO A 1 170 ? 2.183 -11.711 -8.700 1.00 92.44 170 PRO A O 1
ATOM 1332 N N . GLU A 1 171 ? 1.046 -11.809 -6.767 1.00 89.56 171 GLU A N 1
ATOM 1333 C CA . GLU A 1 171 ? -0.103 -11.033 -7.245 1.00 89.56 171 GLU A CA 1
ATOM 1334 C C . GLU A 1 171 ? 0.289 -9.579 -7.535 1.00 89.56 171 GLU A C 1
ATOM 1336 O O . GLU A 1 171 ? -0.016 -9.043 -8.604 1.00 89.56 171 GLU A O 1
ATOM 1341 N N . MET A 1 172 ? 1.060 -8.969 -6.630 1.00 91.00 172 MET A N 1
ATOM 1342 C CA . MET A 1 172 ? 1.611 -7.629 -6.817 1.00 91.00 172 MET A CA 1
ATOM 1343 C C . MET A 1 172 ? 2.435 -7.536 -8.109 1.00 91.00 172 MET A C 1
ATOM 1345 O O . MET A 1 172 ? 2.152 -6.693 -8.959 1.00 91.00 172 MET A O 1
ATOM 1349 N N . LEU A 1 173 ? 3.429 -8.408 -8.294 1.00 94.38 173 LEU A N 1
ATOM 1350 C CA . LEU A 1 173 ? 4.263 -8.393 -9.498 1.00 94.38 173 LEU A CA 1
ATOM 1351 C C . LEU A 1 173 ? 3.457 -8.747 -10.755 1.00 94.38 173 LEU A C 1
ATOM 1353 O O . LEU A 1 173 ? 3.652 -8.130 -11.800 1.00 94.38 173 LEU A O 1
ATOM 1357 N N . GLY A 1 174 ? 2.514 -9.687 -10.653 1.00 92.50 174 GLY A N 1
ATOM 1358 C CA . GLY A 1 174 ? 1.608 -10.053 -11.739 1.00 92.50 174 GLY A CA 1
ATOM 1359 C C . GLY A 1 174 ? 0.806 -8.854 -12.244 1.00 92.50 174 GLY A C 1
ATOM 1360 O O . GLY A 1 174 ? 0.751 -8.618 -13.450 1.00 92.50 174 GLY A O 1
ATOM 1361 N N . SER A 1 175 ? 0.265 -8.033 -11.338 1.00 89.88 175 SER A N 1
ATOM 1362 C CA . SER A 1 175 ? -0.461 -6.807 -11.702 1.00 89.88 175 SER A CA 1
ATOM 1363 C C . SER A 1 175 ? 0.420 -5.759 -12.395 1.00 89.88 175 SER A C 1
ATOM 1365 O O . SER A 1 175 ? -0.031 -5.111 -13.340 1.00 89.88 175 SER A O 1
ATOM 1367 N N . MET A 1 176 ? 1.691 -5.635 -11.990 1.00 94.00 176 MET A N 1
ATOM 1368 C CA . MET A 1 176 ? 2.667 -4.747 -12.634 1.00 94.00 176 MET A CA 1
ATOM 1369 C C . MET A 1 176 ? 3.027 -5.225 -14.047 1.00 94.00 176 MET A C 1
ATOM 1371 O O . MET A 1 176 ? 3.208 -4.411 -14.949 1.00 94.00 176 MET A O 1
ATOM 1375 N N . LEU A 1 177 ? 3.124 -6.543 -14.242 1.00 95.25 177 LEU A N 1
ATOM 1376 C CA . LEU A 1 177 ? 3.475 -7.167 -15.519 1.00 95.25 177 LEU A CA 1
ATOM 1377 C C . LEU A 1 177 ? 2.302 -7.222 -16.503 1.00 95.25 177 LEU A C 1
ATOM 1379 O O . LEU A 1 177 ? 2.522 -7.178 -17.713 1.00 95.25 177 LEU A O 1
ATOM 1383 N N . ALA A 1 178 ? 1.070 -7.327 -15.998 1.00 92.31 178 ALA A N 1
ATOM 1384 C CA . ALA A 1 178 ? -0.106 -7.715 -16.771 1.00 92.31 178 ALA A CA 1
ATOM 1385 C C . ALA A 1 178 ? -0.277 -6.924 -18.073 1.00 92.31 178 ALA A C 1
ATOM 1387 O O . ALA A 1 178 ? -0.468 -7.523 -19.128 1.00 92.31 178 ALA A O 1
ATOM 1388 N N . GLN A 1 179 ? -0.186 -5.591 -18.025 1.00 93.06 179 GLN A N 1
ATOM 1389 C CA . GLN A 1 179 ? -0.448 -4.764 -19.207 1.00 93.06 179 GLN A CA 1
ATOM 1390 C C . GLN A 1 179 ? 0.582 -4.981 -20.316 1.00 93.06 179 GLN A C 1
ATOM 1392 O O . GLN A 1 179 ? 0.210 -5.186 -21.472 1.00 93.06 179 GLN A O 1
ATOM 1397 N N . THR A 1 180 ? 1.864 -4.978 -19.953 1.00 95.62 180 THR A N 1
ATOM 1398 C CA . THR A 1 180 ? 2.963 -5.227 -20.888 1.00 95.62 180 THR A CA 1
ATOM 1399 C C . THR A 1 180 ? 2.877 -6.639 -21.449 1.00 95.62 180 THR A C 1
ATOM 1401 O O . THR A 1 180 ? 2.965 -6.832 -22.654 1.00 95.62 180 THR A O 1
ATOM 1404 N N . MET A 1 181 ? 2.629 -7.633 -20.598 1.00 95.81 181 MET A N 1
ATOM 1405 C CA . MET A 1 181 ? 2.618 -9.031 -21.024 1.00 95.81 181 MET A CA 1
ATOM 1406 C C . MET A 1 181 ? 1.433 -9.378 -21.919 1.00 95.81 181 MET A C 1
ATOM 1408 O O . MET A 1 181 ? 1.579 -10.162 -22.849 1.00 95.81 181 MET A O 1
ATOM 1412 N N . VAL A 1 182 ? 0.274 -8.764 -21.690 1.00 95.50 182 VAL A N 1
ATOM 1413 C CA . VAL A 1 182 ? -0.884 -8.882 -22.584 1.00 95.50 182 VAL A CA 1
ATOM 1414 C C . VAL A 1 182 ? -0.597 -8.265 -23.955 1.00 95.50 182 VAL A C 1
ATOM 1416 O O . VAL A 1 182 ? -0.970 -8.848 -24.975 1.00 95.50 182 VAL A O 1
ATOM 1419 N N . LEU A 1 183 ? 0.087 -7.117 -24.001 1.00 96.06 183 LEU A N 1
ATOM 1420 C CA . LEU A 1 183 ? 0.517 -6.512 -25.262 1.00 96.06 183 LEU A CA 1
ATOM 1421 C C . LEU A 1 183 ? 1.503 -7.426 -26.003 1.00 96.06 183 LEU A C 1
ATOM 1423 O O . LEU A 1 183 ? 1.291 -7.723 -27.177 1.00 96.06 183 LEU A O 1
ATOM 1427 N N . GLU A 1 184 ? 2.527 -7.926 -25.315 1.00 96.88 184 GLU A N 1
ATOM 1428 C CA . GLU A 1 184 ? 3.538 -8.818 -25.894 1.00 96.88 184 GLU A CA 1
ATOM 1429 C C . GLU A 1 184 ? 2.954 -10.158 -26.356 1.00 96.88 184 GLU A C 1
ATOM 1431 O O . GLU A 1 184 ? 3.307 -10.665 -27.422 1.00 96.88 184 GLU A O 1
ATOM 1436 N N . LEU A 1 185 ? 1.991 -10.708 -25.613 1.00 96.69 185 LEU A N 1
ATOM 1437 C CA . LEU A 1 185 ? 1.236 -11.889 -26.027 1.00 96.69 185 LEU A CA 1
ATOM 1438 C C . LEU A 1 185 ? 0.472 -11.620 -27.330 1.00 96.69 185 LEU A C 1
ATOM 1440 O O . LEU A 1 185 ? 0.481 -12.451 -28.242 1.00 96.69 185 LEU A O 1
ATOM 1444 N N . HIS A 1 186 ? -0.166 -10.452 -27.443 1.00 96.12 186 HIS A N 1
ATOM 1445 C CA . HIS A 1 186 ? -0.868 -10.056 -28.658 1.00 96.12 186 HIS A CA 1
ATOM 1446 C C . HIS A 1 186 ? 0.088 -9.897 -29.850 1.00 96.12 186 HIS A C 1
ATOM 1448 O O . HIS A 1 186 ? -0.202 -10.409 -30.934 1.00 96.12 186 HIS A O 1
ATOM 1454 N N . VAL A 1 187 ? 1.244 -9.258 -29.650 1.00 96.12 187 VAL A N 1
ATOM 1455 C CA . VAL A 1 187 ? 2.292 -9.113 -30.675 1.00 96.12 187 VAL A CA 1
ATOM 1456 C C . VAL A 1 187 ? 2.800 -10.482 -31.133 1.00 96.12 187 VAL A C 1
ATOM 1458 O O . VAL A 1 187 ? 2.789 -10.765 -32.334 1.00 96.12 187 VAL A O 1
ATOM 1461 N N . ALA A 1 188 ? 3.157 -11.371 -30.202 1.00 95.94 188 ALA A N 1
ATOM 1462 C CA . ALA A 1 188 ? 3.629 -12.721 -30.510 1.00 95.94 188 ALA A CA 1
ATOM 1463 C C . ALA A 1 188 ? 2.581 -13.539 -31.283 1.00 95.94 188 ALA A C 1
ATOM 1465 O O . ALA A 1 188 ? 2.920 -14.284 -32.209 1.00 95.94 188 ALA A O 1
ATOM 1466 N N . ARG A 1 189 ? 1.293 -13.367 -30.951 1.00 95.50 189 ARG A N 1
ATOM 1467 C CA . ARG A 1 189 ? 0.181 -13.980 -31.686 1.00 95.50 189 ARG A CA 1
ATOM 1468 C C . ARG A 1 189 ? 0.095 -13.464 -33.122 1.00 95.50 189 ARG A C 1
ATOM 1470 O O . ARG A 1 189 ? -0.013 -14.275 -34.039 1.00 95.50 189 ARG A O 1
ATOM 1477 N N . LEU A 1 190 ? 0.153 -12.147 -33.334 1.00 96.06 190 LEU A N 1
ATOM 1478 C CA . LEU A 1 190 ? 0.110 -11.546 -34.676 1.00 96.06 190 LEU A CA 1
ATOM 1479 C C . LEU A 1 190 ? 1.314 -11.944 -35.540 1.00 96.06 190 LEU A C 1
ATOM 1481 O O . LEU A 1 190 ? 1.180 -12.077 -36.753 1.00 96.06 190 LEU A O 1
ATOM 1485 N N . GLN A 1 191 ? 2.470 -12.170 -34.917 1.00 96.31 191 GLN A N 1
ATOM 1486 C CA . GLN A 1 191 ? 3.694 -12.607 -35.588 1.00 96.31 191 GLN A CA 1
ATOM 1487 C C . GLN A 1 191 ? 3.769 -14.129 -35.805 1.00 96.31 191 GLN A C 1
ATOM 1489 O O . GLN A 1 191 ? 4.744 -14.612 -36.376 1.00 96.31 191 GLN A O 1
ATOM 1494 N N . GLY A 1 192 ? 2.770 -14.901 -35.357 1.00 95.06 192 GLY A N 1
ATOM 1495 C CA . GLY A 1 192 ? 2.748 -16.359 -35.519 1.00 95.06 192 GLY A CA 1
ATOM 1496 C C . GLY A 1 192 ? 3.814 -17.100 -34.702 1.00 95.06 192 GLY A C 1
ATOM 1497 O O . GLY A 1 192 ? 4.211 -18.199 -35.072 1.00 95.06 192 GLY A O 1
ATOM 1498 N N . GLN A 1 193 ? 4.290 -16.514 -33.599 1.00 94.88 193 GLN A N 1
ATOM 1499 C CA . GLN A 1 193 ? 5.372 -17.066 -32.768 1.00 94.88 193 GLN A CA 1
ATOM 1500 C C . GLN A 1 193 ? 4.888 -18.036 -31.677 1.00 94.88 193 GLN A C 1
ATOM 1502 O O . GLN A 1 193 ? 5.700 -18.592 -30.933 1.00 94.88 193 GLN A O 1
ATOM 1507 N N . LEU A 1 194 ? 3.573 -18.221 -31.544 1.00 95.94 194 LEU A N 1
ATOM 1508 C CA . LEU A 1 194 ? 2.964 -19.061 -30.514 1.00 95.94 194 LEU A CA 1
ATOM 1509 C C . LEU A 1 194 ? 2.705 -20.471 -31.044 1.00 95.94 194 LEU A C 1
ATOM 1511 O O . LEU A 1 194 ? 2.017 -20.649 -32.048 1.00 95.94 194 LEU A O 1
ATOM 1515 N N . SER A 1 195 ? 3.212 -21.480 -30.337 1.00 94.56 195 SER A N 1
ATOM 1516 C CA . SER A 1 195 ? 2.987 -22.890 -30.672 1.00 94.56 195 SER A CA 1
ATOM 1517 C C . SER A 1 195 ? 1.829 -23.473 -29.863 1.00 94.56 195 SER A C 1
ATOM 1519 O O . SER A 1 195 ? 1.678 -23.164 -28.687 1.00 94.56 195 SER A O 1
ATOM 1521 N N . GLY A 1 196 ? 1.013 -24.337 -30.469 1.00 93.00 196 GLY A N 1
ATOM 1522 C CA . GLY A 1 196 ? -0.061 -25.053 -29.769 1.00 93.00 196 GLY A CA 1
ATOM 1523 C C . GLY A 1 196 ? -1.390 -25.074 -30.524 1.00 93.00 196 GLY A C 1
ATOM 1524 O O . GLY A 1 196 ? -1.796 -24.096 -31.155 1.00 93.00 196 GLY A O 1
ATOM 1525 N N . ALA A 1 197 ? -2.093 -26.207 -30.441 1.00 93.19 197 ALA A N 1
ATOM 1526 C CA . ALA A 1 197 ? -3.372 -26.405 -31.127 1.00 93.19 197 ALA A CA 1
ATOM 1527 C C . ALA A 1 197 ? -4.524 -25.603 -30.492 1.00 93.19 197 ALA A C 1
ATOM 1529 O O . ALA A 1 197 ? -5.456 -25.197 -31.184 1.00 93.19 197 ALA A O 1
ATOM 1530 N N . THR A 1 198 ? -4.459 -25.339 -29.184 1.00 93.31 198 THR A N 1
ATOM 1531 C CA . THR A 1 198 ? -5.509 -24.641 -28.427 1.00 93.31 198 THR A CA 1
ATOM 1532 C C . THR A 1 198 ? -5.049 -23.252 -27.966 1.00 93.31 198 THR A C 1
ATOM 1534 O O . THR A 1 198 ? -3.844 -23.028 -27.822 1.00 93.31 198 THR A O 1
ATOM 1537 N N . PRO A 1 199 ? -5.980 -22.319 -27.684 1.00 92.81 199 PRO A N 1
ATOM 1538 C CA . PRO A 1 199 ? -5.649 -21.021 -27.088 1.00 92.81 199 PRO A CA 1
ATOM 1539 C C . PRO A 1 199 ? -4.814 -21.122 -25.806 1.00 92.81 199 PRO A C 1
ATOM 1541 O O . PRO A 1 199 ? -3.845 -20.384 -25.641 1.00 92.81 199 PRO A O 1
ATOM 1544 N N . LYS A 1 200 ? -5.145 -22.079 -24.927 1.00 91.88 200 LYS A N 1
ATOM 1545 C CA . LYS A 1 200 ? -4.406 -22.330 -23.681 1.00 91.88 200 LYS A CA 1
ATOM 1546 C C . LYS A 1 200 ? -2.995 -22.865 -23.946 1.00 91.88 200 LYS A C 1
ATOM 1548 O O . LYS A 1 200 ? -2.046 -22.390 -23.335 1.00 91.88 200 LYS A O 1
ATOM 1553 N N . ALA A 1 201 ? -2.827 -23.773 -24.912 1.00 92.81 201 ALA A N 1
ATOM 1554 C CA . ALA A 1 201 ? -1.502 -24.267 -25.299 1.00 92.81 201 ALA A CA 1
ATOM 1555 C C . ALA A 1 201 ? -0.616 -23.154 -25.889 1.00 92.81 201 ALA A C 1
ATOM 1557 O O . ALA A 1 201 ? 0.575 -23.095 -25.596 1.00 92.81 201 ALA A O 1
ATOM 1558 N N . ARG A 1 202 ? -1.199 -22.231 -26.668 1.00 95.38 202 ARG A N 1
ATOM 1559 C CA . ARG A 1 202 ? -0.478 -21.060 -27.196 1.00 95.38 202 ARG A CA 1
ATOM 1560 C C . ARG A 1 202 ? -0.064 -20.080 -26.102 1.00 95.38 202 ARG A C 1
ATOM 1562 O O . ARG A 1 202 ? 1.051 -19.567 -26.153 1.00 95.38 202 ARG A O 1
ATOM 1569 N N . LEU A 1 203 ? -0.908 -19.880 -25.087 1.00 94.69 203 LEU A N 1
ATOM 1570 C CA . LEU A 1 203 ? -0.522 -19.152 -23.877 1.00 94.69 203 LEU A CA 1
ATOM 1571 C C . LEU A 1 203 ? 0.643 -19.850 -23.156 1.00 94.69 203 LEU A C 1
ATOM 1573 O O . LEU A 1 203 ? 1.616 -19.191 -22.806 1.00 94.69 203 LEU A O 1
ATOM 1577 N N . GLY A 1 204 ? 0.596 -21.175 -22.995 1.00 93.50 204 GLY A N 1
ATOM 1578 C CA . GLY A 1 204 ? 1.693 -21.952 -22.402 1.00 93.50 204 GLY A CA 1
ATOM 1579 C C . GLY A 1 204 ? 3.004 -21.818 -23.165 1.00 93.50 204 GLY A C 1
ATOM 1580 O O . GLY A 1 204 ? 4.044 -21.560 -22.561 1.00 93.50 204 GLY A O 1
ATOM 1581 N N . SER A 1 205 ? 2.949 -21.860 -24.499 1.00 94.88 205 SER A N 1
ATOM 1582 C CA . SER A 1 205 ? 4.111 -21.590 -25.350 1.00 94.88 205 SER A CA 1
ATOM 1583 C C . SER A 1 205 ? 4.694 -20.195 -25.110 1.00 94.88 205 SER A C 1
ATOM 1585 O O . SER A 1 205 ? 5.917 -20.068 -25.062 1.00 94.88 205 SER A O 1
ATOM 1587 N N . PHE A 1 206 ? 3.864 -19.163 -24.922 1.00 95.56 206 PHE A N 1
ATOM 1588 C CA . PHE A 1 206 ? 4.340 -17.822 -24.570 1.00 95.56 206 PHE A CA 1
ATOM 1589 C C . PHE A 1 206 ? 5.024 -17.801 -23.194 1.00 95.56 206 PHE A C 1
ATOM 1591 O O . PHE A 1 206 ? 6.139 -17.301 -23.069 1.00 95.56 206 PHE A O 1
ATOM 1598 N N . MET A 1 207 ? 4.415 -18.407 -22.171 1.00 93.62 207 MET A N 1
ATOM 1599 C CA . MET A 1 207 ? 4.990 -18.461 -20.817 1.00 93.62 207 MET A CA 1
ATOM 1600 C C . MET A 1 207 ? 6.316 -19.230 -20.771 1.00 93.62 207 MET A C 1
ATOM 1602 O O . MET A 1 207 ? 7.251 -18.823 -20.085 1.00 93.62 207 MET A O 1
ATOM 1606 N N . GLN A 1 208 ? 6.435 -20.314 -21.542 1.00 92.44 208 GLN A N 1
ATOM 1607 C CA . GLN A 1 208 ? 7.687 -21.056 -21.676 1.00 92.44 208 GLN A CA 1
ATOM 1608 C C . GLN A 1 208 ? 8.774 -20.207 -22.347 1.00 92.44 208 GLN A C 1
ATOM 1610 O O . GLN A 1 208 ? 9.933 -20.254 -21.939 1.00 92.44 208 GLN A O 1
ATOM 1615 N N . GLN A 1 209 ? 8.411 -19.404 -23.350 1.00 93.62 209 GLN A N 1
ATOM 1616 C CA . GLN A 1 209 ? 9.336 -18.458 -23.970 1.00 93.62 209 GLN A CA 1
ATOM 1617 C C . GLN A 1 209 ? 9.821 -17.405 -22.958 1.00 93.62 209 GLN A C 1
ATOM 1619 O O . GLN A 1 209 ? 11.001 -17.063 -22.977 1.00 93.62 209 GLN A O 1
ATOM 1624 N N . LEU A 1 210 ? 8.958 -16.936 -22.048 1.00 92.81 210 LEU A N 1
ATOM 1625 C CA . LEU A 1 210 ? 9.341 -16.003 -20.978 1.00 92.81 210 LEU A CA 1
ATOM 1626 C C . LEU A 1 210 ? 10.335 -16.599 -19.971 1.00 92.81 210 LEU A C 1
ATOM 1628 O O . LEU A 1 210 ? 11.081 -15.846 -19.355 1.00 92.81 210 LEU A O 1
ATOM 1632 N N . ALA A 1 211 ? 10.380 -17.924 -19.813 1.00 90.62 211 ALA A N 1
ATOM 1633 C CA . ALA A 1 211 ? 11.357 -18.582 -18.946 1.00 90.62 211 ALA A CA 1
ATOM 1634 C C . ALA A 1 211 ? 12.788 -18.574 -19.526 1.00 90.62 211 ALA A C 1
ATOM 1636 O O . ALA A 1 211 ? 13.736 -18.883 -18.806 1.00 90.62 211 ALA A O 1
ATOM 1637 N N . ASN A 1 212 ? 12.967 -18.230 -20.810 1.00 91.50 212 ASN A N 1
ATOM 1638 C CA . ASN A 1 212 ? 14.290 -18.042 -21.403 1.00 91.50 212 ASN A CA 1
ATOM 1639 C C . ASN A 1 212 ? 14.903 -16.710 -20.909 1.00 91.50 212 ASN A C 1
ATOM 1641 O O . ASN A 1 212 ? 14.332 -15.652 -21.196 1.00 91.50 212 ASN A O 1
ATOM 1645 N N . PRO A 1 213 ? 16.072 -16.726 -20.233 1.00 90.88 213 PRO A N 1
ATOM 1646 C CA . PRO A 1 213 ? 16.682 -15.515 -19.685 1.00 90.88 213 PRO A CA 1
ATOM 1647 C C . PRO A 1 213 ? 16.990 -14.434 -20.724 1.00 90.88 213 PRO A C 1
ATOM 1649 O O . PRO A 1 213 ? 16.752 -13.264 -20.454 1.00 90.88 213 PRO A O 1
ATOM 1652 N N . GLU A 1 214 ? 17.468 -14.788 -21.919 1.00 91.56 214 GLU A N 1
ATOM 1653 C CA . GLU A 1 214 ? 17.787 -13.807 -22.967 1.00 91.56 214 GLU A CA 1
ATOM 1654 C C . GLU A 1 214 ? 16.525 -13.091 -23.454 1.00 91.56 214 GLU A C 1
ATOM 1656 O O . GLU A 1 214 ? 16.508 -11.869 -23.605 1.00 91.56 214 GLU A O 1
ATOM 1661 N N . ARG A 1 215 ? 15.430 -13.839 -23.638 1.00 92.88 215 ARG A N 1
ATOM 1662 C CA . ARG A 1 215 ? 14.144 -13.256 -24.035 1.00 92.88 215 ARG A CA 1
ATOM 1663 C C . ARG A 1 215 ? 13.550 -12.389 -22.932 1.00 92.88 215 ARG A C 1
ATOM 1665 O O . ARG A 1 215 ? 13.066 -11.295 -23.218 1.00 92.88 215 ARG A O 1
ATOM 1672 N N . ALA A 1 216 ? 13.591 -12.863 -21.689 1.00 94.56 216 ALA A N 1
ATOM 1673 C CA . ALA A 1 216 ? 13.144 -12.096 -20.534 1.00 94.56 216 ALA A CA 1
ATOM 1674 C C . ALA A 1 216 ? 13.910 -10.772 -20.418 1.00 94.56 216 ALA A C 1
ATOM 1676 O O . ALA A 1 216 ? 13.298 -9.717 -20.257 1.00 94.56 216 ALA A O 1
ATOM 1677 N N . VAL A 1 217 ? 15.237 -10.809 -20.572 1.00 95.12 217 VAL A N 1
ATOM 1678 C CA . VAL A 1 217 ? 16.070 -9.607 -20.537 1.00 95.12 217 VAL A CA 1
ATOM 1679 C C . VAL A 1 217 ? 15.770 -8.680 -21.712 1.00 95.12 217 VAL A C 1
ATOM 1681 O O . VAL A 1 217 ? 15.613 -7.485 -21.486 1.00 95.12 217 VAL A O 1
ATOM 1684 N N . SER A 1 218 ? 15.613 -9.202 -22.932 1.00 94.56 218 SER A N 1
ATOM 1685 C CA . SER A 1 218 ? 15.232 -8.390 -24.095 1.00 94.56 218 SER A CA 1
ATOM 1686 C C . SER A 1 218 ? 13.918 -7.638 -23.862 1.00 94.56 218 SER A C 1
ATOM 1688 O O . SER A 1 218 ? 13.835 -6.447 -24.154 1.00 94.56 218 SER A O 1
ATOM 1690 N N . LEU A 1 219 ? 12.909 -8.306 -23.291 1.00 95.38 219 LEU A N 1
ATOM 1691 C CA . LEU A 1 219 ? 11.629 -7.686 -22.942 1.00 95.38 219 LEU A CA 1
ATOM 1692 C C . LEU A 1 219 ? 11.817 -6.607 -21.868 1.00 95.38 219 LEU A C 1
ATOM 1694 O O . LEU A 1 219 ? 11.357 -5.479 -22.020 1.00 95.38 219 LEU A O 1
ATOM 1698 N N . LEU A 1 220 ? 12.528 -6.914 -20.783 1.00 96.12 220 LEU A N 1
ATOM 1699 C CA . LEU A 1 220 ? 12.785 -5.941 -19.717 1.00 96.12 220 LEU A CA 1
ATOM 1700 C C . LEU A 1 220 ? 13.599 -4.733 -20.215 1.00 96.12 220 LEU A C 1
ATOM 1702 O O . LEU A 1 220 ? 13.382 -3.620 -19.741 1.00 96.12 220 LEU A O 1
ATOM 1706 N N . GLN A 1 221 ? 14.490 -4.930 -21.186 1.00 95.56 221 GLN A N 1
ATOM 1707 C CA . GLN A 1 221 ? 15.283 -3.873 -21.811 1.00 95.56 221 GLN A CA 1
ATOM 1708 C C . GLN A 1 221 ? 14.437 -2.974 -22.723 1.00 95.56 221 GLN A C 1
ATOM 1710 O O . GLN A 1 221 ? 14.694 -1.770 -22.807 1.00 95.56 221 GLN A O 1
ATOM 1715 N N . GLU A 1 222 ? 13.430 -3.533 -23.398 1.00 95.88 222 GLU A N 1
ATOM 1716 C CA . GLU A 1 222 ? 12.437 -2.766 -24.157 1.00 95.88 222 GLU A CA 1
ATOM 1717 C C . GLU A 1 222 ? 11.547 -1.923 -23.231 1.00 95.88 222 GLU A C 1
ATOM 1719 O O . GLU A 1 222 ? 11.242 -0.765 -23.537 1.00 95.88 222 GLU A O 1
ATOM 1724 N N . TYR A 1 223 ? 11.235 -2.454 -22.045 1.00 97.19 223 TYR A N 1
ATOM 1725 C CA . TYR A 1 223 ? 10.433 -1.802 -21.010 1.00 97.19 223 TYR A CA 1
ATOM 1726 C C . TYR A 1 223 ? 11.253 -1.482 -19.737 1.00 97.19 223 TYR A C 1
ATOM 1728 O O . TYR A 1 223 ? 10.923 -1.955 -18.645 1.00 97.19 223 TYR A O 1
ATOM 1736 N N . PRO A 1 224 ? 12.288 -0.619 -19.801 1.00 96.12 224 PRO A N 1
ATOM 1737 C CA . PRO A 1 224 ? 13.250 -0.444 -18.707 1.00 96.12 224 PRO A CA 1
ATOM 1738 C C . PRO A 1 224 ? 12.640 0.216 -17.463 1.00 96.12 224 PRO A C 1
ATOM 1740 O O . PRO A 1 224 ? 13.117 0.015 -16.349 1.00 96.12 224 PRO A O 1
ATOM 1743 N N . VAL A 1 225 ? 11.550 0.979 -17.622 1.00 97.38 225 VAL A N 1
ATOM 1744 C CA . VAL A 1 225 ? 10.787 1.513 -16.483 1.00 97.38 225 VAL A CA 1
ATOM 1745 C C . VAL A 1 225 ? 10.101 0.381 -15.718 1.00 97.38 225 VAL A C 1
ATOM 1747 O O . VAL A 1 225 ? 10.140 0.386 -14.492 1.00 97.38 225 VAL A O 1
ATOM 1750 N N . LEU A 1 226 ? 9.525 -0.609 -16.410 1.00 97.50 226 LEU A N 1
ATOM 1751 C CA . LEU A 1 226 ? 8.939 -1.788 -15.770 1.00 97.50 226 LEU A CA 1
ATOM 1752 C C . LEU A 1 226 ? 10.019 -2.592 -15.038 1.00 97.50 226 LEU A C 1
ATOM 1754 O O . LEU A 1 226 ? 9.838 -2.916 -13.868 1.00 97.50 226 LEU A O 1
ATOM 1758 N N . ALA A 1 227 ? 11.164 -2.831 -15.684 1.00 97.44 227 ALA A N 1
ATOM 1759 C CA . ALA A 1 227 ? 12.302 -3.519 -15.072 1.00 97.44 227 ALA A CA 1
ATOM 1760 C C . ALA A 1 227 ? 12.766 -2.831 -13.776 1.00 97.44 227 ALA A C 1
ATOM 1762 O O . ALA A 1 227 ? 12.886 -3.481 -12.737 1.00 97.44 227 ALA A O 1
ATOM 1763 N N . ARG A 1 228 ? 12.924 -1.499 -13.810 1.00 97.00 228 ARG A N 1
ATOM 1764 C CA . ARG A 1 228 ? 13.229 -0.683 -12.628 1.00 97.00 228 ARG A CA 1
ATOM 1765 C C . ARG A 1 228 ? 12.168 -0.826 -11.541 1.00 97.00 228 ARG A C 1
ATOM 1767 O O . ARG A 1 228 ? 12.521 -1.050 -10.390 1.00 97.00 228 ARG A O 1
ATOM 1774 N N . GLN A 1 229 ? 10.885 -0.684 -11.881 1.00 96.81 229 GLN A N 1
ATOM 1775 C CA . GLN A 1 229 ? 9.799 -0.764 -10.899 1.00 96.81 229 GLN A CA 1
ATOM 1776 C C . GLN A 1 229 ? 9.759 -2.135 -10.215 1.00 96.81 229 GLN A C 1
ATOM 1778 O O . GLN A 1 229 ? 9.604 -2.190 -8.998 1.00 96.81 229 GLN A O 1
ATOM 1783 N N . LEU A 1 230 ? 9.950 -3.229 -10.958 1.00 97.44 230 LEU A N 1
ATOM 1784 C CA . LEU A 1 230 ? 9.994 -4.590 -10.411 1.00 97.44 230 LEU A CA 1
ATOM 1785 C C . LEU A 1 230 ? 11.179 -4.781 -9.455 1.00 97.44 230 LEU A C 1
ATOM 1787 O O . LEU A 1 230 ? 10.988 -5.249 -8.334 1.00 97.44 230 LEU A O 1
ATOM 1791 N N . ALA A 1 231 ? 12.380 -4.372 -9.874 1.00 97.00 231 ALA A N 1
ATOM 1792 C CA . ALA A 1 231 ? 13.594 -4.457 -9.063 1.00 97.00 231 ALA A CA 1
ATOM 1793 C C . ALA A 1 231 ? 13.465 -3.643 -7.761 1.00 97.00 231 ALA A C 1
ATOM 1795 O O . ALA A 1 231 ? 13.624 -4.191 -6.671 1.00 97.00 231 ALA A O 1
ATOM 1796 N N . VAL A 1 232 ? 13.055 -2.372 -7.868 1.00 95.81 232 VAL A N 1
ATOM 1797 C CA . VAL A 1 232 ? 12.831 -1.478 -6.719 1.00 95.81 232 VAL A CA 1
ATOM 1798 C C . VAL A 1 232 ? 11.746 -2.017 -5.787 1.00 95.81 232 VAL A C 1
ATOM 1800 O O . VAL A 1 232 ? 11.905 -1.961 -4.573 1.00 95.81 232 VAL A O 1
ATOM 1803 N N . THR A 1 233 ? 10.654 -2.560 -6.327 1.00 95.62 233 THR A N 1
ATOM 1804 C CA . THR A 1 233 ? 9.565 -3.120 -5.511 1.00 95.62 233 THR A CA 1
ATOM 1805 C C . THR A 1 233 ? 10.032 -4.335 -4.712 1.00 95.62 233 THR A C 1
ATOM 1807 O O . THR A 1 233 ? 9.713 -4.452 -3.531 1.00 95.62 233 THR A O 1
ATOM 1810 N N . LEU A 1 234 ? 10.809 -5.229 -5.330 1.00 96.31 234 LEU A N 1
ATOM 1811 C CA . LEU A 1 234 ? 11.384 -6.387 -4.646 1.00 96.31 234 LEU A CA 1
ATOM 1812 C C . LEU A 1 234 ? 12.427 -5.981 -3.602 1.00 96.31 234 LEU A C 1
ATOM 1814 O O . LEU A 1 234 ? 12.439 -6.550 -2.515 1.00 96.31 234 LEU A O 1
ATOM 1818 N N . GLU A 1 235 ? 13.253 -4.977 -3.897 1.00 95.69 235 GLU A N 1
ATOM 1819 C CA . GLU A 1 235 ? 14.212 -4.421 -2.937 1.00 95.69 235 GLU A CA 1
ATOM 1820 C C . GLU A 1 235 ? 13.493 -3.888 -1.692 1.00 95.69 235 GLU A C 1
ATOM 1822 O O . GLU A 1 235 ? 13.782 -4.305 -0.571 1.00 95.69 235 GLU A O 1
ATOM 1827 N N . GLN A 1 236 ? 12.479 -3.045 -1.899 1.00 95.12 236 GLN A N 1
ATOM 1828 C CA . GLN A 1 236 ? 11.658 -2.478 -0.830 1.00 95.12 236 GLN A CA 1
ATOM 1829 C C . GLN A 1 236 ? 10.918 -3.553 -0.031 1.00 95.12 236 GLN A C 1
ATOM 1831 O O . GLN A 1 236 ? 10.796 -3.440 1.190 1.00 95.12 236 GLN A O 1
ATOM 1836 N N . TRP A 1 237 ? 10.432 -4.610 -0.688 1.00 95.50 237 TRP A N 1
ATOM 1837 C CA . TRP A 1 237 ? 9.813 -5.745 -0.006 1.00 95.50 237 TRP A CA 1
ATOM 1838 C C . TRP A 1 237 ? 10.811 -6.471 0.905 1.00 95.50 237 TRP A C 1
ATOM 1840 O O . TRP A 1 237 ? 10.470 -6.740 2.058 1.00 95.50 237 TRP A O 1
ATOM 1850 N N . VAL A 1 238 ? 12.042 -6.735 0.444 1.00 96.50 238 VAL A N 1
ATOM 1851 C CA . VAL A 1 238 ? 13.086 -7.356 1.281 1.00 96.50 238 VAL A CA 1
ATOM 1852 C C . VAL A 1 238 ? 13.411 -6.460 2.476 1.00 96.50 238 VAL A C 1
ATOM 1854 O O . VAL A 1 238 ? 13.377 -6.927 3.614 1.00 96.50 238 VAL A O 1
ATOM 1857 N N . GLU A 1 239 ? 13.693 -5.177 2.233 1.00 96.19 239 GLU A N 1
ATOM 1858 C CA . GLU A 1 239 ? 14.063 -4.221 3.283 1.00 96.19 239 GLU A CA 1
ATOM 1859 C C . GLU A 1 239 ? 12.962 -4.060 4.336 1.00 96.19 239 GLU A C 1
ATOM 1861 O O . GLU A 1 239 ? 13.224 -4.189 5.531 1.00 96.19 239 GLU A O 1
ATOM 1866 N N . SER A 1 240 ? 11.722 -3.815 3.907 1.00 95.00 240 SER A N 1
ATOM 1867 C CA . SER A 1 240 ? 10.595 -3.615 4.828 1.00 95.00 240 SER A CA 1
ATOM 1868 C C . SER A 1 240 ? 10.223 -4.887 5.591 1.00 95.00 240 SER A C 1
ATOM 1870 O O . SER A 1 240 ? 9.865 -4.810 6.768 1.00 95.00 240 SER A O 1
ATOM 1872 N N . SER A 1 241 ? 10.356 -6.061 4.964 1.00 95.94 241 SER A N 1
ATOM 1873 C CA . SER A 1 241 ? 10.125 -7.345 5.629 1.00 95.94 241 SER A CA 1
ATOM 1874 C C . SER A 1 241 ? 11.160 -7.605 6.724 1.00 95.94 241 SER A C 1
ATOM 1876 O O . SER A 1 241 ? 10.786 -7.927 7.851 1.00 95.94 241 SER A O 1
ATOM 1878 N N . LEU A 1 242 ? 12.452 -7.418 6.429 1.00 96.88 242 LEU A N 1
ATOM 1879 C CA . LEU A 1 242 ? 13.522 -7.572 7.420 1.00 96.88 242 LEU A CA 1
ATOM 1880 C C . LEU A 1 242 ? 13.411 -6.535 8.541 1.00 96.88 242 LEU A C 1
ATOM 1882 O O . LEU A 1 242 ? 13.568 -6.886 9.707 1.00 96.88 242 LEU A O 1
ATOM 1886 N N . GLU A 1 243 ? 13.075 -5.286 8.214 1.00 96.81 243 GLU A N 1
ATOM 1887 C CA . GLU A 1 243 ? 12.840 -4.234 9.205 1.00 96.81 243 GLU A CA 1
ATOM 1888 C C . GLU A 1 243 ? 11.679 -4.581 10.152 1.00 96.81 243 GLU A C 1
ATOM 1890 O O . GLU A 1 243 ? 11.781 -4.362 11.362 1.00 96.81 243 GLU A O 1
ATOM 1895 N N . CYS A 1 244 ? 10.581 -5.137 9.628 1.00 96.25 244 CYS A N 1
ATOM 1896 C CA . CYS A 1 244 ? 9.451 -5.593 10.436 1.00 96.25 244 CYS A CA 1
ATOM 1897 C C . CYS A 1 244 ? 9.862 -6.727 11.386 1.00 96.25 244 CYS A C 1
ATOM 1899 O O . CYS A 1 244 ? 9.619 -6.623 12.589 1.00 96.25 244 CYS A O 1
ATOM 1901 N N . LEU A 1 245 ? 10.543 -7.764 10.877 1.00 97.25 245 LEU A N 1
ATOM 1902 C CA . LEU A 1 245 ? 11.010 -8.888 11.696 1.00 97.25 245 LEU A CA 1
ATOM 1903 C C . LEU A 1 245 ? 12.022 -8.450 12.759 1.00 97.25 245 LEU A C 1
ATOM 1905 O O . LEU A 1 245 ? 11.928 -8.881 13.905 1.00 97.25 245 LEU A O 1
ATOM 1909 N N . GLN A 1 246 ? 12.963 -7.572 12.406 1.00 96.69 246 GLN A N 1
ATOM 1910 C CA . GLN A 1 246 ? 13.960 -7.062 13.342 1.00 96.69 246 GLN A CA 1
ATOM 1911 C C . GLN A 1 246 ? 13.299 -6.297 14.492 1.00 96.69 246 GLN A C 1
ATOM 1913 O O . GLN A 1 246 ? 13.600 -6.564 15.652 1.00 96.69 246 GLN A O 1
ATOM 1918 N N . ARG A 1 247 ? 12.369 -5.384 14.183 1.00 97.00 247 ARG A N 1
ATOM 1919 C CA . ARG A 1 247 ? 11.626 -4.629 15.204 1.00 97.00 247 ARG A CA 1
ATOM 1920 C C . ARG A 1 247 ? 10.758 -5.546 16.060 1.00 97.00 247 ARG A C 1
ATOM 1922 O O . ARG A 1 247 ? 10.743 -5.382 17.273 1.00 97.00 247 ARG A O 1
ATOM 1929 N N . LEU A 1 248 ? 10.099 -6.539 15.457 1.00 97.19 248 LEU A N 1
ATOM 1930 C CA . LEU A 1 248 ? 9.311 -7.533 16.189 1.00 97.19 248 LEU A CA 1
ATOM 1931 C C . LEU A 1 248 ? 10.177 -8.308 17.194 1.00 97.19 248 LEU A C 1
ATOM 1933 O O . LEU A 1 248 ? 9.783 -8.470 18.344 1.00 97.19 248 LEU A O 1
ATOM 1937 N N . CYS A 1 249 ? 11.364 -8.752 16.775 1.00 96.81 249 CYS A N 1
ATOM 1938 C CA . CYS A 1 249 ? 12.332 -9.414 17.645 1.00 96.81 249 CYS A CA 1
ATOM 1939 C C . CYS A 1 249 ? 12.815 -8.506 18.783 1.00 96.81 249 CYS A C 1
ATOM 1941 O O . CYS A 1 249 ? 12.836 -8.929 19.937 1.00 96.81 249 CYS A O 1
ATOM 1943 N N . SER A 1 250 ? 13.206 -7.266 18.468 1.00 95.69 250 SER A N 1
ATOM 1944 C CA . SER A 1 250 ? 13.713 -6.310 19.461 1.00 95.69 250 SER A CA 1
ATOM 1945 C C . SER A 1 250 ? 12.663 -5.924 20.502 1.00 95.69 250 SER A C 1
ATOM 1947 O O . SER A 1 250 ? 13.002 -5.757 21.669 1.00 95.69 250 SER A O 1
ATOM 1949 N N . ASP A 1 251 ? 11.400 -5.819 20.093 1.00 96.62 251 ASP A N 1
ATOM 1950 C CA . ASP A 1 251 ? 10.308 -5.375 20.958 1.00 96.62 251 ASP A CA 1
ATOM 1951 C C . ASP A 1 251 ? 9.565 -6.520 21.650 1.00 96.62 251 ASP A C 1
ATOM 1953 O O . ASP A 1 251 ? 8.660 -6.261 22.438 1.00 96.62 251 ASP A O 1
ATOM 1957 N N . TRP A 1 252 ? 9.922 -7.782 21.391 1.00 95.75 252 TRP A N 1
ATOM 1958 C CA . TRP A 1 252 ? 9.110 -8.931 21.797 1.00 95.75 252 TRP A CA 1
ATOM 1959 C C . TRP A 1 252 ? 8.805 -8.993 23.300 1.00 95.75 252 TRP A C 1
ATOM 1961 O O . TRP A 1 252 ? 7.662 -9.221 23.691 1.00 95.75 252 TRP A O 1
ATOM 1971 N N . GLY A 1 253 ? 9.808 -8.755 24.152 1.00 95.00 253 GLY A N 1
ATOM 1972 C CA . GLY A 1 253 ? 9.622 -8.768 25.608 1.00 95.00 253 GLY A CA 1
ATOM 1973 C C . GLY A 1 253 ? 8.665 -7.675 26.095 1.00 95.00 253 GLY A C 1
ATOM 1974 O O . GLY A 1 253 ? 7.788 -7.936 26.924 1.00 95.00 253 GLY A O 1
ATOM 1975 N N . ASP A 1 254 ? 8.791 -6.473 25.530 1.00 96.44 254 ASP A N 1
ATOM 1976 C CA . ASP A 1 254 ? 7.909 -5.346 25.833 1.00 96.44 254 ASP A CA 1
ATOM 1977 C C . ASP A 1 254 ? 6.501 -5.607 25.299 1.00 96.44 254 ASP A C 1
ATOM 1979 O O . ASP A 1 254 ? 5.537 -5.323 25.996 1.00 96.44 254 ASP A O 1
ATOM 1983 N N . LEU A 1 255 ? 6.358 -6.212 24.115 1.00 96.75 255 LEU A N 1
ATOM 1984 C CA . LEU A 1 255 ? 5.063 -6.590 23.548 1.00 96.75 255 LEU A CA 1
ATOM 1985 C C . LEU A 1 255 ? 4.312 -7.578 24.447 1.00 96.75 255 LEU A C 1
ATOM 1987 O O . LEU A 1 255 ? 3.159 -7.325 24.794 1.00 96.75 255 LEU A O 1
ATOM 1991 N N . CYS A 1 256 ? 4.960 -8.664 24.874 1.00 95.56 256 CYS A N 1
ATOM 1992 C CA . CYS A 1 256 ? 4.337 -9.647 25.766 1.00 95.56 256 CYS A CA 1
ATOM 1993 C C . CYS A 1 256 ? 3.929 -9.021 27.109 1.00 95.56 256 CYS A C 1
ATOM 1995 O O . CYS A 1 256 ? 2.845 -9.296 27.620 1.00 95.56 256 CYS A O 1
ATOM 1997 N N . THR A 1 257 ? 4.771 -8.139 27.657 1.00 96.81 257 THR A N 1
ATOM 1998 C CA . THR A 1 257 ? 4.502 -7.452 28.930 1.00 96.81 257 THR A CA 1
ATOM 1999 C C . THR A 1 257 ? 3.370 -6.430 28.799 1.00 96.81 257 THR A C 1
ATOM 2001 O O . THR A 1 257 ? 2.460 -6.395 29.625 1.00 96.81 257 THR A O 1
ATOM 2004 N N . HIS A 1 258 ? 3.408 -5.608 27.751 1.00 96.81 258 HIS A N 1
ATOM 2005 C CA . HIS A 1 258 ? 2.488 -4.493 27.512 1.00 96.81 258 HIS A CA 1
ATOM 2006 C C . HIS A 1 258 ? 1.073 -4.965 27.176 1.00 96.81 258 HIS A C 1
ATOM 2008 O O . HIS A 1 258 ? 0.100 -4.412 27.683 1.00 96.81 258 HIS A O 1
ATOM 2014 N N . TYR A 1 25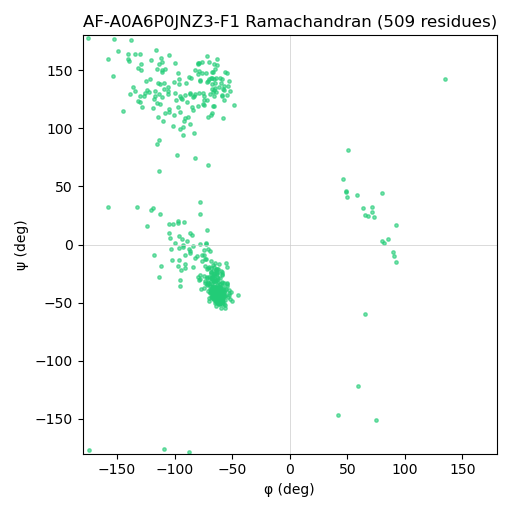9 ? 0.953 -6.011 26.355 1.00 95.19 259 TYR A N 1
ATOM 2015 C CA . TYR A 1 259 ? -0.334 -6.603 25.976 1.00 95.19 259 TYR A CA 1
ATOM 2016 C C . TYR A 1 259 ? -0.764 -7.762 26.890 1.00 95.19 259 TYR A C 1
ATOM 2018 O O . TYR A 1 259 ? -1.833 -8.327 26.676 1.00 95.19 259 TYR A O 1
ATOM 2026 N N . GLN A 1 260 ? 0.044 -8.107 27.904 1.00 95.00 260 GLN A N 1
ATOM 2027 C CA . GLN A 1 260 ? -0.227 -9.159 28.898 1.00 95.00 260 GLN A CA 1
ATOM 2028 C C . GLN A 1 260 ? -0.679 -10.482 28.261 1.00 95.00 260 GLN A C 1
ATOM 2030 O O . GLN A 1 260 ? -1.663 -11.099 28.669 1.00 95.00 260 GLN A O 1
ATOM 2035 N N . THR A 1 261 ? 0.032 -10.902 27.218 1.00 92.94 261 THR A N 1
ATOM 2036 C CA . THR A 1 261 ? -0.332 -12.063 26.405 1.00 92.94 261 THR A CA 1
ATOM 2037 C C . THR A 1 261 ? 0.903 -12.864 26.014 1.00 92.94 261 THR A C 1
ATOM 2039 O O . THR A 1 261 ? 2.022 -12.351 26.009 1.00 92.94 261 THR A O 1
ATOM 2042 N N . GLU A 1 262 ? 0.686 -14.124 25.652 1.00 93.19 262 GLU A N 1
ATOM 2043 C CA . GLU A 1 262 ? 1.680 -15.001 25.042 1.00 93.19 262 GLU A CA 1
ATOM 2044 C C . GLU A 1 262 ? 1.217 -15.303 23.606 1.00 93.19 262 GLU A C 1
ATOM 2046 O O . GLU A 1 262 ? 0.461 -16.253 23.384 1.00 93.19 262 GLU A O 1
ATOM 2051 N N . PRO A 1 263 ? 1.604 -14.490 22.601 1.00 93.19 263 PRO A N 1
ATOM 2052 C CA . PRO A 1 263 ? 1.054 -14.643 21.252 1.00 93.19 263 PRO A CA 1
ATOM 2053 C C . PRO A 1 263 ? 1.457 -15.967 20.574 1.00 93.19 263 PRO A C 1
ATOM 2055 O O . PRO A 1 263 ? 0.762 -16.478 19.693 1.00 93.19 263 PRO A O 1
ATOM 2058 N N . GLY A 1 264 ? 2.591 -16.538 20.984 1.00 94.50 264 GLY A N 1
ATOM 2059 C CA . GLY A 1 264 ? 3.220 -17.674 20.315 1.00 94.50 264 GLY A CA 1
ATOM 2060 C C . GLY A 1 264 ? 3.915 -17.264 19.013 1.00 94.50 264 GLY A C 1
ATOM 2061 O O . GLY A 1 264 ? 4.390 -16.138 18.879 1.00 94.50 264 GLY A O 1
ATOM 2062 N N . GLU A 1 265 ? 4.001 -18.186 18.055 1.00 95.69 265 GLU A N 1
ATOM 2063 C CA . GLU A 1 265 ? 4.698 -17.957 16.783 1.00 95.69 265 GLU A CA 1
ATOM 2064 C C . GLU A 1 265 ? 3.860 -17.115 15.812 1.00 95.69 265 GLU A C 1
ATOM 2066 O O . GLU A 1 265 ? 2.653 -17.315 15.689 1.00 95.69 265 GLU A O 1
ATOM 2071 N N . LEU A 1 266 ? 4.497 -16.218 15.060 1.00 97.50 266 LEU A N 1
ATOM 2072 C CA . LEU A 1 266 ? 3.890 -15.524 13.926 1.00 97.50 266 LEU A CA 1
ATOM 2073 C C . LEU A 1 266 ? 3.573 -16.527 12.811 1.00 97.50 266 LEU A C 1
ATOM 2075 O O . LEU A 1 266 ? 4.477 -17.153 12.249 1.00 97.50 266 LEU A O 1
ATOM 2079 N N . VAL A 1 267 ? 2.292 -16.649 12.464 1.00 97.06 267 VAL A N 1
ATOM 2080 C CA . VAL A 1 267 ? 1.806 -17.622 11.471 1.00 97.06 267 VAL A CA 1
ATOM 2081 C C . VAL A 1 267 ? 1.286 -16.968 10.199 1.00 97.06 267 VAL A C 1
ATOM 2083 O O . VAL A 1 267 ? 1.204 -17.633 9.165 1.00 97.06 267 VAL A O 1
ATOM 2086 N N . LYS A 1 268 ? 0.957 -15.672 10.239 1.00 96.38 268 LYS A N 1
ATOM 2087 C CA . LYS A 1 268 ? 0.452 -14.947 9.074 1.00 96.38 268 LYS A CA 1
ATOM 2088 C C . LYS A 1 268 ? 0.752 -13.453 9.156 1.00 96.38 268 LYS A C 1
ATOM 2090 O O . LYS A 1 268 ? 0.734 -12.857 10.229 1.00 96.38 268 LYS A O 1
ATOM 2095 N N . VAL A 1 269 ? 1.014 -12.852 7.998 1.00 95.00 269 VAL A N 1
ATOM 2096 C CA . VAL A 1 269 ? 1.232 -11.412 7.843 1.00 95.00 269 VAL A CA 1
ATOM 2097 C C . VAL A 1 269 ? 0.324 -10.910 6.732 1.00 95.00 269 VAL A C 1
ATOM 2099 O O . VAL A 1 269 ? 0.453 -11.322 5.581 1.00 95.00 269 VAL A O 1
ATOM 2102 N N . HIS A 1 270 ? -0.581 -10.000 7.068 1.00 90.88 270 HIS A N 1
ATOM 2103 C CA . HIS A 1 270 ? -1.358 -9.252 6.090 1.00 90.88 270 HIS A CA 1
ATOM 2104 C C . HIS A 1 270 ? -0.624 -7.943 5.793 1.00 90.88 270 HIS A C 1
ATOM 2106 O O . HIS A 1 270 ? -0.753 -6.970 6.536 1.00 90.88 270 HIS A O 1
ATOM 2112 N N . GLN A 1 271 ? 0.200 -7.946 4.744 1.00 81.31 271 GLN A N 1
ATOM 2113 C CA . GLN A 1 271 ? 0.878 -6.742 4.257 1.00 81.31 271 GLN A CA 1
ATOM 2114 C C . GLN A 1 271 ? -0.071 -5.890 3.408 1.00 81.31 271 GLN A C 1
ATOM 2116 O O . GLN A 1 271 ? -1.006 -6.419 2.810 1.00 81.31 271 GLN A O 1
ATOM 2121 N N . GLY A 1 272 ? 0.197 -4.585 3.311 1.00 70.38 272 GLY A N 1
ATOM 2122 C CA . GLY A 1 272 ? -0.614 -3.688 2.487 1.00 70.38 272 GLY A CA 1
ATOM 2123 C C . GLY A 1 272 ? -2.005 -3.423 3.061 1.00 70.38 272 GLY A C 1
ATOM 2124 O O . GLY A 1 272 ? -2.921 -3.135 2.303 1.00 70.38 272 GLY A O 1
ATOM 2125 N N . ALA A 1 273 ? -2.166 -3.487 4.388 1.00 67.38 273 ALA A N 1
ATOM 2126 C CA . ALA A 1 273 ? -3.400 -3.089 5.078 1.00 67.38 273 ALA A CA 1
ATOM 2127 C C . ALA A 1 273 ? -3.617 -1.555 5.096 1.00 67.38 273 ALA A C 1
ATOM 2129 O O . ALA A 1 273 ? -4.430 -1.050 5.861 1.00 67.38 273 ALA A O 1
ATOM 2130 N N . GLY A 1 274 ? -2.846 -0.826 4.289 1.00 65.19 274 GLY A N 1
ATOM 2131 C CA . GLY A 1 274 ? -2.868 0.615 4.094 1.00 65.19 274 GLY A CA 1
ATOM 2132 C C . GLY A 1 274 ? -1.889 0.997 2.983 1.00 65.19 274 GLY A C 1
ATOM 2133 O O . GLY A 1 274 ? -1.168 0.138 2.450 1.00 65.19 274 GLY A O 1
ATOM 2134 N N . ASP A 1 275 ? -1.838 2.284 2.661 1.00 72.44 275 ASP A N 1
ATOM 2135 C CA . ASP A 1 275 ? -1.011 2.788 1.572 1.00 72.44 275 ASP A CA 1
ATOM 2136 C C . ASP A 1 275 ? 0.494 2.614 1.829 1.00 72.44 275 ASP A C 1
ATOM 2138 O O . ASP A 1 275 ? 0.999 2.559 2.958 1.00 72.44 275 ASP A O 1
ATOM 2142 N N . ARG A 1 276 ? 1.241 2.476 0.728 1.00 78.88 276 ARG A N 1
ATOM 2143 C CA . ARG A 1 276 ? 2.700 2.364 0.764 1.00 78.88 276 ARG A CA 1
ATOM 2144 C C . ARG A 1 276 ? 3.332 3.744 0.767 1.00 78.88 276 ARG A C 1
ATOM 2146 O O . ARG A 1 276 ? 3.107 4.544 -0.137 1.00 78.88 276 ARG A O 1
ATOM 2153 N N . HIS A 1 277 ? 4.249 3.967 1.698 1.00 75.56 277 HIS A N 1
ATOM 2154 C CA . HIS A 1 277 ? 5.004 5.210 1.808 1.00 75.56 277 HIS A CA 1
ATOM 2155 C C . HIS A 1 277 ? 6.496 4.935 2.022 1.00 75.56 277 HIS A C 1
ATOM 2157 O O . HIS A 1 277 ? 6.903 3.831 2.376 1.00 75.56 277 HIS A O 1
ATOM 2163 N N . ARG A 1 278 ? 7.332 5.965 1.815 1.00 77.31 278 ARG A N 1
ATOM 2164 C CA . ARG A 1 278 ? 8.748 6.000 2.241 1.00 77.31 278 ARG A CA 1
ATOM 2165 C C . ARG A 1 278 ? 9.531 4.716 1.907 1.00 77.31 278 ARG A C 1
ATOM 2167 O O . ARG A 1 278 ? 10.088 4.077 2.797 1.00 77.31 278 ARG A O 1
ATOM 2174 N N . GLY A 1 279 ? 9.557 4.334 0.630 1.00 77.00 279 GLY A N 1
ATOM 2175 C CA . GLY A 1 279 ? 10.267 3.132 0.177 1.00 77.00 279 GLY A CA 1
ATOM 2176 C C . GLY A 1 279 ? 9.494 1.833 0.418 1.00 77.00 279 GLY A C 1
ATOM 2177 O O . GLY A 1 279 ? 10.062 0.869 0.909 1.00 77.00 279 GLY A O 1
ATOM 2178 N N . GLY A 1 280 ? 8.193 1.819 0.112 1.00 78.62 280 GLY A N 1
ATOM 2179 C CA . GLY A 1 280 ? 7.371 0.601 0.103 1.00 78.62 280 GLY A CA 1
ATOM 2180 C C . GLY A 1 280 ? 6.847 0.132 1.465 1.00 78.62 280 GLY A C 1
ATOM 2181 O O . GLY A 1 280 ? 6.123 -0.860 1.522 1.00 78.62 280 GLY A O 1
ATO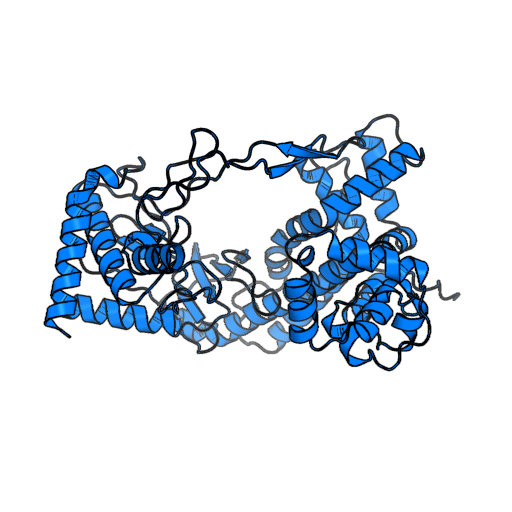M 2182 N N . ARG A 1 281 ? 7.145 0.853 2.552 1.00 87.81 281 ARG A N 1
ATOM 2183 C CA . ARG A 1 281 ? 6.636 0.561 3.899 1.00 87.81 281 ARG A CA 1
ATOM 2184 C C . ARG A 1 281 ? 5.124 0.753 3.941 1.00 87.81 281 ARG A C 1
ATOM 2186 O O . ARG A 1 281 ? 4.623 1.779 3.494 1.00 87.81 281 ARG A O 1
ATOM 2193 N N . SER A 1 282 ? 4.415 -0.212 4.512 1.00 90.00 282 SER A N 1
ATOM 2194 C CA . SER A 1 282 ? 2.964 -0.163 4.721 1.00 90.00 282 SER A CA 1
ATOM 2195 C C . SER A 1 282 ? 2.607 -0.762 6.076 1.00 90.00 282 SER A C 1
ATOM 2197 O O . SER A 1 282 ? 3.428 -1.440 6.701 1.00 90.00 282 SER A O 1
ATOM 2199 N N . VAL A 1 283 ? 1.391 -0.488 6.542 1.00 92.62 283 VAL A N 1
ATOM 2200 C CA . VAL A 1 283 ? 0.839 -1.130 7.737 1.00 92.62 283 VAL A CA 1
ATOM 2201 C C . VAL A 1 283 ? 0.744 -2.641 7.503 1.00 92.62 283 VAL A C 1
ATOM 2203 O O . VAL A 1 283 ? 0.306 -3.084 6.437 1.00 92.62 283 VAL A O 1
ATOM 2206 N N . ALA A 1 284 ? 1.150 -3.427 8.499 1.00 94.75 284 ALA A N 1
ATOM 2207 C CA . ALA A 1 284 ? 1.056 -4.882 8.469 1.00 94.75 284 ALA A CA 1
ATOM 2208 C C . ALA A 1 284 ? 0.261 -5.392 9.673 1.00 94.75 284 ALA A C 1
ATOM 2210 O O . ALA A 1 284 ? 0.521 -4.986 10.804 1.00 94.75 284 ALA A O 1
ATOM 2211 N N . ILE A 1 285 ? -0.683 -6.305 9.442 1.00 96.50 285 ILE A N 1
ATOM 2212 C CA . ILE A 1 285 ? -1.376 -7.015 10.525 1.00 96.50 285 ILE A CA 1
ATOM 2213 C C . ILE A 1 285 ? -0.685 -8.361 10.711 1.00 96.50 285 ILE A C 1
ATOM 2215 O O . ILE A 1 285 ? -0.631 -9.180 9.790 1.00 96.50 285 ILE A O 1
ATOM 2219 N N . LEU A 1 286 ? -0.140 -8.569 11.902 1.00 97.56 286 LEU A N 1
ATOM 2220 C CA . LEU A 1 286 ? 0.537 -9.785 12.320 1.00 97.56 286 LEU A CA 1
ATOM 2221 C C . LEU A 1 286 ? -0.455 -10.673 13.064 1.00 97.56 286 LEU A C 1
ATOM 2223 O O . LEU A 1 286 ? -1.094 -10.209 14.003 1.00 97.56 286 LEU A O 1
ATOM 2227 N N . GLU A 1 287 ? -0.582 -11.931 12.658 1.00 97.69 287 GLU A N 1
ATOM 2228 C CA . GLU A 1 287 ? -1.434 -12.923 13.317 1.00 97.69 287 GLU A CA 1
ATOM 2229 C C . GLU A 1 287 ? -0.569 -14.071 13.840 1.00 97.69 287 GLU A C 1
ATOM 2231 O O . GLU A 1 287 ? 0.212 -14.681 13.098 1.00 97.69 287 GLU A O 1
ATOM 2236 N N . PHE A 1 288 ? -0.705 -14.340 15.135 1.00 97.50 288 PHE A N 1
ATOM 2237 C CA . PHE A 1 288 ? 0.090 -15.321 15.858 1.00 97.50 288 PHE A CA 1
ATOM 2238 C C . PHE A 1 288 ? -0.703 -16.601 16.140 1.00 97.50 288 PHE A C 1
ATOM 2240 O O . PHE A 1 288 ? -1.930 -16.627 16.072 1.00 97.50 288 PHE A O 1
ATOM 2247 N N . SER A 1 289 ? 0.007 -17.679 16.466 1.00 97.31 289 SER A N 1
ATOM 2248 C CA . SER A 1 289 ? -0.553 -19.021 16.676 1.00 97.31 289 SER A CA 1
ATOM 2249 C C . SER A 1 289 ? -1.614 -19.110 17.781 1.00 97.31 289 SER A C 1
ATOM 2251 O O . SER A 1 289 ? -2.458 -20.001 17.721 1.00 97.31 289 SER A O 1
ATOM 2253 N N . SER A 1 290 ? -1.616 -18.190 18.754 1.00 96.50 290 SER A N 1
ATOM 2254 C CA . SER A 1 290 ? -2.666 -18.101 19.778 1.00 96.50 290 SER A CA 1
ATOM 2255 C C . SER A 1 290 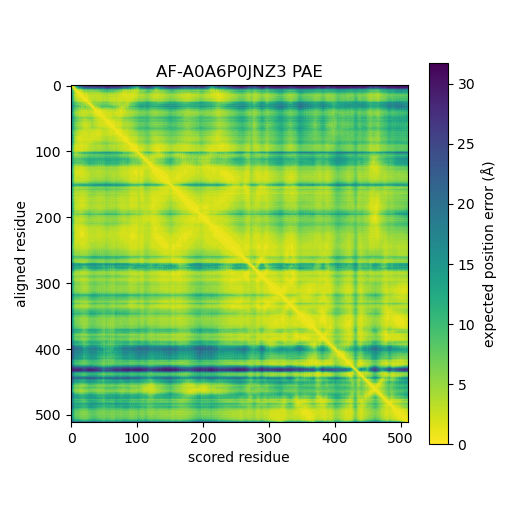? -3.974 -17.473 19.276 1.00 96.50 290 SER A C 1
ATOM 2257 O O . SER A 1 290 ? -4.971 -17.477 19.994 1.00 96.50 290 SER A O 1
ATOM 2259 N N . GLY A 1 291 ? -3.979 -16.911 18.063 1.00 95.81 291 GLY A N 1
ATOM 2260 C CA . GLY A 1 291 ? -5.055 -16.075 17.528 1.00 95.81 291 GLY A CA 1
ATOM 2261 C C . GLY A 1 291 ? -4.888 -14.584 17.837 1.00 95.81 291 GLY A C 1
ATOM 2262 O O . GLY A 1 291 ? -5.646 -13.771 17.305 1.00 95.81 291 GLY A O 1
ATOM 2263 N N . PHE A 1 292 ? -3.892 -14.204 18.650 1.00 96.56 292 PHE A N 1
ATOM 2264 C CA . PHE A 1 292 ? -3.565 -12.801 18.897 1.00 96.56 292 PHE A CA 1
ATOM 2265 C C . PHE A 1 292 ? -3.183 -12.095 17.593 1.00 96.56 292 PHE A C 1
ATOM 2267 O O . PHE A 1 292 ? -2.459 -12.646 16.756 1.00 96.56 292 PHE A O 1
ATOM 2274 N N . LYS A 1 293 ? -3.660 -10.859 17.436 1.00 97.50 293 LYS A N 1
ATOM 2275 C CA . LYS A 1 293 ? -3.372 -10.011 16.282 1.00 97.50 293 LYS A CA 1
ATOM 2276 C C . LYS A 1 293 ? -2.801 -8.678 16.725 1.00 97.50 293 LYS A C 1
ATOM 2278 O O . LYS A 1 293 ? -3.267 -8.088 17.695 1.00 97.50 293 LYS A O 1
ATOM 2283 N N . LEU A 1 294 ? -1.819 -8.197 15.974 1.00 97.38 294 LEU A N 1
ATOM 2284 C CA . LEU A 1 294 ? -1.116 -6.955 16.260 1.00 97.38 294 LEU A CA 1
ATOM 2285 C C . LEU A 1 294 ? -0.925 -6.146 14.982 1.00 97.38 294 LEU A C 1
ATOM 2287 O O . LEU A 1 294 ? -0.522 -6.686 13.953 1.00 97.38 294 LEU A O 1
ATOM 2291 N N . VAL A 1 295 ? -1.182 -4.844 15.048 1.00 97.25 295 VAL A N 1
ATOM 2292 C CA . VAL A 1 295 ? -0.987 -3.933 13.920 1.00 97.25 295 VAL A CA 1
ATOM 2293 C C . VAL A 1 295 ? 0.378 -3.273 14.042 1.00 97.25 295 VAL A C 1
ATOM 2295 O O . VAL A 1 295 ? 0.627 -2.478 14.946 1.00 97.25 295 VAL A O 1
ATOM 2298 N N . TYR A 1 296 ? 1.262 -3.577 13.102 1.00 96.88 296 TYR A N 1
ATOM 2299 C CA . TYR A 1 296 ? 2.546 -2.914 12.941 1.00 96.88 296 TYR A CA 1
ATOM 2300 C C . TYR A 1 296 ? 2.409 -1.706 12.018 1.00 96.88 296 TYR A C 1
ATOM 2302 O O . TYR A 1 296 ? 2.033 -1.837 10.850 1.00 96.88 296 TYR A O 1
ATOM 2310 N N . LYS A 1 297 ? 2.775 -0.526 12.519 1.00 95.38 297 LYS A N 1
ATOM 2311 C CA . LYS A 1 297 ? 2.797 0.714 11.743 1.00 95.38 297 LYS A CA 1
ATOM 2312 C C . LYS A 1 297 ? 4.247 1.203 11.616 1.00 95.38 297 LYS A C 1
ATOM 2314 O O . LYS A 1 297 ? 4.810 1.689 12.599 1.00 95.38 297 LYS A O 1
ATOM 2319 N N . PRO A 1 298 ? 4.874 1.148 10.424 1.00 94.50 298 PRO A N 1
ATOM 2320 C CA . PRO A 1 298 ? 6.240 1.641 10.204 1.00 94.50 298 PRO A CA 1
ATOM 2321 C C . PRO A 1 298 ? 6.302 3.180 10.078 1.00 94.50 298 PRO A C 1
ATOM 2323 O O . PRO A 1 298 ? 7.068 3.716 9.274 1.00 94.50 298 PRO A O 1
ATOM 2326 N N . LYS A 1 299 ? 5.475 3.892 10.852 1.00 92.88 299 LYS A N 1
ATOM 2327 C CA . LYS A 1 299 ? 5.381 5.355 10.916 1.00 92.88 299 LYS A CA 1
ATOM 2328 C C . LYS A 1 299 ? 5.203 5.805 12.366 1.00 92.88 299 LYS A C 1
ATOM 2330 O O . LYS A 1 299 ? 4.778 5.020 13.209 1.00 92.88 299 LYS A O 1
ATOM 2335 N N . SER A 1 300 ? 5.544 7.060 12.653 1.00 93.06 300 SER A N 1
ATOM 2336 C CA . SER A 1 300 ? 5.362 7.626 13.993 1.00 93.06 300 SER A CA 1
ATOM 2337 C C . SER A 1 300 ? 3.901 7.538 14.428 1.00 93.06 300 SER A C 1
ATOM 2339 O O . SER A 1 300 ? 3.017 7.854 13.635 1.00 93.06 300 SER A O 1
ATOM 2341 N N . LEU A 1 301 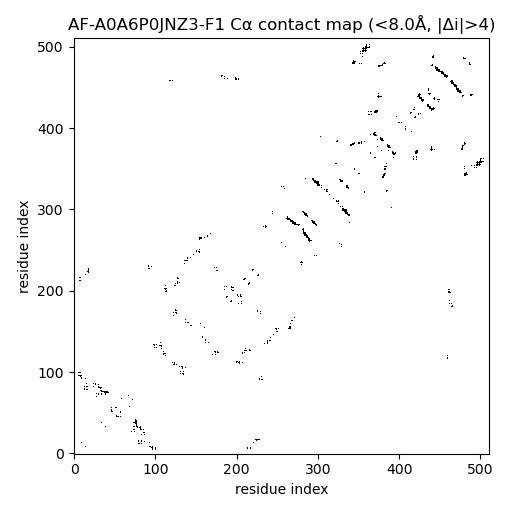? 3.679 7.147 15.685 1.00 94.81 301 LEU A N 1
ATOM 2342 C CA . LEU A 1 301 ? 2.356 7.084 16.313 1.00 94.81 301 LEU A CA 1
ATOM 2343 C C . LEU A 1 301 ? 2.080 8.279 17.227 1.00 94.81 301 LEU A C 1
ATOM 2345 O O . LEU A 1 301 ? 1.199 8.209 18.074 1.00 94.81 301 LEU A O 1
ATOM 2349 N N . ALA A 1 302 ? 2.841 9.371 17.099 1.00 94.38 302 ALA A N 1
ATOM 2350 C CA . ALA A 1 302 ? 2.661 10.546 17.950 1.00 94.38 302 ALA A CA 1
ATOM 2351 C C . ALA A 1 302 ? 1.233 11.109 17.861 1.00 94.38 302 ALA A C 1
ATOM 2353 O O . ALA A 1 302 ? 0.642 11.455 18.880 1.00 94.38 302 ALA A O 1
ATOM 2354 N N . ILE A 1 303 ? 0.663 11.148 16.651 1.00 93.38 303 ILE A N 1
ATOM 2355 C CA . ILE A 1 303 ? -0.717 11.598 16.436 1.00 93.38 303 ILE A CA 1
ATOM 2356 C C . ILE A 1 303 ? -1.706 10.622 17.085 1.00 93.38 303 ILE A C 1
ATOM 2358 O O . ILE A 1 303 ? -2.600 11.064 17.801 1.00 93.38 303 ILE A O 1
ATOM 2362 N N . ASP A 1 304 ? -1.523 9.311 16.891 1.00 94.19 304 ASP A N 1
ATOM 2363 C CA . ASP A 1 304 ? -2.369 8.287 17.506 1.00 94.19 304 ASP A CA 1
ATOM 2364 C C . ASP A 1 304 ? -2.356 8.405 19.039 1.00 94.19 304 ASP A C 1
ATOM 2366 O O . ASP A 1 304 ? -3.418 8.474 19.652 1.00 94.19 304 ASP A O 1
ATOM 2370 N N . VAL A 1 305 ? -1.171 8.504 19.653 1.00 95.88 305 VAL A N 1
ATOM 2371 C CA . VAL A 1 305 ? -1.003 8.635 21.111 1.00 95.88 305 VAL A CA 1
ATOM 2372 C C . VAL A 1 305 ? -1.670 9.903 21.640 1.00 95.88 305 VAL A C 1
ATOM 2374 O O . VAL A 1 305 ? -2.460 9.823 22.575 1.00 95.88 305 VAL A O 1
ATOM 2377 N N . HIS A 1 306 ? -1.429 11.063 21.024 1.00 95.50 306 HIS A N 1
ATOM 2378 C CA . HIS A 1 306 ? -2.034 12.313 21.491 1.00 95.50 306 HIS A CA 1
ATOM 2379 C C . HIS A 1 306 ? -3.551 12.349 21.311 1.00 95.50 306 HIS A C 1
ATOM 2381 O O . HIS A 1 306 ? -4.247 12.958 22.126 1.00 95.50 306 HIS A O 1
ATOM 2387 N N . LEU A 1 307 ? -4.086 11.682 20.282 1.00 95.50 307 LEU A N 1
ATOM 2388 C CA . LEU A 1 307 ? -5.527 11.503 20.186 1.00 95.50 307 LEU A CA 1
ATOM 2389 C C . LEU A 1 307 ? -6.034 10.627 21.338 1.00 95.50 307 LEU A C 1
ATOM 2391 O O . LEU A 1 307 ? -7.005 11.015 21.977 1.00 95.50 307 LEU A O 1
ATOM 2395 N N . GLN A 1 308 ? -5.375 9.505 21.654 1.00 96.00 308 GLN A N 1
ATOM 2396 C CA . GLN A 1 308 ? -5.757 8.663 22.798 1.00 96.00 308 GLN A CA 1
ATOM 2397 C C . GLN A 1 308 ? -5.729 9.434 24.126 1.00 96.00 308 GLN A C 1
ATOM 2399 O O . GLN A 1 308 ? -6.682 9.335 24.900 1.00 96.00 308 GLN A O 1
ATOM 2404 N N . ASP A 1 309 ? -4.707 10.261 24.360 1.00 97.12 309 ASP A N 1
ATOM 2405 C CA . ASP A 1 309 ? -4.623 11.129 25.541 1.00 97.12 309 ASP A CA 1
ATOM 2406 C C . ASP A 1 309 ? -5.814 12.099 25.617 1.00 97.12 309 ASP A C 1
ATOM 2408 O O . ASP A 1 309 ? -6.423 12.278 26.677 1.00 97.12 309 ASP A O 1
ATOM 2412 N N . LEU A 1 310 ? -6.188 12.702 24.484 1.00 96.25 310 LEU A N 1
ATOM 2413 C CA . LEU A 1 310 ? -7.327 13.614 24.397 1.00 96.25 310 LEU A CA 1
ATOM 2414 C C . LEU A 1 310 ? -8.659 12.894 24.647 1.00 96.25 310 LEU A C 1
ATOM 2416 O O . LEU A 1 310 ? -9.493 13.402 25.398 1.00 96.25 310 LEU A O 1
ATOM 2420 N N . LEU A 1 311 ? -8.859 11.705 24.069 1.00 96.94 311 LEU A N 1
ATOM 2421 C CA . LEU A 1 311 ? -10.049 10.883 24.315 1.00 96.94 311 LEU A CA 1
ATOM 2422 C C . LEU A 1 311 ? -10.140 10.480 25.796 1.00 96.94 311 LEU A C 1
ATOM 2424 O O . LEU A 1 311 ? -11.207 10.585 26.405 1.00 96.94 311 LEU A O 1
ATOM 2428 N N . ALA A 1 312 ? -9.019 10.084 26.404 1.00 97.62 312 ALA A N 1
ATOM 2429 C CA . ALA A 1 312 ? -8.952 9.728 27.817 1.00 97.62 312 ALA A CA 1
ATOM 2430 C C . ALA A 1 312 ? -9.287 10.925 28.717 1.00 97.62 312 ALA A C 1
ATOM 2432 O O . ALA A 1 312 ? -10.068 10.796 29.663 1.00 97.62 312 ALA A O 1
ATOM 2433 N N . TRP A 1 313 ? -8.753 12.106 28.399 1.00 97.50 313 TRP A N 1
ATOM 2434 C CA . TRP A 1 313 ? -9.074 13.340 29.107 1.00 97.50 313 TRP A CA 1
ATOM 2435 C C . TRP A 1 313 ? -10.562 13.702 28.986 1.00 97.50 313 TRP A C 1
ATOM 2437 O O . TRP A 1 313 ? -11.193 14.015 29.996 1.00 97.50 313 TRP A O 1
ATOM 2447 N N . LEU A 1 314 ? -11.157 13.597 27.792 1.00 96.88 314 LEU A N 1
ATOM 2448 C CA . LEU A 1 314 ? -12.591 13.839 27.577 1.00 96.88 314 LEU A CA 1
ATOM 2449 C C . LEU A 1 314 ? -13.466 12.890 28.406 1.00 96.88 314 LEU A C 1
ATOM 2451 O O . LEU A 1 314 ? -14.421 13.330 29.051 1.00 96.88 314 LEU A O 1
ATOM 2455 N N . ASN A 1 315 ? -13.099 11.609 28.459 1.00 96.88 315 ASN A N 1
ATOM 2456 C CA . ASN A 1 315 ? -13.765 10.621 29.306 1.00 96.88 315 ASN A CA 1
ATOM 2457 C C . ASN A 1 315 ? -13.690 11.015 30.796 1.00 96.88 315 ASN A C 1
ATOM 2459 O O . ASN A 1 315 ? -14.691 10.937 31.510 1.00 96.88 315 ASN A O 1
ATOM 2463 N N . GLN A 1 316 ? -12.539 11.516 31.265 1.00 96.50 316 GLN A N 1
ATOM 2464 C CA . GLN A 1 316 ? -12.366 12.009 32.641 1.00 96.50 316 GLN A CA 1
ATOM 2465 C C . GLN A 1 316 ? -13.179 13.277 32.940 1.00 96.50 316 GLN A C 1
ATOM 2467 O O . GLN A 1 316 ? -13.581 13.483 34.085 1.00 96.50 316 GLN A O 1
ATOM 2472 N N . GLN A 1 317 ? -13.473 14.108 31.934 1.00 95.25 317 GLN A N 1
ATOM 2473 C CA . GLN A 1 317 ? -14.375 15.258 32.085 1.00 95.25 317 GLN A CA 1
ATOM 2474 C C . GLN A 1 317 ? -15.858 14.857 32.211 1.00 95.25 317 GLN A C 1
ATOM 2476 O O . GLN A 1 317 ? -16.714 15.729 32.360 1.00 95.25 317 GLN A O 1
ATOM 2481 N N . GLY A 1 318 ? -16.177 13.558 32.189 1.00 92.19 318 GLY A N 1
ATOM 2482 C CA . GLY A 1 318 ? -17.533 13.042 32.372 1.00 92.19 318 GLY A CA 1
ATOM 2483 C C . GLY A 1 318 ? -18.311 12.841 31.073 1.00 92.19 318 GLY A C 1
ATOM 2484 O O . GLY A 1 318 ? -19.537 12.714 31.128 1.00 92.19 318 GLY A O 1
ATOM 2485 N N . LEU A 1 319 ? -17.632 12.799 29.919 1.00 93.81 319 LEU A N 1
ATOM 2486 C CA . LEU A 1 319 ? -18.267 12.467 28.644 1.00 93.81 319 LEU A CA 1
ATOM 2487 C C . LEU A 1 319 ? -18.905 11.070 28.716 1.00 93.81 319 LEU A C 1
ATOM 2489 O O . LEU A 1 319 ? -18.269 10.092 29.114 1.00 93.81 319 LEU A O 1
ATOM 2493 N N . LYS A 1 320 ? -20.187 10.988 28.352 1.00 93.25 320 LYS A N 1
ATOM 2494 C CA . LYS A 1 320 ? -20.955 9.742 28.284 1.00 93.25 320 LYS A CA 1
ATOM 2495 C C . LYS A 1 320 ? -21.833 9.753 27.035 1.00 93.25 320 LYS A C 1
ATOM 2497 O O . LYS A 1 320 ? -22.605 10.707 26.923 1.00 93.25 320 LYS A O 1
ATOM 2502 N N . PRO A 1 321 ? -21.810 8.703 26.197 1.00 94.56 321 PRO A N 1
ATOM 2503 C CA . PRO A 1 321 ? -20.983 7.505 26.323 1.00 94.56 321 PRO A CA 1
ATOM 2504 C C . PRO A 1 321 ? -19.484 7.815 26.159 1.00 94.56 321 PRO A C 1
ATOM 2506 O O . PRO A 1 321 ? -19.105 8.758 25.484 1.00 94.56 321 PRO A O 1
ATOM 2509 N N . ALA A 1 322 ? -18.631 7.053 26.845 1.00 95.38 322 ALA A N 1
ATOM 2510 C CA . ALA A 1 322 ? -17.185 7.264 26.798 1.00 95.38 322 ALA A CA 1
ATOM 2511 C C . ALA A 1 322 ? -16.594 6.724 25.488 1.00 95.38 322 ALA A C 1
ATOM 2513 O O . ALA A 1 322 ? -17.070 5.705 24.968 1.00 95.38 322 ALA A O 1
ATOM 2514 N N . PHE A 1 323 ? -15.536 7.364 24.994 1.00 95.25 323 PHE A N 1
ATOM 2515 C CA . PHE A 1 323 ? -14.765 6.870 23.856 1.00 95.25 323 PHE A CA 1
ATOM 2516 C C . PHE A 1 323 ? -14.004 5.585 24.207 1.00 95.25 323 PHE A C 1
ATOM 2518 O O . PHE A 1 323 ? -13.490 5.486 25.329 1.00 95.25 323 PHE A O 1
ATOM 2525 N N . PRO A 1 324 ? -13.883 4.630 23.265 1.00 93.50 324 PRO A N 1
ATOM 2526 C CA . PRO A 1 324 ? -12.940 3.529 23.410 1.00 93.50 324 PRO A CA 1
ATOM 2527 C C . PRO A 1 324 ? -11.507 4.080 23.371 1.00 93.50 324 PRO A C 1
ATOM 2529 O O . PRO A 1 324 ? -11.219 5.012 22.617 1.00 93.50 324 PRO A O 1
ATOM 2532 N N . LEU A 1 325 ? -10.618 3.505 24.181 1.00 95.44 325 LEU A N 1
ATOM 2533 C CA . LEU A 1 325 ? -9.192 3.822 24.150 1.00 95.44 325 LEU A CA 1
ATOM 2534 C C . LEU A 1 325 ? -8.430 2.639 23.575 1.00 95.44 325 LEU A C 1
ATOM 2536 O O . LEU A 1 325 ? -8.683 1.506 23.976 1.00 95.44 325 LEU A O 1
ATOM 2540 N N . LEU A 1 326 ? -7.510 2.926 22.658 1.00 95.31 326 LEU A N 1
ATOM 2541 C CA . LEU A 1 326 ? -6.672 1.925 22.023 1.00 95.31 326 LEU A CA 1
ATOM 2542 C C . LEU A 1 326 ? -5.381 1.712 22.797 1.00 95.31 326 LEU A C 1
ATOM 2544 O O . LEU A 1 326 ? -4.716 2.666 23.210 1.00 95.31 326 LEU A O 1
ATOM 2548 N N . ASN A 1 327 ? -4.981 0.454 22.911 1.00 95.38 327 ASN A N 1
ATOM 2549 C CA . ASN A 1 327 ? -3.687 0.087 23.439 1.00 95.38 327 ASN A CA 1
ATOM 2550 C C . ASN A 1 327 ? -2.595 0.258 22.369 1.00 95.38 327 ASN A C 1
ATOM 2552 O O . ASN A 1 327 ? -2.637 -0.359 21.300 1.00 95.38 327 ASN A O 1
ATOM 2556 N N . ILE A 1 328 ? -1.618 1.122 22.659 1.00 96.94 328 ILE A N 1
ATOM 2557 C CA . ILE A 1 328 ? -0.553 1.516 21.732 1.00 96.94 328 ILE A CA 1
ATOM 2558 C C . ILE A 1 328 ? 0.804 1.389 22.423 1.00 96.94 328 ILE A C 1
ATOM 2560 O O . ILE A 1 328 ? 1.046 1.998 23.464 1.00 96.94 328 ILE A O 1
ATOM 2564 N N . LEU A 1 329 ? 1.727 0.671 21.784 1.00 97.75 329 LEU A N 1
ATOM 2565 C CA . LEU A 1 329 ? 3.148 0.683 22.117 1.00 97.75 329 LEU A CA 1
ATOM 2566 C C . LEU A 1 329 ? 3.892 1.567 21.107 1.00 97.75 329 LEU A C 1
ATOM 2568 O O . LEU A 1 329 ? 4.161 1.165 19.971 1.00 97.75 329 LEU A O 1
ATOM 2572 N N . ASN A 1 330 ? 4.218 2.790 21.523 1.00 96.88 330 ASN A N 1
ATOM 2573 C CA . ASN A 1 330 ? 4.904 3.776 20.691 1.00 96.88 330 ASN A CA 1
ATOM 2574 C C . ASN A 1 330 ? 6.434 3.615 20.766 1.00 96.88 330 ASN A C 1
ATOM 2576 O O . ASN A 1 330 ? 7.010 3.602 21.852 1.00 96.88 330 ASN A O 1
ATOM 2580 N N . ARG A 1 331 ? 7.101 3.551 19.607 1.00 97.12 331 ARG A N 1
ATOM 2581 C CA . ARG A 1 331 ? 8.569 3.497 19.456 1.00 97.12 331 ARG A CA 1
ATOM 2582 C C . ARG A 1 331 ? 9.113 4.697 18.678 1.00 97.12 331 ARG A C 1
ATOM 2584 O O . ARG A 1 331 ? 10.092 4.585 17.936 1.00 97.12 331 ARG A O 1
ATOM 2591 N N . GLU A 1 332 ? 8.440 5.839 18.820 1.00 93.25 332 GLU A N 1
ATOM 2592 C CA . GLU A 1 332 ? 8.724 7.150 18.218 1.00 93.25 332 GLU A CA 1
ATOM 2593 C C . GLU A 1 332 ? 8.600 7.193 16.689 1.00 93.25 332 GLU A C 1
ATOM 2595 O O . GLU A 1 332 ? 7.804 7.960 16.146 1.00 93.25 332 GLU A O 1
ATOM 2600 N N . ARG A 1 333 ? 9.380 6.376 15.973 1.00 93.62 333 ARG A N 1
ATOM 2601 C CA . ARG A 1 333 ? 9.442 6.322 14.500 1.00 93.62 333 ARG A CA 1
ATOM 2602 C C . ARG A 1 333 ? 8.559 5.233 13.892 1.00 93.62 333 ARG A C 1
ATOM 2604 O O . ARG A 1 333 ? 8.350 5.222 12.681 1.00 93.62 333 ARG A O 1
ATOM 2611 N N . TYR A 1 334 ? 8.088 4.320 14.726 1.00 96.31 334 TYR A N 1
ATOM 2612 C CA . TYR A 1 334 ? 7.170 3.233 14.412 1.00 96.31 334 TYR A CA 1
ATOM 2613 C C . TYR A 1 334 ? 6.383 2.887 15.677 1.00 96.31 334 TYR A C 1
ATOM 2615 O O . TYR A 1 334 ? 6.657 3.432 16.749 1.00 96.31 334 TYR A O 1
ATOM 2623 N N . GLY A 1 335 ? 5.438 1.964 15.580 1.00 97.19 335 GLY A N 1
ATOM 2624 C CA . GLY A 1 335 ? 4.857 1.377 16.774 1.00 97.19 335 GLY A CA 1
ATOM 2625 C C . GLY A 1 335 ? 3.886 0.253 16.479 1.00 97.19 335 GLY A C 1
ATOM 2626 O O . GLY A 1 335 ? 3.684 -0.145 15.326 1.00 97.19 335 GLY A O 1
ATOM 2627 N N . TRP A 1 336 ? 3.301 -0.237 17.561 1.00 97.88 336 TRP A N 1
ATOM 2628 C CA . TRP A 1 336 ? 2.394 -1.370 17.576 1.00 97.88 336 TRP A CA 1
ATOM 2629 C C . TRP A 1 336 ? 1.071 -0.933 18.173 1.00 97.88 336 TRP A C 1
ATOM 2631 O O . TRP A 1 336 ? 1.052 -0.309 19.232 1.00 97.88 336 TRP A O 1
ATOM 2641 N N . VAL A 1 337 ? -0.019 -1.260 17.498 1.00 97.06 337 VAL A N 1
ATOM 2642 C CA . VAL A 1 337 ? -1.377 -0.959 17.948 1.00 97.06 337 VAL A CA 1
ATOM 2643 C C . VAL A 1 337 ? -2.123 -2.276 18.071 1.00 97.06 337 VAL A C 1
ATOM 2645 O O . VAL A 1 337 ? -1.921 -3.175 17.246 1.00 97.06 337 VAL A O 1
ATOM 2648 N N . GLU A 1 338 ? -2.970 -2.407 19.088 1.00 96.25 338 GLU A N 1
ATOM 2649 C CA . GLU A 1 338 ? -3.866 -3.556 19.167 1.00 96.25 338 GLU A CA 1
ATOM 2650 C C . GLU A 1 338 ? -4.698 -3.707 17.887 1.00 96.25 338 GLU A C 1
ATOM 2652 O O . GLU A 1 338 ? -5.034 -2.735 17.202 1.00 96.25 338 GLU A O 1
ATOM 2657 N N . PHE A 1 339 ? -5.006 -4.949 17.530 1.00 95.94 339 PHE A N 1
ATOM 2658 C CA . PHE A 1 339 ? -5.875 -5.206 16.397 1.00 95.94 339 PHE A CA 1
ATOM 2659 C C . PHE A 1 339 ? -7.339 -5.070 16.806 1.00 95.94 339 PHE A C 1
ATOM 2661 O O . PHE A 1 339 ? -7.789 -5.698 17.759 1.00 95.94 339 PHE A O 1
ATOM 2668 N N . ILE A 1 340 ? -8.081 -4.297 16.020 1.00 94.06 340 ILE A N 1
ATOM 2669 C CA . ILE A 1 340 ? -9.505 -4.059 16.211 1.00 94.06 340 ILE A CA 1
ATOM 2670 C C . ILE A 1 340 ? -10.275 -4.730 15.071 1.00 94.06 340 ILE A C 1
ATOM 2672 O O . ILE A 1 340 ? -9.997 -4.485 13.895 1.00 94.06 340 ILE A O 1
ATOM 2676 N N . SER A 1 341 ? -11.260 -5.560 15.414 1.00 93.56 341 SER A N 1
ATOM 2677 C CA . SER A 1 341 ? -12.182 -6.189 14.462 1.00 93.56 341 SER A CA 1
ATOM 2678 C C . SER A 1 341 ? -13.591 -5.635 14.596 1.00 93.56 341 SER A C 1
ATOM 2680 O O . SER A 1 341 ? -14.013 -5.258 15.683 1.00 93.56 341 SER A O 1
ATOM 2682 N N . ALA A 1 342 ? -14.339 -5.633 13.493 1.00 92.94 342 ALA A N 1
ATOM 2683 C CA . ALA A 1 342 ? -15.756 -5.312 13.553 1.00 92.94 342 ALA A CA 1
ATOM 2684 C C . ALA A 1 342 ? -16.532 -6.357 14.363 1.00 92.94 342 ALA A C 1
ATOM 2686 O O . ALA A 1 342 ? -16.323 -7.560 14.202 1.00 92.94 342 ALA A O 1
ATOM 2687 N N . GLU A 1 343 ? -17.470 -5.882 15.175 1.00 94.12 343 GLU A N 1
ATOM 2688 C CA . GLU A 1 343 ? -18.324 -6.701 16.035 1.00 94.12 343 GLU A CA 1
ATOM 2689 C C . GLU A 1 343 ? -19.791 -6.285 15.872 1.00 94.12 343 GLU A C 1
ATOM 2691 O O . GLU A 1 343 ? -20.099 -5.146 15.511 1.00 94.12 343 GLU A O 1
ATOM 2696 N N . THR A 1 344 ? -20.715 -7.222 16.099 1.00 94.50 344 THR A N 1
ATOM 2697 C CA . THR A 1 344 ? -22.157 -6.946 16.016 1.00 94.50 344 THR A CA 1
ATOM 2698 C C . THR A 1 344 ? -22.666 -6.391 17.343 1.00 94.50 344 THR A C 1
ATOM 2700 O O . THR A 1 344 ? -22.282 -6.861 18.404 1.00 94.50 344 THR A O 1
ATOM 2703 N N . CYS A 1 345 ? -23.598 -5.448 17.277 1.00 96.00 345 CYS A N 1
ATOM 2704 C CA . CYS A 1 345 ? -24.502 -5.136 18.374 1.00 96.00 345 CYS A CA 1
ATOM 2705 C C . CYS A 1 345 ? -25.603 -6.200 18.474 1.00 96.00 345 CYS A C 1
ATOM 2707 O O . CYS A 1 345 ? -25.966 -6.860 17.485 1.00 96.00 345 CYS A O 1
ATOM 2709 N N . HIS A 1 346 ? -26.173 -6.304 19.663 1.00 95.12 346 HIS A N 1
ATOM 2710 C CA . HIS A 1 346 ? -27.258 -7.194 20.051 1.00 95.12 346 HIS A CA 1
ATOM 2711 C C . HIS A 1 346 ? -28.539 -6.429 20.407 1.00 95.12 346 HIS A C 1
ATOM 2713 O O . HIS A 1 346 ? -29.637 -6.946 20.174 1.00 95.12 346 HIS A O 1
ATOM 2719 N N . GLU A 1 347 ? -28.409 -5.186 20.877 1.00 96.19 347 GLU A N 1
ATOM 2720 C CA . GLU A 1 347 ? -29.505 -4.314 21.304 1.00 96.19 347 GLU A CA 1
ATOM 2721 C C . GLU A 1 347 ? -29.565 -3.010 20.494 1.00 96.19 347 GLU A C 1
ATOM 2723 O O . GLU A 1 347 ? -28.598 -2.574 19.868 1.00 96.19 347 GLU A O 1
ATOM 2728 N N . THR A 1 348 ? -30.734 -2.367 20.476 1.00 95.44 348 THR A N 1
ATOM 2729 C CA . THR A 1 348 ? -30.918 -1.117 19.715 1.00 95.44 348 THR A CA 1
ATOM 2730 C C . THR A 1 348 ? -30.221 0.053 20.405 1.00 95.44 348 THR A C 1
ATOM 2732 O O . THR A 1 348 ? -29.659 0.922 19.746 1.00 95.44 348 THR A O 1
ATOM 2735 N N . GLU A 1 349 ? -30.176 0.025 21.729 1.00 96.81 349 GLU A N 1
ATOM 2736 C CA . GLU A 1 349 ? -29.524 0.998 22.591 1.00 96.81 349 GLU A CA 1
ATOM 2737 C C . GLU A 1 349 ? -28.001 1.025 22.358 1.00 96.81 349 GLU A C 1
ATOM 2739 O O . GLU A 1 349 ? -27.368 2.071 22.490 1.00 96.81 349 GLU A O 1
ATOM 2744 N N . GLU A 1 350 ? -27.395 -0.103 21.969 1.00 97.12 350 GLU A N 1
ATOM 2745 C CA . GLU A 1 350 ? -25.988 -0.169 21.542 1.00 97.12 350 GLU A CA 1
ATOM 2746 C C . GLU A 1 350 ? -25.755 0.604 20.238 1.00 97.12 350 GLU A C 1
ATOM 2748 O O . GLU A 1 350 ? -24.764 1.323 20.105 1.00 97.12 350 GLU A O 1
ATOM 2753 N N . ILE A 1 351 ? -26.694 0.517 19.292 1.00 97.12 351 ILE A N 1
ATOM 2754 C CA . ILE A 1 351 ? -26.641 1.277 18.038 1.00 97.12 351 ILE A CA 1
ATOM 2755 C C . ILE A 1 351 ? -26.822 2.777 18.299 1.00 97.12 351 ILE A C 1
ATOM 2757 O O . ILE A 1 351 ? -26.138 3.601 17.688 1.00 97.12 351 ILE A O 1
ATOM 2761 N N . GLU A 1 352 ? -27.713 3.151 19.219 1.00 97.44 352 GLU A N 1
ATOM 2762 C CA . GLU A 1 352 ? -27.880 4.549 19.632 1.00 97.44 352 GLU A CA 1
ATOM 2763 C C . GLU A 1 352 ? -26.576 5.102 20.212 1.00 97.44 352 GLU A C 1
ATOM 2765 O O . GLU A 1 352 ? -26.104 6.148 19.763 1.00 97.44 352 GLU A O 1
ATOM 2770 N N . ARG A 1 353 ? -25.929 4.358 21.121 1.00 97.94 353 ARG A N 1
ATOM 2771 C CA . ARG A 1 353 ? -24.625 4.737 21.687 1.00 97.94 353 ARG A CA 1
ATOM 2772 C C . ARG A 1 353 ? -23.519 4.789 20.635 1.00 97.94 353 ARG A C 1
ATOM 2774 O O . ARG A 1 353 ? -22.694 5.700 20.686 1.00 97.94 353 ARG A O 1
ATOM 2781 N N . PHE A 1 354 ? -23.517 3.878 19.660 1.00 97.38 354 PHE A N 1
ATOM 2782 C CA . PHE A 1 354 ? -22.599 3.935 18.521 1.00 97.38 354 PHE A CA 1
ATOM 2783 C C . PHE A 1 354 ? -22.726 5.262 17.771 1.00 97.38 354 PHE A C 1
ATOM 2785 O O . PHE A 1 354 ? -21.735 5.963 17.567 1.00 97.38 354 PHE A O 1
ATOM 2792 N N . TYR A 1 355 ? -23.945 5.644 17.383 1.00 97.56 355 TYR A N 1
ATOM 2793 C CA . TYR A 1 355 ? -24.167 6.866 16.611 1.00 97.56 355 TYR A CA 1
ATOM 2794 C C . TYR A 1 355 ? -24.033 8.146 17.444 1.00 97.56 355 TYR A C 1
ATOM 2796 O O . TYR A 1 355 ? -23.620 9.171 16.899 1.00 97.56 355 TYR A O 1
ATOM 2804 N N . GLU A 1 356 ? -24.282 8.094 18.755 1.00 98.06 356 GLU A N 1
ATOM 2805 C CA . GLU A 1 356 ? -23.871 9.154 19.680 1.00 98.06 356 GLU A CA 1
ATOM 2806 C C . GLU A 1 356 ? -22.350 9.363 19.643 1.00 98.06 356 GLU A C 1
ATOM 2808 O O . GLU A 1 356 ? -21.903 10.489 19.420 1.00 98.06 356 GLU A O 1
ATOM 2813 N N . ARG A 1 357 ? -21.551 8.292 19.756 1.00 97.81 357 ARG A N 1
ATOM 2814 C CA . ARG A 1 357 ? -20.081 8.372 19.655 1.00 97.81 357 ARG A CA 1
ATOM 2815 C C . ARG A 1 357 ? -19.608 8.843 18.281 1.00 97.81 357 ARG A C 1
ATOM 2817 O O . ARG A 1 357 ? -18.637 9.587 18.195 1.00 97.81 357 ARG A O 1
ATOM 2824 N N . VAL A 1 358 ? -20.293 8.472 17.195 1.00 96.75 358 VAL A N 1
ATOM 2825 C CA . VAL A 1 358 ? -20.014 9.029 15.856 1.00 96.75 358 VAL A CA 1
ATOM 2826 C C . VAL A 1 358 ? -20.227 10.543 15.843 1.00 96.75 358 VAL A C 1
ATOM 2828 O O . VAL A 1 358 ? -19.402 11.271 15.292 1.00 96.75 358 VAL A O 1
ATOM 2831 N N . GLY A 1 359 ? -21.313 11.031 16.448 1.00 97.25 359 GLY A N 1
ATOM 2832 C CA . GLY A 1 359 ? -21.567 12.463 16.597 1.00 97.25 359 GLY A CA 1
ATOM 2833 C C . GLY A 1 359 ? -20.468 13.172 17.388 1.00 97.25 359 GLY A C 1
ATOM 2834 O O . GLY A 1 359 ? -20.010 14.244 16.995 1.00 97.25 359 GLY A O 1
ATOM 2835 N N . GLU A 1 360 ? -20.001 12.550 18.468 1.00 97.81 360 GLU A N 1
ATOM 2836 C CA . GLU A 1 360 ? -18.877 13.044 19.267 1.00 97.81 360 GLU A CA 1
ATOM 2837 C C . GLU A 1 360 ? -17.586 13.087 18.437 1.00 97.81 360 GLU A C 1
ATOM 2839 O O . GLU A 1 360 ? -16.960 14.140 18.346 1.00 97.81 360 GLU A O 1
ATOM 2844 N N . TYR A 1 361 ? -17.224 12.011 17.731 1.00 96.81 361 TYR A N 1
ATOM 2845 C CA . TYR A 1 361 ? -16.080 12.028 16.814 1.00 96.81 361 TYR A CA 1
ATOM 2846 C C . TYR A 1 361 ? -16.206 13.116 15.748 1.00 96.81 361 TYR A C 1
ATOM 2848 O O . TYR A 1 361 ? -15.229 13.807 15.477 1.00 96.81 361 TYR A O 1
ATOM 2856 N N . LEU A 1 362 ? -17.395 13.332 15.183 1.00 96.69 362 LEU A N 1
ATOM 2857 C CA . LEU A 1 362 ? -17.620 14.394 14.204 1.00 96.69 362 LEU A CA 1
ATOM 2858 C C . LEU A 1 362 ? -17.320 15.784 14.786 1.00 96.69 362 LEU A C 1
ATOM 2860 O O . LEU A 1 362 ? -16.678 16.592 14.117 1.00 96.69 362 LEU A O 1
ATOM 2864 N N . ALA A 1 363 ? -17.743 16.064 16.023 1.00 96.75 363 ALA A N 1
ATOM 2865 C CA . ALA A 1 363 ? -17.429 17.324 16.701 1.00 96.75 363 ALA A CA 1
ATOM 2866 C C . ALA A 1 363 ? -15.928 17.465 16.974 1.00 96.75 363 ALA A C 1
ATOM 2868 O O . ALA A 1 363 ? -15.363 18.536 16.750 1.00 96.75 363 ALA A O 1
ATOM 2869 N N . LEU A 1 364 ? -15.284 16.386 17.422 1.00 96.00 364 LEU A N 1
ATOM 2870 C CA . LEU A 1 364 ? -13.856 16.378 17.714 1.00 96.00 364 LEU A CA 1
ATOM 2871 C C . LEU A 1 364 ? -13.026 16.617 16.450 1.00 96.00 364 LEU A C 1
ATOM 2873 O O . LEU A 1 364 ? -12.214 17.535 16.411 1.00 96.00 364 LEU A O 1
ATOM 2877 N N . MET A 1 365 ? -13.269 15.832 15.400 1.00 95.19 365 MET A N 1
ATOM 2878 C CA . MET A 1 365 ? -12.563 15.942 14.123 1.00 95.19 365 MET A CA 1
ATOM 2879 C C . MET A 1 365 ? -12.791 17.306 13.467 1.00 95.19 365 MET A C 1
ATOM 2881 O O . MET A 1 365 ? -11.862 17.870 12.899 1.00 95.19 365 MET A O 1
ATOM 2885 N N . TYR A 1 366 ? -13.995 17.871 13.595 1.00 94.44 366 TYR A N 1
ATOM 2886 C CA . TYR A 1 366 ? -14.286 19.222 13.120 1.00 94.44 366 TYR A CA 1
ATOM 2887 C C . TYR A 1 366 ? -13.413 20.281 13.810 1.00 94.44 366 TYR A C 1
ATOM 2889 O O . TYR A 1 366 ? -12.838 21.131 13.135 1.00 94.44 366 TYR A O 1
ATOM 2897 N N . VAL A 1 367 ? -13.278 20.223 15.139 1.00 93.06 367 VAL A N 1
ATOM 2898 C CA . VAL A 1 367 ? -12.446 21.174 15.902 1.00 93.06 367 VAL A CA 1
ATOM 2899 C C . VAL A 1 367 ? -10.954 20.993 15.611 1.00 93.06 367 VAL A C 1
ATOM 2901 O O . VAL A 1 367 ? -10.211 21.970 15.630 1.00 93.06 367 VAL A O 1
ATOM 2904 N N . LEU A 1 368 ? -10.518 19.767 15.318 1.00 92.69 368 LEU A N 1
ATOM 2905 C CA . LEU A 1 368 ? -9.131 19.453 14.959 1.00 92.69 368 LEU A CA 1
ATOM 2906 C C . LEU A 1 368 ? -8.822 19.657 13.464 1.00 92.69 368 LEU A C 1
ATOM 2908 O O . LEU A 1 368 ? -7.744 19.270 13.015 1.00 92.69 368 LEU A O 1
ATOM 2912 N N . GLU A 1 369 ? -9.752 20.235 12.693 1.00 91.00 369 GLU A N 1
ATOM 2913 C CA . GLU A 1 369 ? -9.634 20.446 11.240 1.00 91.00 369 GLU A CA 1
ATOM 2914 C C . GLU A 1 369 ? -9.203 19.172 10.488 1.00 91.00 369 GLU A C 1
ATOM 2916 O O . GLU A 1 369 ? -8.354 19.188 9.592 1.00 91.00 369 GLU A O 1
ATOM 2921 N N . ALA A 1 370 ? -9.773 18.040 10.897 1.00 91.56 370 ALA A N 1
ATOM 2922 C CA . ALA A 1 370 ? -9.496 16.742 10.313 1.00 91.56 370 ALA A CA 1
ATOM 2923 C C . ALA A 1 370 ? -10.321 16.515 9.042 1.00 91.56 370 ALA A C 1
ATOM 2925 O O . ALA A 1 370 ? -11.445 17.005 8.918 1.00 91.56 370 ALA A O 1
ATOM 2926 N N . THR A 1 371 ? -9.783 15.733 8.109 1.00 88.31 371 THR A N 1
ATOM 2927 C CA . THR A 1 371 ? -10.455 15.403 6.841 1.00 88.31 371 THR A CA 1
ATOM 2928 C C . THR A 1 371 ? -10.277 13.931 6.484 1.00 88.31 371 THR A C 1
ATOM 2930 O O . THR A 1 371 ? -9.554 13.221 7.168 1.00 88.31 371 THR A O 1
ATOM 2933 N N . ASP A 1 372 ? -10.909 13.475 5.405 1.00 85.56 372 ASP A N 1
ATOM 2934 C CA . ASP A 1 372 ? -10.655 12.151 4.814 1.00 85.56 372 ASP A CA 1
ATOM 2935 C C . ASP A 1 372 ? -11.034 10.938 5.692 1.00 85.56 372 ASP A C 1
ATOM 2937 O O . ASP A 1 372 ? -10.535 9.834 5.508 1.00 85.56 372 ASP A O 1
ATOM 2941 N N . PHE A 1 373 ? -11.978 11.087 6.626 1.00 88.69 373 PHE A N 1
ATOM 2942 C CA . PHE A 1 373 ? -12.552 9.947 7.352 1.00 88.69 373 PHE A CA 1
ATOM 2943 C C . PHE A 1 373 ? -13.666 9.275 6.540 1.00 88.69 373 PHE A C 1
ATOM 2945 O O . PHE A 1 373 ? -14.857 9.444 6.812 1.00 88.69 373 PHE A O 1
ATOM 2952 N N . HIS A 1 374 ? -13.267 8.528 5.511 1.00 88.31 374 HIS A N 1
ATOM 2953 C CA . HIS A 1 374 ? -14.152 7.749 4.642 1.00 88.31 374 HIS A CA 1
ATOM 2954 C C . HIS A 1 374 ? -14.430 6.335 5.189 1.00 88.31 374 HIS A C 1
ATOM 2956 O O . HIS A 1 374 ? -13.963 5.957 6.262 1.00 88.31 374 HIS A O 1
ATOM 2962 N N . LEU A 1 375 ? -15.207 5.535 4.449 1.00 85.94 375 LEU A N 1
ATOM 2963 C CA . LEU A 1 375 ? -15.660 4.192 4.846 1.00 85.94 375 LEU A CA 1
ATOM 2964 C C . LEU A 1 375 ? -14.550 3.188 5.219 1.00 85.94 375 LEU A C 1
ATOM 2966 O O . LEU A 1 375 ? -14.853 2.141 5.781 1.00 85.94 375 LEU A O 1
ATOM 2970 N N . GLU A 1 376 ? -13.294 3.444 4.864 1.00 86.25 376 GLU A N 1
ATOM 2971 C CA . GLU A 1 376 ? -12.169 2.555 5.198 1.00 86.25 376 GLU A CA 1
ATOM 2972 C C . GLU A 1 376 ? -11.520 2.951 6.532 1.00 86.25 376 GLU A C 1
ATOM 2974 O O . GLU A 1 376 ? -10.923 2.104 7.188 1.00 86.25 376 GLU A O 1
ATOM 2979 N N . ASN A 1 377 ? -11.734 4.194 6.982 1.00 90.56 377 ASN A N 1
ATOM 2980 C CA . ASN A 1 377 ? -11.103 4.781 8.168 1.00 90.56 377 ASN A CA 1
ATOM 2981 C C . ASN A 1 377 ? -11.974 4.684 9.430 1.00 90.56 377 ASN A C 1
ATOM 2983 O O . ASN A 1 377 ? -11.633 5.237 10.474 1.00 90.56 377 ASN A O 1
ATOM 2987 N N . LEU A 1 378 ? -13.102 3.976 9.351 1.00 93.38 378 LEU A N 1
ATOM 2988 C CA . LEU A 1 378 ? -13.995 3.703 10.471 1.00 93.38 378 LEU A CA 1
ATOM 2989 C C . LEU A 1 378 ? -14.217 2.193 10.589 1.00 93.38 378 LEU A C 1
ATOM 2991 O O . LEU A 1 378 ? -14.573 1.538 9.610 1.00 93.38 378 LEU A O 1
ATOM 2995 N N . ILE A 1 379 ? -14.058 1.654 11.797 1.00 94.44 379 ILE A N 1
ATOM 2996 C CA . ILE A 1 379 ? -14.402 0.270 12.142 1.00 94.44 379 ILE A CA 1
ATOM 2997 C C . ILE A 1 379 ? -15.505 0.288 13.201 1.00 94.44 379 ILE A C 1
ATOM 2999 O O . ILE A 1 379 ? -15.411 1.009 14.194 1.00 94.44 379 ILE A O 1
ATOM 3003 N N . ALA A 1 380 ? -16.552 -0.508 12.995 1.00 94.94 380 ALA A N 1
ATOM 3004 C CA . ALA A 1 380 ? -17.660 -0.656 13.926 1.00 94.94 380 ALA A CA 1
ATOM 3005 C C . ALA A 1 380 ? -17.468 -1.867 14.846 1.00 94.94 380 ALA A C 1
ATOM 3007 O O . ALA A 1 380 ? -17.744 -3.004 14.463 1.00 94.94 380 ALA A O 1
ATOM 3008 N N . VAL A 1 381 ? -16.997 -1.613 16.065 1.00 95.94 381 VAL A N 1
ATOM 3009 C CA . VAL A 1 381 ? -16.715 -2.624 17.095 1.00 95.94 381 VAL A CA 1
ATOM 3010 C C . VAL A 1 381 ? -17.900 -2.685 18.052 1.00 95.94 381 VAL A C 1
ATOM 3012 O O . VAL A 1 381 ? -17.895 -2.063 19.116 1.00 95.94 381 VAL A O 1
ATOM 3015 N N . GLY A 1 382 ? -18.987 -3.330 17.626 1.00 95.19 382 GLY A N 1
ATOM 3016 C CA . GLY A 1 382 ? -20.240 -3.305 18.372 1.00 95.19 382 GLY A CA 1
ATOM 3017 C C . GLY A 1 382 ? -20.718 -1.862 18.530 1.00 95.19 382 GLY A C 1
ATOM 3018 O O . GLY A 1 382 ? -20.889 -1.145 17.543 1.00 95.19 382 GLY A O 1
ATOM 3019 N N . GLU A 1 383 ? -20.896 -1.407 19.773 1.00 96.06 383 GLU A N 1
ATOM 3020 C CA . GLU A 1 383 ? -21.311 -0.030 20.074 1.00 96.06 383 GLU A CA 1
ATOM 3021 C C . GLU A 1 383 ? -20.191 1.028 19.977 1.00 96.06 383 GLU A C 1
ATOM 3023 O O . GLU A 1 383 ? -20.428 2.212 20.246 1.00 96.06 383 GLU A O 1
ATOM 3028 N N . TYR A 1 384 ? -18.965 0.629 19.629 1.00 96.75 384 TYR A N 1
ATOM 3029 C CA . TYR A 1 384 ? -17.790 1.496 19.621 1.00 96.75 384 TYR A CA 1
ATOM 3030 C C . TYR A 1 384 ? -17.320 1.781 18.183 1.00 96.75 384 TYR A C 1
ATOM 3032 O O . TYR A 1 384 ? -16.725 0.911 17.542 1.00 96.75 384 TYR A O 1
ATOM 3040 N N . PRO A 1 385 ? -17.551 2.994 17.644 1.00 95.50 385 PRO A N 1
ATOM 3041 C CA . PRO A 1 385 ? -16.868 3.435 16.435 1.00 95.50 385 PRO A CA 1
ATOM 3042 C C . PRO A 1 385 ? -15.389 3.670 16.751 1.00 95.50 385 PRO A C 1
ATOM 3044 O O . PRO A 1 385 ? -15.067 4.383 17.699 1.00 95.50 385 PRO A O 1
ATOM 3047 N N . VAL A 1 386 ? -14.493 3.098 15.952 1.00 95.31 386 VAL A N 1
ATOM 3048 C CA . VAL A 1 386 ? -13.046 3.308 16.071 1.00 95.31 386 VAL A CA 1
ATOM 3049 C C . VAL A 1 386 ? -12.536 3.930 14.781 1.00 95.31 386 VAL A C 1
ATOM 3051 O O . VAL A 1 386 ? -12.634 3.321 13.714 1.00 95.31 386 VAL A O 1
ATOM 3054 N N . LEU A 1 387 ? -12.002 5.149 14.882 1.00 93.00 387 LEU A N 1
ATOM 3055 C CA . LEU A 1 387 ? -11.310 5.794 13.771 1.00 93.00 387 LEU A CA 1
ATOM 3056 C C . LEU A 1 387 ? -9.897 5.232 13.650 1.00 93.00 387 LEU A C 1
ATOM 3058 O O . LEU A 1 387 ? -9.152 5.172 14.631 1.00 93.00 387 LEU A O 1
ATOM 3062 N N . ILE A 1 388 ? -9.535 4.848 12.434 1.00 90.44 388 ILE A N 1
ATOM 3063 C CA . ILE A 1 388 ? -8.180 4.454 12.069 1.00 90.44 388 ILE A CA 1
ATOM 3064 C C . ILE A 1 388 ? -7.623 5.437 11.040 1.00 90.44 388 ILE A C 1
ATOM 3066 O O . ILE A 1 388 ? -8.348 6.263 10.502 1.00 90.44 388 ILE A O 1
ATOM 3070 N N . ASP A 1 389 ? -6.315 5.345 10.823 1.00 86.25 389 ASP A N 1
ATOM 3071 C CA . ASP A 1 389 ? -5.532 6.214 9.941 1.00 86.25 389 ASP A CA 1
ATOM 3072 C C . ASP A 1 389 ? -5.731 7.725 10.164 1.00 86.25 389 ASP A C 1
ATOM 3074 O O . ASP A 1 389 ? -6.477 8.421 9.487 1.00 86.25 389 ASP A O 1
ATOM 3078 N N . LEU A 1 390 ? -5.031 8.242 11.172 1.00 87.62 390 LEU A N 1
ATOM 3079 C CA . LEU A 1 390 ? -5.225 9.590 11.712 1.00 87.62 390 LEU A CA 1
ATOM 3080 C C . LEU A 1 390 ? -4.330 10.652 11.049 1.00 87.62 390 LEU A C 1
ATOM 3082 O O . LEU A 1 390 ? -4.069 11.704 11.629 1.00 87.62 390 LEU A O 1
ATOM 3086 N N . GLU A 1 391 ? -3.794 10.375 9.862 1.00 83.38 391 GLU A N 1
ATOM 3087 C CA . GLU A 1 391 ? -2.749 11.201 9.242 1.00 83.38 391 GLU A CA 1
ATOM 3088 C C . GLU A 1 391 ? -3.238 12.534 8.657 1.00 83.38 391 GLU A C 1
ATOM 3090 O O . GLU A 1 391 ? -2.432 13.398 8.315 1.00 83.38 391 GLU A O 1
ATOM 3095 N N . THR A 1 392 ? -4.551 12.727 8.598 1.00 84.94 392 THR A N 1
ATOM 3096 C CA . THR A 1 392 ? -5.227 13.895 8.021 1.00 84.94 392 THR A CA 1
ATOM 3097 C C . THR A 1 392 ? -5.792 14.859 9.071 1.00 84.94 392 THR A C 1
ATOM 3099 O O . THR A 1 392 ? -6.644 15.694 8.751 1.00 84.94 392 THR A O 1
ATOM 3102 N N . LEU A 1 393 ? -5.322 14.766 10.321 1.00 89.44 393 LEU A N 1
ATOM 3103 C CA . LEU A 1 393 ? -5.584 15.738 11.389 1.00 89.44 393 LEU A CA 1
ATOM 3104 C C . LEU A 1 393 ? -4.807 17.048 11.167 1.00 89.44 393 LEU A C 1
ATOM 3106 O O . LEU A 1 393 ? -3.683 17.030 10.667 1.00 89.44 393 LEU A O 1
ATOM 3110 N N . PHE A 1 394 ? -5.384 18.178 11.595 1.00 88.50 394 PHE A N 1
ATOM 3111 C CA . PHE A 1 394 ? -4.790 19.520 11.493 1.00 88.50 394 PHE A CA 1
ATOM 3112 C C . PHE A 1 394 ? -4.448 19.936 10.055 1.00 88.50 394 PHE A C 1
ATOM 3114 O O . PHE A 1 394 ? -3.373 20.483 9.781 1.00 88.50 394 PHE A O 1
ATOM 3121 N N . ARG A 1 395 ? -5.347 19.647 9.105 1.00 83.00 395 ARG A N 1
ATOM 3122 C CA . ARG A 1 395 ? -5.091 19.903 7.687 1.00 83.00 395 ARG A CA 1
ATOM 3123 C C . ARG A 1 395 ? -4.972 21.412 7.421 1.00 83.00 395 ARG A C 1
ATOM 3125 O O . ARG A 1 395 ? -5.919 22.144 7.691 1.00 83.00 395 ARG A O 1
ATOM 3132 N N . PRO A 1 396 ? -3.893 21.887 6.769 1.00 80.12 396 PRO A N 1
ATOM 3133 C CA . PRO A 1 396 ? -3.803 23.284 6.372 1.00 80.12 396 PRO A CA 1
ATOM 3134 C C . PRO A 1 396 ? -4.829 23.633 5.288 1.00 80.12 396 PRO A C 1
ATOM 3136 O O . PRO A 1 396 ? -5.160 22.831 4.406 1.00 80.12 396 PRO A O 1
ATOM 3139 N N . GLU A 1 397 ? -5.290 24.879 5.304 1.00 75.31 397 GLU A N 1
ATOM 3140 C CA . GLU A 1 397 ? -6.120 25.414 4.233 1.00 75.31 397 GLU A CA 1
ATOM 3141 C C . GLU A 1 397 ? -5.275 25.609 2.964 1.00 75.31 397 GLU A C 1
ATOM 3143 O O . GLU A 1 397 ? -4.408 26.478 2.889 1.00 75.31 397 GLU A O 1
ATOM 3148 N N . ILE A 1 398 ? -5.523 24.776 1.951 1.00 72.62 398 ILE A N 1
ATOM 3149 C CA . ILE A 1 398 ? -4.889 24.896 0.634 1.00 72.62 398 ILE A CA 1
ATOM 3150 C C . ILE A 1 398 ? -5.787 25.765 -0.244 1.00 72.62 398 ILE A C 1
ATOM 3152 O O . ILE A 1 398 ? -6.847 25.319 -0.692 1.00 72.62 398 ILE A O 1
ATOM 3156 N N . LEU A 1 399 ? -5.364 27.005 -0.477 1.00 73.38 399 LEU A N 1
ATOM 3157 C CA . LEU A 1 399 ? -6.044 27.945 -1.362 1.00 73.38 399 LEU A CA 1
ATOM 3158 C C . LEU A 1 399 ? -5.396 27.926 -2.747 1.00 73.38 399 LEU A C 1
ATOM 3160 O O . LEU A 1 399 ? -4.173 27.905 -2.868 1.00 73.38 399 LEU A O 1
ATOM 3164 N N . ASP A 1 400 ? -6.231 27.952 -3.782 1.00 73.06 400 ASP A N 1
ATOM 3165 C CA . ASP A 1 400 ? -5.802 28.200 -5.157 1.00 73.06 400 ASP A CA 1
ATOM 3166 C C . ASP A 1 400 ? -5.790 29.722 -5.384 1.00 73.06 400 ASP A C 1
ATOM 3168 O O . ASP A 1 400 ? -6.866 30.313 -5.491 1.00 73.06 400 ASP A O 1
ATOM 3172 N N . PRO A 1 401 ? -4.622 30.387 -5.404 1.00 69.00 401 PRO A N 1
ATOM 3173 C CA . PRO A 1 401 ? -4.555 31.846 -5.497 1.00 69.00 401 PRO A CA 1
ATOM 3174 C C . PRO A 1 401 ? -5.138 32.387 -6.810 1.00 69.00 401 PRO A C 1
ATOM 3176 O O . PRO A 1 401 ? -5.538 33.548 -6.855 1.00 69.00 401 PRO A O 1
ATOM 3179 N N . ASP A 1 402 ? -5.224 31.547 -7.845 1.00 74.62 402 ASP A N 1
ATOM 3180 C CA . ASP A 1 402 ? -5.711 31.912 -9.175 1.00 74.62 402 ASP A CA 1
ATOM 3181 C C . ASP A 1 402 ? -7.205 31.567 -9.360 1.00 74.62 402 ASP A C 1
ATOM 3183 O O . ASP A 1 402 ? -7.804 31.852 -10.404 1.00 74.62 402 ASP A O 1
ATOM 3187 N N . ALA A 1 403 ? -7.845 30.952 -8.357 1.00 76.94 403 ALA A N 1
ATOM 3188 C CA . ALA A 1 403 ? -9.264 30.636 -8.425 1.00 76.94 403 ALA A CA 1
ATOM 3189 C C . ALA A 1 403 ? -10.123 31.913 -8.338 1.00 76.94 403 ALA A C 1
ATOM 3191 O O . ALA A 1 403 ? -9.840 32.805 -7.537 1.00 76.94 403 ALA A O 1
ATOM 3192 N N . PRO A 1 404 ? -11.240 31.991 -9.091 1.00 83.06 404 PRO A N 1
ATOM 3193 C CA . PRO A 1 404 ? -12.195 33.082 -8.943 1.00 83.06 404 PRO A CA 1
ATOM 3194 C C . PRO A 1 404 ? -12.639 33.238 -7.484 1.00 83.06 404 PRO A C 1
ATOM 3196 O O . PRO A 1 404 ? -12.907 32.240 -6.812 1.00 83.06 404 PRO A O 1
ATOM 3199 N N . GLU A 1 405 ? -12.797 34.476 -7.017 1.00 82.94 405 GLU A N 1
ATOM 3200 C CA . GLU A 1 405 ? -13.174 34.791 -5.630 1.00 82.94 405 GLU A CA 1
ATOM 3201 C C . GLU A 1 405 ? -14.419 34.015 -5.162 1.00 82.94 405 GLU A C 1
ATOM 3203 O O . GLU A 1 405 ? -14.448 33.451 -4.069 1.00 82.94 405 GLU A O 1
ATOM 3208 N N . SER A 1 406 ? -15.429 33.888 -6.027 1.00 84.31 406 SER A N 1
ATOM 3209 C CA . SER A 1 406 ? -16.642 33.111 -5.741 1.00 84.31 406 SER A CA 1
ATOM 3210 C C . SER A 1 406 ? -16.358 31.630 -5.463 1.00 84.31 406 SER A C 1
ATOM 3212 O O . SER A 1 406 ? -16.987 31.032 -4.588 1.00 84.31 406 SER A O 1
ATOM 3214 N N . ARG A 1 407 ? -15.389 31.038 -6.171 1.00 79.56 407 ARG A N 1
ATOM 3215 C CA . ARG A 1 407 ? -14.948 29.654 -5.972 1.00 79.56 407 ARG A CA 1
ATOM 3216 C C . ARG A 1 407 ? -14.110 29.520 -4.705 1.00 79.56 407 ARG A C 1
ATOM 3218 O O . ARG A 1 407 ? -14.274 28.531 -3.998 1.00 79.56 407 ARG A O 1
ATOM 3225 N N . LEU A 1 408 ? -13.274 30.508 -4.390 1.00 80.31 408 LEU A N 1
ATOM 3226 C CA . LEU A 1 408 ? -12.515 30.537 -3.139 1.00 80.31 408 LEU A CA 1
ATOM 3227 C C . LEU A 1 408 ? -13.444 30.569 -1.929 1.00 80.31 408 LEU A C 1
ATOM 3229 O O . LEU A 1 408 ? -13.347 29.694 -1.076 1.00 80.31 408 LEU A O 1
ATOM 3233 N N . ILE A 1 409 ? -14.410 31.488 -1.902 1.00 82.19 409 ILE A N 1
ATOM 3234 C CA . ILE A 1 409 ? -15.388 31.588 -0.810 1.00 82.19 409 ILE A CA 1
ATOM 3235 C C . ILE A 1 409 ? -16.185 30.284 -0.666 1.00 82.19 409 ILE A C 1
ATOM 3237 O O . ILE A 1 409 ? -16.399 29.807 0.450 1.00 82.19 409 ILE A O 1
ATOM 3241 N N . ALA A 1 410 ? -16.625 29.689 -1.780 1.00 81.56 410 ALA A N 1
ATOM 3242 C CA . ALA A 1 410 ? -17.348 28.419 -1.755 1.00 81.56 410 ALA A CA 1
ATOM 3243 C C . ALA A 1 410 ? -16.484 27.278 -1.192 1.00 81.56 410 ALA A C 1
ATOM 3245 O O . ALA A 1 410 ? -16.933 26.558 -0.299 1.00 81.56 410 ALA A O 1
ATOM 3246 N N . ASN A 1 411 ? -15.238 27.152 -1.660 1.00 78.50 411 ASN A N 1
ATOM 3247 C CA . ASN A 1 411 ? -14.294 26.140 -1.189 1.00 78.50 411 ASN A CA 1
ATOM 3248 C C . ASN A 1 411 ? -13.952 26.323 0.293 1.00 78.50 411 ASN A C 1
ATOM 3250 O O . ASN A 1 411 ? -13.930 25.341 1.022 1.00 78.50 411 ASN A O 1
ATOM 3254 N N . GLN A 1 412 ? -13.743 27.557 0.755 1.00 80.62 412 GLN A N 1
ATOM 3255 C CA . GLN A 1 412 ? -13.478 27.859 2.164 1.00 80.62 412 GLN A CA 1
ATOM 3256 C C . GLN A 1 412 ? -14.674 27.486 3.043 1.00 80.62 412 GLN A C 1
ATOM 3258 O O . GLN A 1 412 ? -14.518 26.805 4.054 1.00 80.62 412 GLN A O 1
ATOM 3263 N N . LYS A 1 413 ? -15.895 27.868 2.645 1.00 83.75 413 LYS A N 1
ATOM 3264 C CA . LYS A 1 413 ? -17.110 27.511 3.395 1.00 83.75 413 LYS A CA 1
ATOM 3265 C C . LYS A 1 413 ? -17.344 26.002 3.448 1.00 83.75 413 LYS A C 1
ATOM 3267 O O . LYS A 1 413 ? -17.749 25.498 4.490 1.00 83.75 413 LYS A O 1
ATOM 3272 N N . MET A 1 414 ? -17.106 25.286 2.349 1.00 80.06 414 MET A N 1
ATOM 3273 C CA . MET A 1 414 ? -17.221 23.824 2.329 1.00 80.06 414 MET A CA 1
ATOM 3274 C C . MET A 1 414 ? -16.088 23.147 3.109 1.00 80.06 414 MET A C 1
ATOM 3276 O O . MET A 1 414 ? -16.345 22.197 3.839 1.00 80.06 414 MET A O 1
ATOM 3280 N N . GLY A 1 415 ? -14.856 23.647 2.993 1.00 78.81 415 GLY A N 1
ATOM 3281 C CA . GLY A 1 415 ? -13.678 23.112 3.678 1.00 78.81 415 GLY A CA 1
ATOM 3282 C C . GLY A 1 415 ? -13.722 23.294 5.195 1.00 78.81 415 GLY A C 1
ATOM 3283 O O . GLY A 1 415 ? -13.222 22.444 5.922 1.00 78.81 415 GLY A O 1
ATOM 3284 N N . ARG A 1 416 ? -14.386 24.352 5.675 1.00 83.25 416 ARG A N 1
ATOM 3285 C CA . ARG A 1 416 ? -14.599 24.648 7.103 1.00 83.25 416 ARG A CA 1
ATOM 3286 C C . ARG A 1 416 ? -15.959 24.171 7.626 1.00 83.25 416 ARG A C 1
ATOM 3288 O O . ARG A 1 416 ? -16.453 24.677 8.628 1.00 83.25 416 ARG A O 1
ATOM 3295 N N . SER A 1 417 ? -16.607 23.250 6.920 1.00 88.62 417 SER A N 1
ATOM 3296 C CA . SER A 1 417 ? -17.864 22.625 7.339 1.00 88.62 417 SER A CA 1
ATOM 3297 C C . SER A 1 417 ? -17.592 21.253 7.944 1.00 88.62 417 SER A C 1
ATOM 3299 O O . SER A 1 417 ? -16.642 20.590 7.554 1.00 88.62 417 SER A O 1
ATOM 3301 N N . VAL A 1 418 ? -18.492 20.754 8.792 1.00 91.06 418 VAL A N 1
ATOM 3302 C CA . VAL A 1 418 ? -18.487 19.353 9.261 1.00 91.06 418 VAL A CA 1
ATOM 3303 C C . VAL A 1 418 ? -18.480 18.326 8.117 1.00 91.06 418 VAL A C 1
ATOM 3305 O O . VAL A 1 418 ? -18.099 17.179 8.320 1.00 91.06 418 VAL A O 1
ATOM 3308 N N . MET A 1 419 ? -18.872 18.732 6.903 1.00 88.81 419 MET A N 1
ATOM 3309 C CA . MET A 1 419 ? -18.787 17.890 5.707 1.00 88.81 419 MET A CA 1
ATOM 3310 C C . MET A 1 419 ? -17.344 17.556 5.305 1.00 88.81 419 MET A C 1
ATOM 3312 O O . MET A 1 419 ? -17.122 16.491 4.737 1.00 88.81 419 MET A O 1
ATOM 3316 N N . SER A 1 420 ? -16.362 18.420 5.597 1.00 88.00 420 SER A N 1
ATOM 3317 C CA . SER A 1 420 ? -14.962 18.186 5.207 1.00 88.00 420 SER A CA 1
ATOM 3318 C C . SER A 1 420 ? -14.303 17.044 5.980 1.00 88.00 420 SER A C 1
ATOM 3320 O O . SER A 1 420 ? -13.342 16.458 5.484 1.00 88.00 420 SER A O 1
ATOM 3322 N N . VAL A 1 421 ? -14.867 16.671 7.135 1.00 92.31 421 VAL A N 1
ATOM 3323 C CA . VAL A 1 421 ? -14.413 15.534 7.944 1.00 92.31 421 VAL A CA 1
ATOM 3324 C C . VAL A 1 421 ? -14.504 14.220 7.161 1.00 92.31 421 VAL A C 1
ATOM 3326 O O . VAL A 1 421 ? -13.660 13.352 7.340 1.00 92.31 421 VAL A O 1
ATOM 3329 N N . GLY A 1 422 ? -15.497 14.066 6.276 1.00 90.81 422 GLY A N 1
ATOM 3330 C CA . GLY A 1 422 ? -15.695 12.856 5.463 1.00 90.81 422 GLY A CA 1
ATOM 3331 C C . GLY A 1 422 ? -16.599 11.786 6.091 1.00 90.81 422 GLY A C 1
ATOM 3332 O O . GLY A 1 422 ? -17.032 10.871 5.394 1.00 90.81 422 GLY A O 1
ATOM 3333 N N . LEU A 1 423 ? -16.971 11.919 7.371 1.00 92.38 423 LEU A N 1
ATOM 3334 C CA . LEU A 1 423 ? -17.857 10.953 8.037 1.00 92.38 423 LEU A CA 1
ATOM 3335 C C . LEU A 1 423 ? -19.293 10.990 7.495 1.00 92.38 423 LEU A C 1
ATOM 3337 O O . LEU A 1 423 ? -19.927 9.944 7.369 1.00 92.38 423 LEU A O 1
ATOM 3341 N N . LEU A 1 424 ? -19.819 12.180 7.191 1.00 91.94 424 LEU A N 1
ATOM 3342 C CA . LEU A 1 424 ? -21.224 12.368 6.824 1.00 91.94 424 LEU A CA 1
ATOM 3343 C C . LEU A 1 424 ? -21.522 11.993 5.361 1.00 91.94 424 LEU A C 1
ATOM 3345 O O . LEU A 1 424 ? -20.693 12.275 4.496 1.00 91.94 424 LEU A O 1
ATOM 3349 N N . PRO A 1 425 ? -22.727 11.458 5.063 1.00 89.00 425 PRO A N 1
ATOM 3350 C CA . PRO A 1 425 ? -23.141 11.070 3.712 1.00 89.00 425 PRO A CA 1
ATOM 3351 C C . PRO A 1 425 ? -22.877 12.143 2.653 1.00 89.00 425 PRO A C 1
ATOM 3353 O O . PRO A 1 425 ? -23.442 13.239 2.713 1.00 89.00 425 PRO A O 1
ATOM 3356 N N . GLN A 1 426 ? -22.063 11.812 1.648 1.00 83.12 426 GLN A N 1
ATOM 3357 C CA . GLN A 1 426 ? -21.783 12.693 0.518 1.00 83.12 426 GLN A CA 1
ATOM 3358 C C . GLN A 1 426 ? -21.607 11.884 -0.766 1.00 83.12 426 GLN A C 1
ATOM 3360 O O . GLN A 1 426 ? -20.650 11.134 -0.946 1.00 83.12 426 GLN A O 1
ATOM 3365 N N . ARG A 1 427 ? -22.524 12.088 -1.717 1.00 78.19 427 ARG A N 1
ATOM 3366 C CA . ARG A 1 427 ? -22.461 11.427 -3.024 1.00 78.19 427 ARG A CA 1
ATOM 3367 C C . ARG A 1 427 ? -21.530 12.167 -3.974 1.00 78.19 427 ARG A C 1
ATOM 3369 O O . ARG A 1 427 ? -21.712 13.354 -4.242 1.00 78.19 427 ARG A O 1
ATOM 3376 N N . THR A 1 428 ? -20.591 11.433 -4.554 1.00 69.00 428 THR A N 1
ATOM 3377 C CA . THR A 1 428 ? -19.666 11.910 -5.586 1.00 69.00 428 THR A CA 1
ATOM 3378 C C . THR A 1 428 ? -19.958 11.236 -6.932 1.00 69.00 428 THR A C 1
ATOM 3380 O O . THR A 1 428 ? -20.641 10.214 -7.005 1.00 69.00 428 THR A O 1
ATOM 3383 N N . GLY A 1 429 ? -19.495 11.829 -8.039 1.00 60.31 429 GLY A N 1
ATOM 3384 C CA . GLY A 1 429 ? -19.575 11.190 -9.363 1.00 60.31 429 GLY A CA 1
ATOM 3385 C C . GLY A 1 429 ? -20.969 11.140 -10.005 1.00 60.31 429 GLY A C 1
ATOM 3386 O O . GLY A 1 429 ? -21.211 10.302 -10.871 1.00 60.31 429 GLY A O 1
ATOM 3387 N N . VAL A 1 430 ? -21.887 12.038 -9.626 1.00 59.22 430 VAL A N 1
ATOM 3388 C CA . VAL A 1 430 ? -23.267 12.104 -10.145 1.00 59.22 430 VAL A CA 1
ATOM 3389 C C . VAL A 1 430 ? -23.301 12.608 -11.600 1.00 59.22 430 VAL A C 1
ATOM 3391 O O . VAL A 1 430 ? -23.753 13.714 -11.875 1.00 59.22 430 VAL A O 1
ATOM 3394 N N . LYS A 1 431 ? -22.805 11.825 -12.563 1.00 53.72 431 LYS A N 1
ATOM 3395 C CA . LYS A 1 431 ? -23.006 12.101 -14.000 1.00 53.72 431 LYS A CA 1
ATOM 3396 C C . LYS A 1 431 ? -24.066 11.216 -14.668 1.00 53.72 431 LYS A C 1
ATOM 3398 O O . LYS A 1 431 ? -24.389 11.468 -15.821 1.00 53.72 431 LYS A O 1
ATOM 3403 N N . ALA A 1 432 ? -24.659 10.247 -13.961 1.00 48.84 432 ALA A N 1
ATOM 3404 C CA . ALA A 1 432 ? -25.708 9.377 -14.518 1.00 48.84 432 ALA A CA 1
ATOM 3405 C C . ALA A 1 432 ? -26.627 8.704 -13.466 1.00 48.84 432 ALA A C 1
ATOM 3407 O O . ALA A 1 432 ? -27.096 7.591 -13.673 1.00 48.84 432 ALA A O 1
ATOM 3408 N N . GLY A 1 433 ? -26.896 9.353 -12.325 1.00 51.00 433 GLY A N 1
ATOM 3409 C CA . GLY A 1 433 ? -27.963 8.928 -11.395 1.00 51.00 433 GLY A CA 1
ATOM 3410 C C . GLY A 1 433 ? -27.579 7.970 -10.256 1.00 51.00 433 GLY A C 1
ATOM 3411 O O . GLY A 1 433 ? -28.314 7.901 -9.275 1.00 51.00 433 GLY A O 1
ATOM 3412 N N . THR A 1 434 ? -26.414 7.320 -10.289 1.00 59.16 434 THR A N 1
ATOM 3413 C CA . THR A 1 434 ? -25.887 6.537 -9.152 1.00 59.16 434 THR A CA 1
ATOM 3414 C C . THR A 1 434 ? -24.601 7.179 -8.637 1.00 59.16 434 THR A C 1
ATOM 3416 O O . THR A 1 434 ? -23.507 6.874 -9.105 1.00 59.16 434 THR A O 1
ATOM 3419 N N . GLY A 1 435 ? -24.733 8.150 -7.732 1.00 67.69 435 GLY A N 1
ATOM 3420 C CA . GLY A 1 435 ? -23.577 8.720 -7.037 1.00 67.69 435 GLY A CA 1
ATOM 3421 C C . GLY A 1 435 ? -23.001 7.721 -6.036 1.00 67.69 435 GLY A C 1
ATOM 3422 O O . GLY A 1 435 ? -23.769 7.036 -5.364 1.00 67.69 435 GLY A O 1
ATOM 3423 N N . LEU A 1 436 ? -21.675 7.662 -5.944 1.00 80.00 436 LEU A N 1
ATOM 3424 C CA . LEU A 1 436 ? -20.955 6.832 -4.982 1.00 80.00 436 LEU A CA 1
ATOM 3425 C C . LEU A 1 436 ? -20.864 7.586 -3.656 1.00 80.00 436 LEU A C 1
ATOM 3427 O O . LEU A 1 436 ? -20.426 8.739 -3.646 1.00 80.00 436 LEU A O 1
ATOM 3431 N N . ASP A 1 437 ? -21.280 6.958 -2.560 1.00 85.94 437 ASP A N 1
ATOM 3432 C CA . ASP A 1 437 ? -21.083 7.507 -1.221 1.00 85.94 437 ASP A CA 1
ATOM 3433 C C . ASP A 1 437 ? -19.892 6.806 -0.573 1.00 85.94 437 ASP A C 1
ATOM 3435 O O . ASP A 1 437 ? -19.939 5.604 -0.310 1.00 85.94 437 ASP A O 1
ATOM 3439 N N . LEU A 1 438 ? -18.808 7.552 -0.376 1.00 86.12 438 LEU A N 1
ATOM 3440 C CA . LEU A 1 438 ? -17.594 7.050 0.263 1.00 86.12 438 LEU A CA 1
ATOM 3441 C C . LEU A 1 438 ? -17.507 7.444 1.738 1.00 86.12 438 LEU A C 1
ATOM 3443 O O . LEU A 1 438 ? -16.521 7.136 2.395 1.00 86.12 438 LEU A O 1
ATOM 3447 N N . SER A 1 439 ? -18.511 8.137 2.266 1.00 89.25 439 SER A N 1
ATOM 3448 C CA . SER A 1 439 ? -18.449 8.659 3.625 1.00 89.25 439 SER A CA 1
ATOM 3449 C C . SER A 1 439 ? -18.420 7.566 4.690 1.00 89.25 439 SER A C 1
ATOM 3451 O O . SER A 1 439 ? -18.941 6.462 4.497 1.00 89.25 439 SER A O 1
ATOM 3453 N N . GLY A 1 440 ? -17.866 7.916 5.852 1.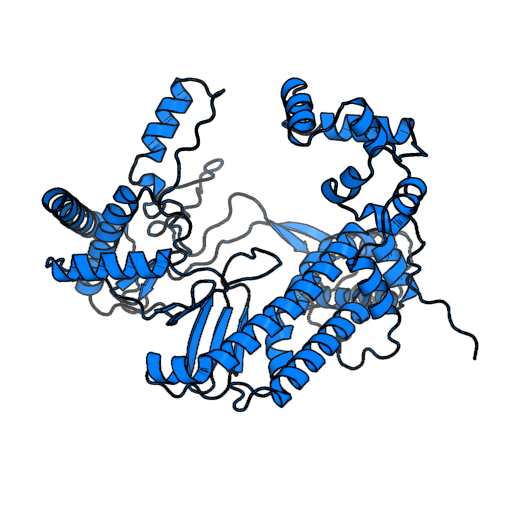00 88.19 440 GLY A N 1
ATOM 3454 C CA . GLY A 1 440 ? -17.732 7.013 6.993 1.00 88.19 440 GLY A CA 1
ATOM 3455 C C . GLY A 1 440 ? -19.036 6.332 7.421 1.00 88.19 440 GLY A C 1
ATOM 3456 O O . GLY A 1 440 ? -19.012 5.144 7.714 1.00 88.19 440 GLY A O 1
ATOM 3457 N N . ILE A 1 441 ? -20.184 7.022 7.412 1.00 89.44 441 ILE A N 1
ATOM 3458 C CA . ILE A 1 441 ? -21.475 6.435 7.838 1.00 89.44 441 ILE A CA 1
ATOM 3459 C C . ILE A 1 441 ? -22.560 6.369 6.755 1.00 89.44 441 ILE A C 1
ATOM 3461 O O . ILE A 1 441 ? -23.613 5.769 6.988 1.00 89.44 441 ILE A O 1
ATOM 3465 N N . GLY A 1 442 ? -22.341 6.989 5.592 1.00 84.12 442 GLY A N 1
ATOM 3466 C CA . GLY A 1 442 ? -23.291 6.994 4.474 1.00 84.12 442 GLY A CA 1
ATOM 3467 C C . GLY A 1 442 ? -23.046 5.910 3.430 1.00 84.12 442 GLY A C 1
ATOM 3468 O O . GLY A 1 442 ? -23.984 5.542 2.721 1.00 84.12 442 GLY A O 1
ATOM 3469 N N . ALA A 1 443 ? -21.827 5.366 3.346 1.00 80.69 443 ALA A N 1
ATOM 3470 C CA . ALA A 1 443 ? -21.499 4.308 2.396 1.00 80.69 443 ALA A CA 1
ATOM 3471 C C . ALA A 1 443 ? -22.384 3.066 2.604 1.00 80.69 443 ALA A C 1
ATOM 3473 O O . ALA A 1 443 ? -22.523 2.540 3.711 1.00 80.69 443 ALA A O 1
ATOM 3474 N N . VAL A 1 444 ? -23.005 2.574 1.528 1.00 74.50 444 VAL A N 1
ATOM 3475 C CA . VAL A 1 444 ? -23.944 1.445 1.582 1.00 74.50 444 VAL A CA 1
ATOM 3476 C C . VAL A 1 444 ? -23.417 0.239 0.826 1.00 74.50 444 VAL A C 1
ATOM 3478 O O . VAL A 1 444 ? -23.239 0.344 -0.373 1.00 74.50 444 VAL A O 1
ATOM 3481 N N . GLY A 1 445 ? -23.266 -0.907 1.500 1.00 70.25 445 GLY A N 1
ATOM 3482 C CA . GLY A 1 445 ? -23.068 -2.223 0.874 1.00 70.25 445 GLY A CA 1
ATOM 3483 C C . GLY A 1 445 ? -22.112 -2.246 -0.326 1.00 70.25 445 GLY A C 1
ATOM 3484 O O . GLY A 1 445 ? -21.153 -1.481 -0.390 1.00 70.25 445 GLY A O 1
ATOM 3485 N N . GLU A 1 446 ? -22.395 -3.127 -1.286 1.00 79.00 446 GLU A N 1
ATOM 3486 C CA . GLU A 1 446 ? -21.711 -3.098 -2.577 1.00 79.00 446 GLU A CA 1
ATOM 3487 C C . GLU A 1 446 ? -22.224 -1.938 -3.439 1.00 79.00 446 GLU A C 1
ATOM 3489 O O . GLU A 1 446 ? -23.421 -1.841 -3.724 1.00 79.00 446 GLU A O 1
ATOM 3494 N N . GLN A 1 447 ? -21.320 -1.064 -3.887 1.00 79.44 447 GLN A N 1
ATOM 3495 C CA . GLN A 1 447 ? -21.658 0.085 -4.736 1.00 79.44 447 GLN A CA 1
ATOM 3496 C C . GLN A 1 447 ? -21.040 -0.057 -6.123 1.00 79.44 447 GLN A C 1
ATOM 3498 O O . GLN A 1 447 ? -19.881 -0.434 -6.262 1.00 79.44 447 GLN A O 1
ATOM 3503 N N . THR A 1 448 ? -21.785 0.288 -7.175 1.00 80.12 448 THR A N 1
ATOM 3504 C CA . THR A 1 448 ? -21.228 0.328 -8.536 1.00 80.12 448 THR A CA 1
ATOM 3505 C C . THR A 1 448 ? -20.356 1.567 -8.709 1.00 80.12 448 THR A C 1
ATOM 3507 O O . THR A 1 448 ? -20.777 2.685 -8.411 1.00 80.12 448 THR A O 1
ATOM 3510 N N . LEU A 1 449 ? -19.142 1.379 -9.220 1.00 77.19 449 LEU A N 1
ATOM 3511 C CA . LEU A 1 449 ? -18.228 2.478 -9.490 1.00 77.19 449 LEU A CA 1
ATOM 3512 C C . LEU A 1 449 ? -18.697 3.296 -10.702 1.00 77.19 449 LEU A C 1
ATOM 3514 O O . LEU A 1 449 ? -19.095 2.717 -11.715 1.00 77.19 449 LEU A O 1
ATOM 3518 N N . PRO A 1 450 ? -18.585 4.636 -10.657 1.00 72.88 450 PRO A N 1
ATOM 3519 C CA . PRO A 1 450 ? -18.999 5.494 -11.768 1.00 72.88 450 PRO A CA 1
ATOM 3520 C C . PRO A 1 450 ? -18.110 5.313 -13.007 1.00 72.88 450 PRO A C 1
ATOM 3522 O O . PRO A 1 450 ? -18.566 5.482 -14.136 1.00 72.88 450 PRO A O 1
ATOM 3525 N N . ASN A 1 451 ? -16.843 4.945 -12.799 1.00 75.50 451 ASN A N 1
ATOM 3526 C CA . ASN A 1 451 ? -15.883 4.686 -13.861 1.00 75.50 451 ASN A CA 1
ATOM 3527 C C . ASN A 1 451 ? -15.638 3.183 -13.998 1.00 75.50 451 ASN A C 1
ATOM 3529 O O . ASN A 1 451 ? -15.405 2.483 -13.011 1.00 75.50 451 ASN A O 1
ATOM 3533 N N . ARG A 1 452 ? -15.623 2.702 -15.243 1.00 83.50 452 ARG A N 1
ATOM 3534 C CA . ARG A 1 452 ? -15.247 1.321 -15.560 1.00 83.50 452 ARG A CA 1
ATOM 3535 C C . ARG A 1 452 ? -13.776 1.080 -15.217 1.00 83.50 452 ARG A C 1
ATOM 3537 O O . ARG A 1 452 ? -12.918 1.894 -15.575 1.00 83.50 452 ARG A O 1
ATOM 3544 N N . ARG A 1 453 ? -13.490 -0.044 -14.559 1.00 81.06 453 ARG A N 1
ATOM 3545 C CA . ARG A 1 453 ? -12.129 -0.481 -14.231 1.00 81.06 453 ARG A CA 1
ATOM 3546 C C . ARG A 1 453 ? -11.552 -1.288 -15.384 1.00 81.06 453 ARG A C 1
ATOM 3548 O O . ARG A 1 453 ? -12.273 -2.015 -16.062 1.00 81.06 453 ARG A O 1
ATOM 3555 N N . LEU A 1 454 ? -10.253 -1.130 -15.604 1.00 85.44 454 LEU A N 1
ATOM 3556 C CA . LEU A 1 454 ? -9.520 -1.969 -16.538 1.00 85.44 454 LEU A CA 1
ATOM 3557 C C . LEU A 1 454 ? -9.311 -3.337 -15.880 1.00 85.44 454 LEU A C 1
ATOM 3559 O O . LEU A 1 454 ? -8.741 -3.401 -14.795 1.00 85.44 454 LEU A O 1
ATOM 3563 N N . GLN A 1 455 ? -9.807 -4.397 -16.503 1.00 87.25 455 GLN A N 1
ATOM 3564 C CA . GLN A 1 455 ? -9.707 -5.773 -16.021 1.00 87.25 455 GLN A CA 1
ATOM 3565 C C . GLN A 1 455 ? -9.180 -6.674 -17.138 1.00 87.25 455 GLN A C 1
ATOM 3567 O O . GLN A 1 455 ? -9.316 -6.354 -18.320 1.00 87.25 455 GLN A O 1
ATOM 3572 N N . LEU A 1 456 ? -8.565 -7.795 -16.765 1.00 89.00 456 LEU A N 1
ATOM 3573 C CA . LEU A 1 456 ? -8.167 -8.817 -17.727 1.00 89.00 456 LEU A CA 1
ATOM 3574 C C . LEU A 1 456 ? -9.405 -9.592 -18.190 1.00 89.00 456 LEU A C 1
ATOM 3576 O O . LEU A 1 456 ? -10.163 -10.110 -17.375 1.00 89.00 456 LEU A O 1
ATOM 3580 N N . ALA A 1 457 ? -9.583 -9.689 -19.502 1.00 90.81 457 ALA A N 1
ATOM 3581 C CA . ALA A 1 457 ? -10.609 -10.487 -20.156 1.00 90.81 457 ALA A CA 1
ATOM 3582 C C . ALA A 1 457 ? -9.956 -11.601 -20.984 1.00 90.81 457 ALA A C 1
ATOM 3584 O O . ALA A 1 457 ? -8.827 -11.461 -21.461 1.00 90.81 457 ALA A O 1
ATOM 3585 N N . GLY A 1 458 ? -10.657 -12.728 -21.149 1.00 89.75 458 GLY A N 1
ATOM 3586 C CA . GLY A 1 458 ? -10.120 -13.898 -21.856 1.00 89.75 458 GLY A CA 1
ATOM 3587 C C . GLY A 1 458 ? -8.904 -14.528 -21.164 1.00 89.75 458 GLY A C 1
ATOM 3588 O O . GLY A 1 458 ? -8.006 -15.033 -21.847 1.00 89.75 458 GLY A O 1
ATOM 3589 N N . VAL A 1 459 ? -8.843 -14.450 -19.828 1.00 90.50 459 VAL A N 1
ATOM 3590 C CA . VAL A 1 459 ? -7.748 -15.010 -19.019 1.00 90.50 459 VAL A CA 1
ATOM 3591 C C . VAL A 1 459 ? -7.641 -16.522 -19.265 1.00 90.50 459 VAL A C 1
ATOM 3593 O O . VAL A 1 459 ? -8.647 -17.182 -19.507 1.00 90.50 459 VAL A O 1
ATOM 3596 N N . GLY A 1 460 ? -6.418 -17.058 -19.307 1.00 89.81 460 GLY A N 1
ATOM 3597 C CA . GLY A 1 460 ? -6.167 -18.461 -19.675 1.00 89.81 460 GLY A CA 1
ATOM 3598 C C . GLY A 1 460 ? -6.049 -18.737 -21.184 1.00 89.81 460 GLY A C 1
ATOM 3599 O O . GLY A 1 460 ? -5.883 -19.890 -21.581 1.00 89.81 460 GLY A O 1
ATOM 3600 N N . SER A 1 461 ? -6.082 -17.708 -22.042 1.00 92.44 461 SER A N 1
ATOM 3601 C CA . SER A 1 461 ? -5.974 -17.853 -23.505 1.00 92.44 461 SER A CA 1
ATOM 3602 C C . SER A 1 461 ? -4.931 -16.931 -24.153 1.00 92.44 461 SER A C 1
ATOM 3604 O O . SER A 1 461 ? -4.550 -15.909 -23.590 1.00 92.44 461 SER A O 1
ATOM 3606 N N . ASP A 1 462 ? -4.539 -17.229 -25.397 1.00 92.69 462 ASP A N 1
ATOM 3607 C CA . ASP A 1 462 ? -3.736 -16.342 -26.261 1.00 92.69 462 ASP A CA 1
ATOM 3608 C C . ASP A 1 462 ? -4.518 -15.130 -26.817 1.00 92.69 462 ASP A C 1
ATOM 3610 O O . ASP A 1 462 ? -4.000 -14.316 -27.586 1.00 92.69 462 ASP A O 1
ATOM 3614 N N . THR A 1 463 ? -5.793 -15.011 -26.445 1.00 94.25 463 THR A N 1
ATOM 3615 C CA . THR A 1 463 ? -6.660 -13.861 -26.737 1.00 94.25 463 THR A CA 1
ATOM 3616 C C . THR A 1 463 ? -6.886 -12.973 -25.512 1.00 94.25 463 THR A C 1
ATOM 3618 O O . THR A 1 463 ? -7.730 -12.076 -25.561 1.00 94.25 463 THR A O 1
ATOM 3621 N N . MET A 1 464 ? -6.133 -13.210 -24.429 1.00 94.50 464 MET A N 1
ATOM 3622 C CA . MET A 1 464 ? -6.150 -12.376 -23.231 1.00 94.50 464 MET A CA 1
ATOM 3623 C C . MET A 1 464 ? -5.928 -10.907 -23.609 1.00 94.50 464 MET A C 1
ATOM 3625 O O . MET A 1 464 ? -5.034 -10.588 -24.391 1.00 94.50 464 MET A O 1
ATOM 3629 N N . HIS A 1 465 ? -6.767 -10.019 -23.085 1.00 93.50 465 HIS A N 1
ATOM 3630 C CA . HIS A 1 465 ? -6.713 -8.584 -23.359 1.00 93.50 465 HIS A CA 1
ATOM 3631 C C . HIS A 1 465 ? -7.212 -7.777 -22.159 1.00 93.50 465 HIS A C 1
ATOM 3633 O O . HIS A 1 465 ? -7.811 -8.316 -21.230 1.00 93.50 465 HIS A O 1
ATOM 3639 N N . LEU A 1 466 ? -6.952 -6.472 -22.173 1.00 91.50 466 LEU A N 1
ATOM 3640 C CA . LEU A 1 466 ? -7.481 -5.546 -21.178 1.00 91.50 466 LEU A CA 1
ATOM 3641 C C . LEU A 1 466 ? -8.813 -4.986 -21.668 1.00 91.50 466 LEU A C 1
ATOM 3643 O O . LEU A 1 466 ? -8.885 -4.451 -22.774 1.00 91.50 466 LEU A O 1
ATOM 3647 N N . ASP A 1 467 ? -9.837 -5.059 -20.828 1.00 90.88 467 ASP A N 1
ATOM 3648 C CA . ASP A 1 467 ? -11.161 -4.522 -21.122 1.00 90.88 467 ASP A CA 1
ATOM 3649 C C . ASP A 1 467 ? -11.666 -3.624 -19.986 1.00 90.88 467 ASP A C 1
ATOM 3651 O O . ASP A 1 467 ? -11.309 -3.787 -18.818 1.00 90.88 467 ASP A O 1
ATOM 3655 N N . ARG A 1 468 ? -12.484 -2.624 -20.324 1.00 89.56 468 ARG A N 1
ATOM 3656 C CA . ARG A 1 468 ? -13.086 -1.703 -19.356 1.00 89.56 468 ARG A CA 1
ATOM 3657 C C . ARG A 1 468 ? -14.452 -2.231 -18.944 1.00 89.56 468 ARG A C 1
ATOM 3659 O O . ARG A 1 468 ? -15.444 -2.007 -19.639 1.00 89.56 468 ARG A O 1
ATOM 3666 N N . GLN A 1 469 ? -14.504 -2.842 -17.767 1.00 85.44 469 GLN A N 1
ATOM 3667 C CA . GLN A 1 469 ? -15.705 -3.449 -17.197 1.00 85.44 469 GLN A CA 1
ATOM 3668 C C . GLN A 1 469 ? -16.245 -2.634 -16.008 1.00 85.44 469 GLN A C 1
ATOM 3670 O O . GLN A 1 469 ? -15.472 -1.938 -15.335 1.00 85.44 469 GLN A O 1
ATOM 3675 N N . PRO A 1 470 ? -17.567 -2.654 -15.738 1.00 83.50 470 PRO A N 1
ATOM 3676 C CA . PRO A 1 470 ? -18.111 -2.119 -14.493 1.00 83.50 470 PRO A CA 1
ATOM 3677 C C . PRO A 1 470 ? -17.396 -2.751 -13.292 1.00 83.50 470 PRO A C 1
ATOM 3679 O O . PRO A 1 470 ? -17.136 -3.950 -13.283 1.00 83.50 470 PRO A O 1
ATOM 3682 N N . GLY A 1 471 ? -17.040 -1.939 -12.301 1.00 79.81 471 GLY A N 1
ATOM 3683 C CA . GLY A 1 471 ? -16.467 -2.424 -11.047 1.00 79.81 471 GLY A CA 1
ATOM 3684 C C . GLY A 1 471 ? -17.418 -2.164 -9.889 1.00 79.81 471 GLY A C 1
ATOM 3685 O O . GLY A 1 471 ? -18.221 -1.230 -9.948 1.00 79.81 471 GLY A O 1
ATOM 3686 N N . THR A 1 472 ? -17.298 -2.959 -8.834 1.00 81.94 472 THR A N 1
ATOM 3687 C CA . THR A 1 472 ? -17.982 -2.737 -7.560 1.00 81.94 472 THR A CA 1
ATOM 3688 C C . THR A 1 472 ? -16.978 -2.343 -6.479 1.00 81.94 472 THR A C 1
ATOM 3690 O O . THR A 1 472 ? -15.804 -2.716 -6.521 1.00 81.94 472 THR A O 1
ATOM 3693 N N . LEU A 1 473 ? -17.431 -1.524 -5.536 1.00 80.06 473 LEU A N 1
ATOM 3694 C CA . LEU A 1 473 ? -16.778 -1.293 -4.257 1.00 80.06 473 LEU A CA 1
ATOM 3695 C C . LEU A 1 473 ? -17.405 -2.260 -3.256 1.00 80.06 473 LEU A C 1
ATOM 3697 O O . LEU A 1 473 ? -18.629 -2.271 -3.137 1.00 80.06 473 LEU A O 1
ATOM 3701 N N . ALA A 1 474 ? -16.590 -3.067 -2.583 1.00 81.56 474 ALA A N 1
ATOM 3702 C CA . ALA A 1 474 ? -17.065 -3.981 -1.552 1.00 81.56 474 ALA A CA 1
ATOM 3703 C C . ALA A 1 474 ? -17.520 -3.214 -0.300 1.00 81.56 474 ALA A C 1
ATOM 3705 O O . ALA A 1 474 ? -17.077 -2.092 -0.048 1.00 81.56 474 ALA A O 1
ATOM 3706 N N . ALA A 1 475 ? -18.386 -3.839 0.498 1.00 80.12 475 ALA A N 1
ATOM 3707 C CA . ALA A 1 475 ? -18.706 -3.328 1.825 1.00 80.12 475 ALA A CA 1
ATOM 3708 C C . ALA A 1 475 ? -17.458 -3.357 2.726 1.00 80.12 475 ALA A C 1
ATOM 3710 O O . ALA A 1 475 ? -16.668 -4.300 2.664 1.00 80.12 475 ALA A O 1
ATOM 3711 N N . THR A 1 476 ? -17.307 -2.345 3.579 1.00 84.69 476 THR A N 1
ATOM 3712 C CA . THR A 1 476 ? -16.229 -2.263 4.572 1.00 84.69 476 THR A CA 1
ATOM 3713 C C . THR A 1 476 ? -16.777 -2.450 5.990 1.00 84.69 476 THR A C 1
ATOM 3715 O O . THR A 1 476 ? -17.956 -2.741 6.204 1.00 84.69 476 THR A O 1
ATOM 3718 N N . HIS A 1 477 ? -15.899 -2.312 6.981 1.00 90.12 477 HIS A N 1
ATOM 3719 C CA . HIS A 1 477 ? -16.172 -2.573 8.393 1.00 90.12 477 HIS A CA 1
ATOM 3720 C C . HIS A 1 477 ? -16.759 -1.369 9.149 1.00 90.12 477 HIS A C 1
ATOM 3722 O O . HIS A 1 477 ? -16.867 -1.409 10.369 1.00 90.12 477 HIS A O 1
ATOM 3728 N N . ASN A 1 478 ? -17.144 -0.302 8.449 1.00 90.38 478 ASN A N 1
ATOM 3729 C CA . ASN A 1 478 ? -17.556 0.984 9.021 1.00 90.38 478 ASN A CA 1
ATOM 3730 C C . ASN A 1 478 ? -18.959 1.017 9.628 1.00 90.38 478 ASN A C 1
ATOM 3732 O O . ASN A 1 478 ? -19.308 1.974 10.321 1.00 90.38 478 ASN A O 1
ATOM 3736 N N . ARG A 1 479 ? -19.792 0.013 9.341 1.00 89.44 479 ARG A N 1
ATOM 3737 C CA . ARG A 1 479 ? -21.205 0.020 9.727 1.00 89.44 479 ARG A CA 1
ATOM 3738 C C . ARG A 1 479 ? -21.496 -0.920 10.885 1.00 89.44 479 ARG A C 1
ATOM 3740 O O . ARG A 1 479 ? -21.149 -2.101 10.800 1.00 89.44 479 ARG A O 1
ATOM 3747 N N . PRO A 1 480 ? -22.224 -0.443 11.910 1.00 92.44 480 PRO A N 1
ATOM 3748 C CA . PRO A 1 480 ? -22.663 -1.316 12.974 1.00 92.44 480 PRO A CA 1
ATOM 3749 C C . PRO A 1 480 ? -23.710 -2.288 12.426 1.00 92.44 480 PRO A C 1
ATOM 3751 O O . PRO A 1 480 ? -24.539 -1.952 11.566 1.00 92.44 480 PRO A O 1
ATOM 3754 N N . HIS A 1 481 ? -23.651 -3.514 12.926 1.00 92.31 481 HIS A N 1
ATOM 3755 C CA . HIS A 1 481 ? -24.620 -4.556 12.627 1.00 92.31 481 HIS A CA 1
ATOM 3756 C C . HIS A 1 481 ? -25.466 -4.810 13.867 1.00 92.31 481 HIS A C 1
ATOM 3758 O O . HIS A 1 481 ? -24.929 -4.861 14.963 1.00 92.31 481 HIS A O 1
ATOM 3764 N N . LEU A 1 482 ? -26.772 -4.994 13.701 1.00 93.56 482 LEU A N 1
ATOM 3765 C CA . LEU A 1 482 ? -27.664 -5.451 14.761 1.00 93.56 482 LEU A CA 1
ATOM 3766 C C . LEU A 1 482 ? -28.074 -6.885 14.449 1.00 93.56 482 LEU A C 1
ATOM 3768 O O . LEU A 1 482 ? -28.753 -7.131 13.446 1.00 93.56 482 LEU A O 1
ATOM 3772 N N . ASN A 1 483 ? -27.639 -7.834 15.278 1.00 89.44 483 ASN A N 1
ATOM 3773 C CA . ASN A 1 483 ? -27.875 -9.266 15.076 1.00 89.44 483 ASN A CA 1
ATOM 3774 C C . ASN A 1 483 ? -27.530 -9.722 13.639 1.00 89.44 483 ASN A C 1
ATOM 3776 O O . ASN A 1 483 ? -28.311 -10.404 12.972 1.00 89.44 483 ASN A O 1
ATOM 3780 N N . GLY A 1 484 ? -26.372 -9.273 13.136 1.00 85.56 484 GLY A N 1
ATOM 3781 C CA . GLY A 1 484 ? -25.864 -9.604 11.800 1.00 85.56 484 GLY A CA 1
ATOM 3782 C C . GLY A 1 484 ? -26.467 -8.811 10.632 1.00 85.56 484 GLY A C 1
ATOM 3783 O O . GLY A 1 484 ? -26.102 -9.065 9.485 1.00 85.56 484 GLY A O 1
ATOM 3784 N N . LYS A 1 485 ? -27.363 -7.843 10.873 1.00 89.81 485 LYS A N 1
ATOM 3785 C CA . LYS A 1 485 ? -27.929 -6.983 9.817 1.00 89.81 485 LYS A CA 1
ATOM 3786 C C . LYS A 1 485 ? -27.342 -5.571 9.870 1.00 89.81 485 LYS A C 1
ATOM 3788 O O . LYS A 1 485 ? -27.384 -4.962 10.936 1.00 89.81 485 LYS A O 1
ATOM 3793 N N . PRO A 1 486 ? -26.849 -5.012 8.751 1.00 89.38 486 PRO A N 1
ATOM 3794 C CA . PRO A 1 486 ? -26.257 -3.679 8.748 1.00 89.38 486 PRO A CA 1
ATOM 3795 C C . PRO A 1 486 ? -27.314 -2.604 9.023 1.00 89.38 486 PRO A C 1
ATOM 3797 O O . PRO A 1 486 ? -28.376 -2.584 8.393 1.00 89.38 486 PRO A O 1
ATOM 3800 N N . VAL A 1 487 ? -26.997 -1.666 9.914 1.00 91.25 487 VAL A N 1
ATOM 3801 C CA . VAL A 1 487 ? -27.892 -0.559 10.282 1.00 91.25 487 VAL A CA 1
ATOM 3802 C C . VAL A 1 487 ? -27.540 0.708 9.500 1.00 91.25 487 VAL A C 1
ATOM 3804 O O . VAL A 1 487 ? -26.403 0.888 9.060 1.00 91.25 487 VAL A O 1
ATOM 3807 N N . GLN A 1 488 ? -28.538 1.539 9.193 1.00 87.94 488 GLN A N 1
ATOM 3808 C CA . GLN A 1 488 ? -28.387 2.741 8.368 1.00 87.94 488 GLN A CA 1
ATOM 3809 C C . GLN A 1 488 ? -28.267 3.990 9.247 1.00 87.94 488 GLN A C 1
ATOM 3811 O O . GLN A 1 488 ? -29.187 4.296 10.003 1.00 87.94 488 GLN A O 1
ATOM 3816 N N . GLY A 1 489 ? -27.194 4.771 9.087 1.00 86.62 489 GLY A N 1
ATOM 3817 C CA . GLY A 1 489 ? -26.918 5.905 9.980 1.00 86.62 489 GLY A CA 1
ATOM 3818 C C . GLY A 1 489 ? -27.971 7.011 9.976 1.00 86.62 489 GLY A C 1
ATOM 3819 O O . GLY A 1 489 ? -28.217 7.629 11.007 1.00 86.62 489 GLY A O 1
ATOM 3820 N N . TRP A 1 490 ? -28.680 7.217 8.862 1.00 87.50 490 TRP A N 1
ATOM 3821 C CA . TRP A 1 490 ? -29.741 8.231 8.784 1.00 87.50 490 TRP A CA 1
ATOM 3822 C C . TRP A 1 490 ? -30.918 7.959 9.741 1.00 87.50 490 TRP A C 1
ATOM 3824 O O . TRP A 1 490 ? -31.625 8.897 10.119 1.00 87.50 490 TRP A O 1
ATOM 3834 N N . GLN A 1 491 ? -31.122 6.698 10.148 1.00 92.81 491 GLN A N 1
ATOM 3835 C CA . GLN A 1 491 ? -32.159 6.315 11.113 1.00 92.81 491 GLN A CA 1
ATOM 3836 C C . GLN A 1 491 ? -31.853 6.852 12.520 1.00 92.81 491 GLN A C 1
ATOM 3838 O O . GLN A 1 491 ? -32.781 7.126 13.271 1.00 92.81 491 GLN A O 1
ATOM 3843 N N . TYR A 1 492 ? -30.575 7.102 12.826 1.00 94.62 492 TYR A N 1
ATOM 3844 C CA . TYR A 1 492 ? -30.069 7.529 14.137 1.00 94.62 492 TYR A CA 1
ATOM 3845 C C . TYR A 1 492 ? -29.522 8.963 14.118 1.00 94.62 492 TYR A C 1
ATOM 3847 O O . TYR A 1 492 ? -28.667 9.337 14.917 1.00 94.62 492 TYR A O 1
ATOM 3855 N N . ARG A 1 493 ? -3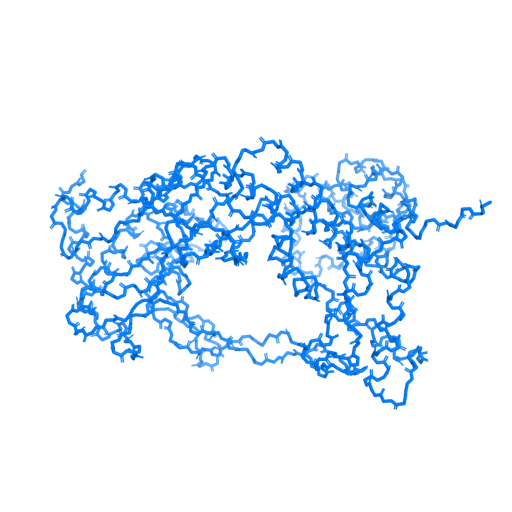0.022 9.805 13.204 1.00 95.44 493 ARG A N 1
ATOM 3856 C CA . ARG A 1 493 ? -29.590 11.210 13.076 1.00 95.44 493 ARG A CA 1
ATOM 3857 C C . ARG A 1 493 ? -29.706 12.004 14.383 1.00 95.44 493 ARG A C 1
ATOM 3859 O O . ARG A 1 493 ? -28.877 12.870 14.628 1.00 95.44 493 ARG A O 1
ATOM 3866 N N . GLU A 1 494 ? -30.712 11.712 15.211 1.00 97.56 494 GLU A N 1
ATOM 3867 C CA . GLU A 1 494 ? -30.916 12.411 16.485 1.00 97.56 494 GLU A CA 1
ATOM 3868 C C . GLU A 1 494 ? -29.807 12.048 17.482 1.00 97.56 494 GLU A C 1
ATOM 3870 O O . GLU A 1 494 ? -29.245 12.941 18.111 1.00 97.56 494 GLU A O 1
ATOM 3875 N N . SER A 1 495 ? -29.401 10.772 17.537 1.00 97.81 495 SER A N 1
ATOM 3876 C CA . SER A 1 495 ? -28.249 10.303 18.321 1.00 97.81 495 SER A CA 1
ATOM 3877 C C . SER A 1 495 ? -26.954 10.996 17.879 1.00 97.81 495 SER A C 1
ATOM 3879 O O . SER A 1 495 ? -26.204 11.501 18.713 1.00 97.81 495 SER A O 1
ATOM 3881 N N . ILE A 1 496 ? -26.727 11.118 16.564 1.00 97.38 496 ILE A N 1
ATOM 3882 C CA . ILE A 1 496 ? -25.566 11.839 16.008 1.00 97.38 496 ILE A CA 1
ATOM 3883 C C . ILE A 1 496 ? -25.585 13.313 16.439 1.00 97.38 496 ILE A C 1
ATOM 3885 O O . ILE A 1 496 ? -24.573 13.842 16.901 1.00 97.38 496 ILE A O 1
ATOM 3889 N N . LEU A 1 497 ? -26.730 13.991 16.313 1.00 97.75 497 LEU A N 1
ATOM 3890 C CA . LEU A 1 497 ? -26.875 15.398 16.703 1.00 97.75 497 LEU A CA 1
ATOM 3891 C C . LEU A 1 497 ? -26.660 15.606 18.205 1.00 97.75 497 LEU A C 1
ATOM 3893 O O . LEU A 1 497 ? -26.017 16.582 18.605 1.00 97.75 497 LEU A O 1
ATOM 3897 N N . GLN A 1 498 ? -27.174 14.693 19.030 1.00 98.00 498 GLN A N 1
ATOM 3898 C CA . GLN A 1 498 ? -27.002 14.714 20.477 1.00 98.00 498 GLN A CA 1
ATOM 3899 C C . GLN A 1 498 ? -25.527 14.574 20.857 1.00 98.00 498 GLN A C 1
ATOM 3901 O O . GLN A 1 498 ? -25.017 15.413 21.603 1.00 98.00 498 GLN A O 1
ATOM 3906 N N . GLY A 1 499 ? -24.834 13.578 20.300 1.00 97.81 499 GLY A N 1
ATOM 3907 C CA . GLY A 1 499 ? -23.407 13.357 20.532 1.00 97.81 499 GLY A CA 1
ATOM 3908 C C . GLY A 1 499 ? -22.543 14.537 20.093 1.00 97.81 499 GLY A C 1
ATOM 3909 O O . GLY A 1 499 ? -21.747 15.052 20.881 1.00 97.81 499 GLY A O 1
ATOM 3910 N N . PHE A 1 500 ? -22.777 15.048 18.880 1.00 97.94 500 PHE A N 1
ATOM 3911 C CA . PHE A 1 500 ? -22.070 16.224 18.366 1.00 97.94 500 PHE A CA 1
ATOM 3912 C C . PHE A 1 500 ? -22.251 17.431 19.285 1.00 97.94 500 PHE A C 1
ATOM 3914 O O . PHE A 1 500 ? -21.281 18.059 19.708 1.00 97.94 500 PHE A O 1
ATOM 3921 N N . THR A 1 501 ? -23.501 17.747 19.629 1.00 97.62 501 THR A N 1
ATOM 3922 C CA . THR A 1 501 ? -23.829 18.916 20.453 1.00 97.62 501 THR A CA 1
ATOM 3923 C C . THR A 1 501 ? -23.221 18.801 21.847 1.00 97.62 501 THR A C 1
ATOM 3925 O O . THR A 1 501 ? -22.700 19.789 22.368 1.00 97.62 501 THR A O 1
ATOM 3928 N N . ARG A 1 502 ? -23.272 17.606 22.450 1.00 97.00 502 ARG A N 1
ATOM 3929 C CA . ARG A 1 502 ? -22.700 17.322 23.770 1.00 97.00 502 ARG A CA 1
ATOM 3930 C C . ARG A 1 502 ? -21.198 17.578 23.781 1.00 97.00 502 ARG A C 1
ATOM 3932 O O . ARG A 1 502 ? -20.743 18.381 24.595 1.00 97.00 502 ARG A O 1
ATOM 3939 N N . LEU A 1 503 ? -20.442 16.955 22.873 1.00 97.44 503 LEU A N 1
ATOM 3940 C CA . LEU A 1 503 ? -18.992 17.131 22.866 1.00 97.44 503 LEU A CA 1
ATOM 3941 C C . LEU A 1 503 ? -18.591 18.553 22.470 1.00 97.44 503 LEU A C 1
ATOM 3943 O O . LEU A 1 503 ? -17.711 19.131 23.099 1.00 97.44 503 LEU A O 1
ATOM 3947 N N . TYR A 1 504 ? -19.250 19.148 21.476 1.00 96.38 504 TYR A N 1
ATOM 3948 C CA . TYR A 1 504 ? -18.925 20.505 21.044 1.00 96.38 504 TYR A CA 1
ATOM 3949 C C . TYR A 1 504 ? -19.089 21.526 22.181 1.00 96.38 504 TYR A C 1
ATOM 3951 O O . TYR A 1 504 ? -18.229 22.385 22.374 1.00 96.38 504 TYR A O 1
ATOM 3959 N N . ARG A 1 505 ? -20.159 21.410 22.984 1.00 95.94 505 ARG A N 1
ATOM 3960 C CA . ARG A 1 505 ? -20.355 22.252 24.176 1.00 95.94 505 ARG A CA 1
ATOM 3961 C C . ARG A 1 505 ? -19.306 21.986 25.248 1.00 95.94 505 ARG A C 1
ATOM 3963 O O . ARG A 1 505 ? -18.770 22.944 25.788 1.00 95.94 505 ARG A O 1
ATOM 3970 N N . LEU A 1 506 ? -18.976 20.721 25.510 1.00 95.62 506 LEU A N 1
ATOM 3971 C CA . LEU A 1 506 ? -17.928 20.371 26.468 1.00 95.62 506 LEU A CA 1
ATOM 3972 C C . LEU A 1 506 ? -16.576 20.987 26.073 1.00 95.62 506 LEU A C 1
ATOM 3974 O O . LEU A 1 506 ? -15.906 21.581 26.912 1.00 95.62 506 LEU A O 1
ATOM 3978 N N . LEU A 1 507 ? -16.195 20.898 24.795 1.00 94.75 507 LEU A N 1
ATOM 3979 C CA . LEU A 1 507 ? -14.978 21.531 24.277 1.00 94.75 507 LEU A CA 1
ATOM 3980 C C . LEU A 1 507 ? -15.031 23.057 24.413 1.00 94.75 507 LEU A C 1
ATOM 3982 O O . LEU A 1 507 ? -14.035 23.675 24.774 1.00 94.75 507 LEU A O 1
ATOM 3986 N N . TRP A 1 508 ? -16.193 23.667 24.165 1.00 93.62 508 TRP A N 1
ATOM 3987 C CA . TRP A 1 508 ? -16.386 25.108 24.321 1.00 93.62 508 TRP A CA 1
ATOM 3988 C C . TRP A 1 508 ? -16.260 25.574 25.778 1.00 93.62 508 TRP A C 1
ATOM 3990 O O . TRP A 1 508 ? -15.644 26.601 26.041 1.00 93.62 508 TRP A O 1
ATOM 4000 N N . GLU A 1 509 ? -16.817 24.822 26.727 1.00 93.94 509 GLU A N 1
ATOM 4001 C CA . GLU A 1 509 ? -16.751 25.119 28.165 1.00 93.94 509 GLU A CA 1
ATOM 4002 C C . GLU A 1 509 ? -15.342 24.957 28.752 1.00 93.94 509 GLU A C 1
ATOM 4004 O O . GLU A 1 509 ? -15.038 25.542 29.791 1.00 93.94 509 GLU A O 1
ATOM 4009 N N . LYS A 1 510 ? -14.495 24.146 28.110 1.00 88.94 510 LYS A N 1
ATOM 4010 C CA . LYS A 1 510 ? -13.131 23.824 28.555 1.00 88.94 510 LYS A CA 1
ATOM 4011 C C . LYS A 1 510 ? -12.034 24.543 27.756 1.00 88.94 510 LYS A C 1
ATOM 4013 O O . LYS A 1 510 ? -10.861 24.236 27.967 1.00 88.94 510 LYS A O 1
ATOM 4018 N N . ARG A 1 511 ? -12.410 25.446 26.847 1.00 77.62 511 ARG A N 1
ATOM 4019 C CA . ARG A 1 511 ? -11.502 26.323 26.093 1.00 77.62 511 ARG A CA 1
ATOM 4020 C C . ARG A 1 511 ? -10.881 27.378 27.002 1.00 77.62 511 ARG A C 1
ATOM 4022 O O . ARG A 1 511 ? -9.693 27.694 26.769 1.00 77.62 511 ARG A O 1
#